Protein AF-A0A812QQB3-F1 (afdb_monomer)

Secondary structure (DSSP, 8-state):
-PPPHHHHHT-SHHHHHHHHHHHTT-HHHHHHHHHHHHHHHHHHHHHHHHHHHHHHHHHHTTSS-S---PPPEEEEE-TT--HHHHHHHHHHHHTTGGGT--EEEEEE-TTS-HHHHHHHHHHHSTTEEEE-HHHHHHHHHHHHHHHHHHHTS-GGGG-SHHHHHHHHHTEEEEEETTEEEEEEEETTEEEEHHHHTTTGGGSHHHHTTHHHHHHH-HHHHHHHHHHHHHHHHHTT-EEEEE--HHHHTTS--SEEEEEE-S-THHHHHHHHHHHHHHHHHHHHHTSSS--HHHHHHHHHHHHHHHHHTTSHHHHHHHHHHTTTT--HHHHHHHHHHHTTSTTTTTSTT-HHHHHHHHHHHHHHHTGGGT--HHHHHHHHHHHHHTT--THHHHHHHHHHHHTT-SS-----HHHHHHHHHHTTGGGS-HHHHHHHHHHHHHTT---HHHHHHHHTT-TT-HHHHHHHHHHHHHHT---HHHHHHHHHHHHHHGGGS-HHHHHHHHHHHHHTT---HHHHHHHHHHHHHHGGGS-HHHHHHHHHHHHHTT---HHHHT--

Sequence (560 aa):
MGISPETLALQNSVTSAAIIEEFKSDAAFKQVAERLMKEIMQRDQEDGDKLAKGIQLAVDKKVLPADVAVEPITKVSVSGKSAEQVADEIIAALGEAPSKGCVMTLQGLSGTGKGTTVDKLREKLPNAQTWSNGNLFRSITLLAVTSSEQKGCDLTEVLTPADLETFCGMLEFGKFNDKWDVKIEGLGCKHFVSEVEKTVLKESKVGKNIPTVAEVTQGEVVNFVQKALALMAAGGTNVLLEGREQTLNHIRTPHRFELVLDEPVIIGMRQAALQMGAKANDKVKAMDKADEAAVKAALEEVHAQIMELKSAHDLLDLAGEFVNEFAVFHASAALHRIAKADDHHQVKGDERLRVLASKATRELVKWDKLKKPQTMSKIVWAMAKLDLRLHKLVAKVSDEALQKLPEFEPQQPLGDFVGALRGRVSTLAPLGRANLCWAVAKLQVREASLMQELAQQTFHRGQNLANTSWAFATLRVADERFFDSVAKVVAAQCSDFAQQNISNTAWAFAKLQIKRPEMMAAISRCVQRRAAEMPAQGIANTAWSFATLNIRDDALMRGP

Mean predicted aligned error: 16.89 Å

Organism: Symbiodinium pilosum (NCBI:txid2952)

pLDDT: mean 80.04, std 15.2, range [26.23, 97.81]

InterPro domains:
  IPR027417 P-loop containing nucleoside triphosphate hydrolase [G3DSA:3.40.50.300] (94-314)
  IPR027417 P-loop containing nucleoside triphosphate hydrolase [SSF52540] (100-267)
  IPR050870 FAST kinase domain-containing [PTHR21228] (373-557)
  IPR058917 RNA-editing substrate-binding complex 6 protein domain [PF26188] (455-553)

Foldseek 3Di:
DFQWLVQLVVLDPSLLVRLCVVCVVPPLLLVQLVVQLVVQVVVLVVVVVLLLLLVVLCCVVVLAPPDFDFADAAEQELPPDDLLRSLVVLVVVCPCLLQQFFEAEEEEGPQLCLVVNLVNNQVPGPQEDEDDLLLVLLQLLLQLLLVCVVVVHDSLVQLDPVSLVVQLVQWDFDQDPNDTWIFGHDSPDTDTSVVPVPPSSPDPSSVVCSSVNSSNCLSVSLVVVLVNSVVCRNVSHHYYYYDYPSSCSSRDHNNHYYHDYPDSSVSSSSVSSSQLSVQLSVVQVVDPDDGSVSSVVSSVVVSVVVSVVLALVVLLVVCQVCVVVDDLLVLLVSLLSSLVRPNVQVCLPPPSSVSSLLSNCVCVLVVVPPPDLLSVLSSLLSCLSSVPQCPVSLVVSVVVVVVVDPDDDDDDSVVVSLVSCVVCLVVDDLQSLLSNLLSCLSNLPQDQVSLVSSLPPNLPALQSLLSSLLSCLSNLNDDPVSLVSSLVSLLVCVLRHDLQSLLSNLLSCLSNLNDDPSSLVSSLVNCLVCVVVHDPVSLVSNVVSCVSNVHDDPSSVVHD

Structure (mmCIF, N/CA/C/O backbone):
data_AF-A0A812QQB3-F1
#
_entry.id   AF-A0A812QQB3-F1
#
loop_
_atom_site.group_PDB
_atom_site.id
_atom_site.type_symbol
_atom_site.label_atom_id
_atom_site.label_alt_id
_atom_site.label_comp_id
_atom_site.label_asym_id
_atom_site.label_entity_id
_atom_site.label_seq_id
_atom_site.pdbx_PDB_ins_code
_atom_site.Cartn_x
_atom_site.Cartn_y
_atom_site.Cartn_z
_atom_site.occupancy
_atom_site.B_iso_or_equiv
_atom_site.auth_seq_id
_atom_site.auth_comp_id
_atom_site.auth_asym_id
_atom_site.auth_atom_id
_atom_site.pdbx_PDB_model_num
ATOM 1 N N . MET A 1 1 ? -23.063 3.107 -25.682 1.00 48.16 1 MET A N 1
ATOM 2 C CA . MET A 1 1 ? -23.758 4.263 -25.076 1.00 48.16 1 MET A CA 1
ATOM 3 C C . MET A 1 1 ? -22.670 5.119 -24.468 1.00 48.16 1 MET A C 1
ATOM 5 O O . MET A 1 1 ? -21.818 4.542 -23.806 1.00 48.16 1 MET A O 1
ATOM 9 N N . GLY A 1 2 ? -22.624 6.414 -24.782 1.00 69.56 2 GLY A N 1
ATOM 10 C CA . GLY A 1 2 ? -21.593 7.307 -24.253 1.00 69.56 2 GLY A CA 1
ATOM 11 C C . GLY A 1 2 ? -21.714 7.476 -22.738 1.00 69.56 2 GLY A C 1
ATOM 12 O O . GLY A 1 2 ? -22.759 7.199 -22.150 1.00 69.56 2 GLY A O 1
ATOM 13 N N . ILE A 1 3 ? -20.627 7.900 -22.095 1.00 88.44 3 ILE A N 1
ATOM 14 C CA . ILE A 1 3 ? -20.622 8.237 -20.668 1.00 88.44 3 ILE A CA 1
ATOM 15 C C . ILE A 1 3 ? -21.118 9.680 -20.544 1.00 88.44 3 ILE A C 1
ATOM 17 O O . ILE A 1 3 ? -20.488 10.590 -21.078 1.00 88.44 3 ILE A O 1
ATOM 21 N N . SER A 1 4 ? -22.240 9.892 -19.853 1.00 91.25 4 SER A N 1
ATOM 22 C CA . SER A 1 4 ? -22.811 11.234 -19.687 1.00 91.25 4 SER A CA 1
ATOM 23 C C . SER A 1 4 ? -22.022 12.088 -18.681 1.00 91.25 4 SER A C 1
ATOM 25 O O . SER A 1 4 ? -21.372 11.529 -17.786 1.00 91.25 4 SER A O 1
ATOM 27 N N . PRO A 1 5 ? -22.091 13.433 -18.761 1.00 89.56 5 PRO A N 1
ATOM 28 C CA . PRO A 1 5 ? -21.494 14.322 -17.762 1.00 89.56 5 PRO A CA 1
ATOM 29 C C . PRO A 1 5 ? -21.987 14.032 -16.340 1.00 89.56 5 PRO A C 1
ATOM 31 O O . PRO A 1 5 ? -21.195 14.043 -15.398 1.00 89.56 5 PRO A O 1
ATOM 34 N N . GLU A 1 6 ? -23.268 13.695 -16.174 1.00 89.38 6 GLU A N 1
ATOM 35 C CA . GLU A 1 6 ? -23.849 13.320 -14.881 1.00 89.38 6 GLU A CA 1
ATOM 36 C C . GLU A 1 6 ? -23.239 12.013 -14.369 1.00 89.38 6 GLU A C 1
ATOM 38 O O . GLU A 1 6 ? -22.854 11.921 -13.204 1.00 89.38 6 GLU A O 1
ATOM 43 N N . THR A 1 7 ? -23.088 11.020 -15.251 1.00 89.12 7 THR A N 1
ATOM 44 C CA . THR A 1 7 ? -22.475 9.725 -14.920 1.00 89.12 7 THR A CA 1
ATOM 45 C C . THR A 1 7 ? -21.006 9.890 -14.532 1.00 89.12 7 THR A C 1
ATOM 47 O O . THR A 1 7 ? -20.540 9.252 -13.584 1.00 89.12 7 THR A O 1
ATOM 50 N N . LEU A 1 8 ? -20.270 10.764 -15.225 1.00 89.81 8 LEU A N 1
ATOM 51 C CA . LEU A 1 8 ? -18.891 11.105 -14.882 1.00 89.81 8 LEU A CA 1
ATOM 52 C C . LEU A 1 8 ? -18.816 11.831 -13.531 1.00 89.81 8 LEU A C 1
ATOM 54 O O . LEU A 1 8 ? -17.959 11.506 -12.710 1.00 89.81 8 LEU A O 1
ATOM 58 N N . ALA A 1 9 ? -19.729 12.762 -13.259 1.00 88.88 9 ALA A N 1
ATOM 59 C CA . ALA A 1 9 ? -19.730 13.562 -12.036 1.00 88.88 9 ALA A CA 1
ATOM 60 C C . ALA A 1 9 ? -19.958 12.741 -10.753 1.00 88.88 9 ALA A C 1
ATOM 62 O O . ALA A 1 9 ? -19.505 13.164 -9.688 1.00 88.88 9 ALA A O 1
ATOM 63 N N . LEU A 1 10 ? -20.596 11.564 -10.844 1.00 86.38 10 LEU A N 1
ATOM 64 C CA . LEU A 1 10 ? -20.847 10.674 -9.700 1.00 86.38 10 LEU A CA 1
ATOM 65 C C . LEU A 1 10 ? -19.568 10.187 -8.998 1.00 86.38 10 LEU A C 1
ATOM 67 O O . LEU A 1 10 ? -19.607 9.936 -7.794 1.00 86.38 10 LEU A O 1
ATOM 71 N N . GLN A 1 11 ? -18.458 10.033 -9.732 1.00 85.56 11 GLN A N 1
ATOM 72 C CA . GLN A 1 11 ? -17.142 9.625 -9.208 1.00 85.56 11 GLN A CA 1
ATOM 73 C C . GLN A 1 11 ? -17.184 8.392 -8.287 1.00 85.56 11 GLN A C 1
ATOM 75 O O . GLN A 1 11 ? -16.480 8.309 -7.280 1.00 85.56 11 GLN A O 1
ATOM 80 N N . ASN A 1 12 ? -18.029 7.420 -8.628 1.00 80.56 12 ASN A N 1
ATOM 81 C CA . ASN A 1 12 ? -18.265 6.231 -7.814 1.00 80.56 12 ASN A CA 1
ATOM 82 C C . ASN A 1 12 ? -18.176 4.941 -8.653 1.00 80.56 12 ASN A C 1
ATOM 84 O O . ASN A 1 12 ? -17.632 4.927 -9.763 1.00 80.56 12 ASN A O 1
ATOM 88 N N . SER A 1 13 ? -18.687 3.830 -8.114 1.00 77.81 13 SER A N 1
ATOM 89 C CA . SER A 1 13 ? -18.682 2.528 -8.788 1.00 77.81 13 SER A CA 1
ATOM 90 C C . SER A 1 13 ? -19.415 2.532 -10.134 1.00 77.81 13 SER A C 1
ATOM 92 O O . SER A 1 13 ? -18.987 1.813 -11.034 1.00 77.81 13 SER A O 1
ATOM 94 N N . VAL A 1 14 ? -20.456 3.357 -10.301 1.00 83.44 14 VAL A N 1
ATOM 95 C CA . VAL A 1 14 ? -21.191 3.514 -11.568 1.00 83.44 14 VAL A CA 1
ATOM 96 C C . VAL A 1 14 ? -20.286 4.150 -12.621 1.00 83.44 14 VAL A C 1
ATOM 98 O O . VAL A 1 14 ? -20.134 3.605 -13.712 1.00 83.44 14 VAL A O 1
ATOM 101 N N . THR A 1 15 ? -19.605 5.245 -12.267 1.00 85.50 15 THR A N 1
ATOM 102 C CA . THR A 1 15 ? -18.636 5.914 -13.148 1.00 85.50 15 THR A CA 1
ATOM 103 C C . THR A 1 15 ? -17.513 4.967 -13.561 1.00 85.50 15 THR A C 1
ATOM 105 O O . THR A 1 15 ? -17.183 4.863 -14.740 1.00 85.50 15 THR A O 1
ATOM 108 N N . SER A 1 16 ? -16.942 4.236 -12.599 1.00 87.06 16 SER A N 1
ATOM 109 C CA . SER A 1 16 ? -15.850 3.299 -12.880 1.00 87.06 16 SER A CA 1
ATOM 110 C C . SER A 1 16 ? -16.294 2.153 -13.787 1.00 87.06 16 SER A C 1
ATOM 112 O O . SER A 1 16 ? -15.560 1.798 -14.702 1.00 87.06 16 SER A O 1
ATOM 114 N N . ALA A 1 17 ? -17.489 1.592 -13.576 1.00 85.69 17 ALA A N 1
ATOM 115 C CA . ALA A 1 17 ? -18.028 0.535 -14.430 1.00 85.69 17 ALA A CA 1
ATOM 116 C C . ALA A 1 17 ? -18.238 1.014 -15.874 1.00 85.69 17 ALA A C 1
ATOM 118 O O . ALA A 1 17 ? -17.873 0.299 -16.804 1.00 85.69 17 ALA A O 1
ATOM 119 N N . ALA A 1 18 ? -18.752 2.234 -16.058 1.00 89.12 18 ALA A N 1
ATOM 120 C CA . ALA A 1 18 ? -18.950 2.818 -17.381 1.00 89.12 18 ALA A CA 1
ATOM 121 C C . ALA A 1 18 ? -17.619 3.037 -18.127 1.00 89.12 18 ALA A C 1
ATOM 123 O O . ALA A 1 18 ? -17.502 2.668 -19.292 1.00 89.12 18 ALA A O 1
ATOM 124 N N . ILE A 1 19 ? -16.589 3.556 -17.444 1.00 89.19 19 ILE A N 1
ATOM 125 C CA . ILE A 1 19 ? -15.248 3.731 -18.032 1.00 89.19 19 ILE A CA 1
ATOM 126 C C . ILE A 1 19 ? -14.614 2.375 -18.369 1.00 89.19 19 ILE A C 1
ATOM 128 O O . ILE A 1 19 ? -14.031 2.222 -19.439 1.00 89.19 19 ILE A O 1
ATOM 132 N N . ILE A 1 20 ? -14.737 1.374 -17.491 1.00 89.25 20 ILE A N 1
ATOM 133 C CA . ILE A 1 20 ? -14.229 0.026 -17.785 1.00 89.25 20 ILE A CA 1
ATOM 134 C C . ILE A 1 20 ? -14.920 -0.535 -19.025 1.00 89.25 20 ILE A C 1
ATOM 136 O O . ILE A 1 20 ? -14.237 -1.071 -19.884 1.00 89.25 20 ILE A O 1
ATOM 140 N N . GLU A 1 21 ? -16.240 -0.414 -19.150 1.00 90.44 21 GLU A N 1
ATOM 141 C CA . GLU A 1 21 ? -16.963 -0.957 -20.304 1.00 90.44 21 GLU A CA 1
ATOM 142 C C . GLU A 1 21 ? -16.511 -0.327 -21.632 1.00 90.44 21 GLU A C 1
ATOM 144 O O . GLU A 1 21 ? -16.339 -1.053 -22.611 1.00 90.44 21 GLU A O 1
ATOM 149 N N . GLU A 1 22 ? -16.242 0.983 -21.647 1.00 89.44 22 GLU A N 1
ATOM 150 C CA . GLU A 1 22 ? -15.739 1.699 -22.830 1.00 89.44 22 GLU A CA 1
ATOM 151 C C . GLU A 1 22 ? -14.294 1.288 -23.182 1.00 89.44 22 GLU A C 1
ATOM 153 O O . GLU A 1 22 ? -13.981 1.053 -24.349 1.00 89.44 22 GLU A O 1
ATOM 158 N N . PHE A 1 23 ? -13.407 1.141 -22.187 1.00 87.50 23 PHE A N 1
ATOM 159 C CA . PHE A 1 23 ? -11.967 0.934 -22.413 1.00 87.50 23 PHE A CA 1
ATOM 160 C C . PHE A 1 23 ? -11.478 -0.514 -22.221 1.00 87.50 23 PHE A C 1
ATOM 162 O O . PHE A 1 23 ? -10.319 -0.812 -22.507 1.00 87.50 23 PHE A O 1
ATOM 169 N N . LYS A 1 24 ? -12.316 -1.470 -21.793 1.00 86.19 24 LYS A N 1
ATOM 170 C CA . LYS A 1 24 ? -11.891 -2.861 -21.502 1.00 86.19 24 LYS A CA 1
ATOM 171 C C . LYS A 1 24 ? -11.257 -3.586 -22.685 1.00 86.19 24 LYS A C 1
ATOM 173 O O . LYS A 1 24 ? -10.499 -4.530 -22.473 1.00 86.19 24 LYS A O 1
ATOM 178 N N . SER A 1 25 ? -11.583 -3.197 -23.916 1.00 87.31 25 SER A N 1
ATOM 179 C CA . SER A 1 25 ? -11.024 -3.795 -25.135 1.00 87.31 25 SER A CA 1
ATOM 180 C C . SER A 1 25 ? -9.699 -3.159 -25.554 1.00 87.31 25 SER A C 1
ATOM 182 O O . SER A 1 25 ? -8.951 -3.775 -26.313 1.00 87.31 25 SER A O 1
ATOM 184 N N . ASP A 1 26 ? -9.386 -1.974 -25.034 1.00 84.94 26 ASP A N 1
ATOM 185 C CA . ASP A 1 26 ? -8.196 -1.212 -25.377 1.00 84.94 26 ASP A CA 1
ATOM 186 C C . ASP A 1 26 ? -6.928 -1.858 -24.781 1.00 84.94 26 ASP A C 1
ATOM 188 O O . ASP A 1 26 ? -6.857 -2.213 -23.600 1.00 84.94 26 ASP A O 1
ATOM 192 N N . ALA A 1 27 ? -5.908 -2.058 -25.620 1.00 74.94 27 ALA A N 1
ATOM 193 C CA . ALA A 1 27 ? -4.673 -2.736 -25.223 1.00 74.94 27 ALA A CA 1
ATOM 194 C C . ALA A 1 27 ? -3.830 -1.915 -24.232 1.00 74.94 27 ALA A C 1
ATOM 196 O O . ALA A 1 27 ? -3.153 -2.479 -23.368 1.00 74.94 27 ALA A O 1
ATOM 197 N N . ALA A 1 28 ? -3.872 -0.593 -24.350 1.00 67.19 28 ALA A N 1
ATOM 198 C CA . ALA A 1 28 ? -3.186 0.351 -23.487 1.00 67.19 28 ALA A CA 1
ATOM 199 C C . ALA A 1 28 ? -3.827 0.376 -22.090 1.00 67.19 28 ALA A C 1
ATOM 201 O O . ALA A 1 28 ? -3.126 0.198 -21.086 1.00 67.19 28 ALA A O 1
ATOM 202 N N . PHE A 1 29 ? -5.157 0.454 -22.027 1.00 79.38 29 PHE A N 1
ATOM 203 C CA . PHE A 1 29 ? -5.921 0.349 -20.786 1.00 79.38 29 PHE A CA 1
ATOM 204 C C . PHE A 1 29 ? -5.640 -0.973 -20.058 1.00 79.38 29 PHE A C 1
ATOM 206 O O . PHE A 1 29 ? -5.366 -0.974 -18.854 1.00 79.38 29 PHE A O 1
ATOM 213 N N . LYS A 1 30 ? -5.601 -2.101 -20.787 1.00 80.62 30 LYS A N 1
ATOM 214 C CA . LYS A 1 30 ? -5.229 -3.415 -20.226 1.00 80.62 30 LYS A CA 1
ATOM 215 C C . LYS A 1 30 ? -3.831 -3.416 -19.607 1.00 80.62 30 LYS A C 1
ATOM 217 O O . LYS A 1 30 ? -3.670 -3.884 -18.483 1.00 80.62 30 LYS A O 1
ATOM 222 N N . GLN A 1 31 ? -2.827 -2.853 -20.284 1.00 67.88 31 GLN A N 1
ATOM 223 C CA . GLN A 1 31 ? -1.466 -2.766 -19.733 1.00 67.88 31 GLN A CA 1
ATOM 224 C C . GLN A 1 31 ? -1.406 -1.927 -18.450 1.00 67.88 31 GLN A C 1
ATOM 226 O O . GLN A 1 31 ? -0.705 -2.286 -17.498 1.00 67.88 31 GLN A O 1
ATOM 231 N N . VAL A 1 32 ? -2.123 -0.800 -18.412 1.00 68.69 32 VAL A N 1
ATOM 232 C CA . VAL A 1 32 ? -2.203 0.057 -17.220 1.00 68.69 32 VAL A CA 1
ATOM 233 C C . VAL A 1 32 ? -2.881 -0.692 -16.077 1.00 68.69 32 VAL A C 1
ATOM 235 O O . VAL A 1 32 ? -2.355 -0.692 -14.961 1.00 68.69 32 VAL A O 1
ATOM 238 N N . ALA A 1 33 ? -3.989 -1.378 -16.356 1.00 79.12 33 ALA A N 1
ATOM 239 C CA . ALA A 1 33 ? -4.686 -2.212 -15.389 1.00 79.12 33 ALA A CA 1
ATOM 240 C C . ALA A 1 33 ? -3.773 -3.317 -14.830 1.00 79.12 33 ALA A C 1
ATOM 242 O O . ALA A 1 33 ? -3.649 -3.444 -13.615 1.00 79.12 33 ALA A O 1
ATOM 243 N N . GLU A 1 34 ? -3.055 -4.064 -15.671 1.00 75.69 34 GLU A N 1
ATOM 244 C CA . GLU A 1 34 ? -2.114 -5.099 -15.218 1.00 75.69 34 GLU A CA 1
ATOM 245 C C . GLU A 1 34 ? -0.991 -4.544 -14.332 1.00 75.69 34 GLU A C 1
ATOM 247 O O . GLU A 1 34 ? -0.617 -5.162 -13.329 1.00 75.69 34 GLU A O 1
ATOM 252 N N . ARG A 1 35 ? -0.440 -3.375 -14.681 1.00 70.25 35 ARG A N 1
ATOM 253 C CA . ARG A 1 35 ? 0.572 -2.692 -13.861 1.00 70.25 35 ARG A CA 1
ATOM 254 C C . ARG A 1 35 ? 0.000 -2.319 -12.496 1.00 70.25 35 ARG A C 1
ATOM 256 O O . ARG A 1 35 ? 0.590 -2.678 -11.480 1.00 70.25 35 ARG A O 1
ATOM 263 N N . LEU A 1 36 ? -1.137 -1.623 -12.475 1.00 70.25 36 LEU A N 1
ATOM 264 C CA . LEU A 1 36 ? -1.785 -1.176 -11.239 1.00 70.25 36 LEU A CA 1
ATOM 265 C C . LEU A 1 36 ? -2.193 -2.363 -10.364 1.00 70.25 36 LEU A C 1
ATOM 267 O O . LEU A 1 36 ? -2.006 -2.316 -9.153 1.00 70.25 36 LEU A O 1
ATOM 271 N N . MET A 1 37 ? -2.672 -3.451 -10.969 1.00 79.81 37 MET A N 1
ATOM 272 C CA . MET A 1 37 ? -2.933 -4.711 -10.275 1.00 79.81 37 MET A CA 1
ATOM 273 C C . MET A 1 37 ? -1.669 -5.207 -9.563 1.00 79.81 37 MET A C 1
ATOM 275 O O . MET A 1 37 ? -1.710 -5.438 -8.357 1.00 79.81 37 MET A O 1
ATOM 279 N N . LYS A 1 38 ? -0.534 -5.327 -10.270 1.00 71.56 38 LYS A N 1
ATOM 280 C CA . LYS A 1 38 ? 0.737 -5.780 -9.673 1.00 71.56 38 LYS A CA 1
ATOM 281 C C . LYS A 1 38 ? 1.194 -4.868 -8.533 1.00 71.56 38 LYS A C 1
ATOM 283 O O . LYS A 1 38 ? 1.608 -5.370 -7.493 1.00 71.56 38 LYS A O 1
ATOM 288 N N . GLU A 1 39 ? 1.096 -3.551 -8.702 1.00 66.12 39 GLU A N 1
ATOM 289 C CA . GLU A 1 39 ? 1.464 -2.576 -7.666 1.00 66.12 39 GLU A CA 1
ATOM 290 C C . GLU A 1 39 ? 0.572 -2.680 -6.424 1.00 66.12 39 GLU A C 1
ATOM 292 O O . GLU A 1 39 ? 1.077 -2.682 -5.300 1.00 66.12 39 GLU A O 1
ATOM 297 N N . ILE A 1 40 ? -0.745 -2.802 -6.611 1.00 70.19 40 ILE A N 1
ATOM 298 C CA . ILE A 1 40 ? -1.706 -2.949 -5.513 1.00 70.19 40 ILE A CA 1
ATOM 299 C C . ILE A 1 40 ? -1.484 -4.269 -4.780 1.00 70.19 40 ILE A C 1
ATOM 301 O O . ILE A 1 40 ? -1.441 -4.269 -3.552 1.00 70.19 40 ILE A O 1
ATOM 305 N N . MET A 1 41 ? -1.306 -5.373 -5.508 1.00 75.56 41 MET A N 1
ATOM 306 C CA . MET A 1 41 ? -1.040 -6.686 -4.916 1.00 75.56 41 MET A CA 1
ATOM 307 C C . MET A 1 41 ? 0.282 -6.696 -4.150 1.00 75.56 41 MET A C 1
ATOM 309 O O . MET A 1 41 ? 0.332 -7.199 -3.033 1.00 75.56 41 MET A O 1
ATOM 313 N N . GLN A 1 42 ? 1.340 -6.098 -4.708 1.00 70.88 42 GLN A N 1
ATOM 314 C CA . GLN A 1 42 ? 2.621 -5.982 -4.016 1.00 70.88 42 GLN A CA 1
ATOM 315 C C . GLN A 1 42 ? 2.485 -5.158 -2.731 1.00 70.88 42 GLN A C 1
ATOM 317 O O . GLN A 1 42 ? 2.978 -5.577 -1.689 1.00 70.88 42 GLN A O 1
ATOM 322 N N . ARG A 1 43 ? 1.803 -4.008 -2.781 1.00 71.44 43 ARG A N 1
ATOM 323 C CA . ARG A 1 43 ? 1.558 -3.179 -1.592 1.00 71.44 43 ARG A CA 1
ATOM 324 C C . ARG A 1 43 ? 0.755 -3.936 -0.538 1.00 71.44 43 ARG A C 1
ATOM 326 O O . ARG A 1 43 ? 1.099 -3.889 0.636 1.00 71.44 43 ARG A O 1
ATOM 333 N N . ASP A 1 44 ? -0.301 -4.629 -0.955 1.00 76.50 44 ASP A N 1
ATOM 334 C CA . ASP A 1 44 ? -1.137 -5.421 -0.056 1.00 76.50 44 ASP A CA 1
ATOM 335 C C . ASP A 1 44 ? -0.342 -6.558 0.601 1.00 76.50 44 ASP A C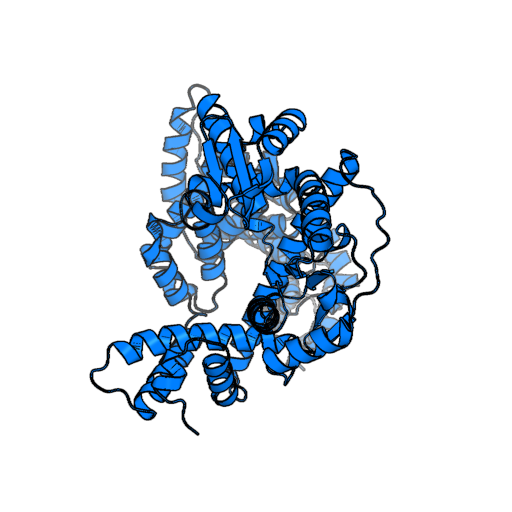 1
ATOM 337 O O . ASP A 1 44 ? -0.508 -6.780 1.799 1.00 76.50 44 ASP A O 1
ATOM 341 N N . GLN A 1 45 ? 0.565 -7.208 -0.137 1.00 78.62 45 GLN A N 1
ATOM 342 C CA . GLN A 1 45 ? 1.493 -8.195 0.417 1.00 78.62 45 GLN A CA 1
ATOM 343 C C . GLN A 1 45 ? 2.464 -7.555 1.415 1.00 78.62 45 GLN A C 1
ATOM 345 O O . GLN A 1 45 ? 2.608 -8.048 2.527 1.00 78.62 45 GLN A O 1
ATOM 350 N N . GLU A 1 46 ? 3.106 -6.440 1.053 1.00 72.88 46 GLU A N 1
ATOM 351 C CA . GLU A 1 46 ? 4.053 -5.739 1.930 1.00 72.88 46 GLU A CA 1
ATOM 352 C C . GLU A 1 46 ? 3.390 -5.265 3.232 1.00 72.88 46 GLU A C 1
ATOM 354 O O . GLU A 1 46 ? 4.013 -5.295 4.295 1.00 72.88 46 GLU A O 1
ATOM 359 N N . ASP A 1 47 ? 2.137 -4.817 3.168 1.00 74.62 47 ASP A N 1
ATOM 360 C CA . ASP A 1 47 ? 1.366 -4.433 4.348 1.00 74.62 47 ASP A CA 1
ATOM 361 C C . ASP A 1 47 ? 0.927 -5.658 5.162 1.00 74.62 47 ASP A C 1
ATOM 363 O O . ASP A 1 47 ? 1.013 -5.625 6.390 1.00 74.62 47 ASP A O 1
ATOM 367 N N . GLY A 1 48 ? 0.538 -6.754 4.502 1.00 81.12 48 GLY A N 1
ATOM 368 C CA . GLY A 1 48 ? 0.265 -8.039 5.148 1.00 81.12 48 GLY A CA 1
ATOM 369 C C . GLY A 1 48 ? 1.476 -8.574 5.916 1.00 81.12 48 GLY A C 1
ATOM 370 O O . GLY A 1 48 ? 1.350 -8.935 7.084 1.00 81.12 48 GLY A O 1
ATOM 371 N N . ASP A 1 49 ? 2.667 -8.529 5.316 1.00 81.94 49 ASP A N 1
ATOM 372 C CA . ASP A 1 49 ? 3.922 -8.965 5.941 1.00 81.94 49 ASP A CA 1
ATOM 373 C C . ASP A 1 49 ? 4.269 -8.126 7.181 1.00 81.94 49 ASP A C 1
ATOM 375 O O . ASP A 1 49 ? 4.763 -8.653 8.181 1.00 81.94 49 ASP A O 1
ATOM 379 N N . LYS A 1 50 ? 4.022 -6.809 7.146 1.00 79.25 50 LYS A N 1
ATOM 380 C CA . LYS A 1 50 ? 4.227 -5.930 8.314 1.00 79.25 50 LYS A CA 1
ATOM 381 C C . LYS A 1 50 ? 3.251 -6.258 9.436 1.00 79.25 50 LYS A C 1
ATOM 383 O O . LYS A 1 50 ? 3.664 -6.331 10.591 1.00 79.25 50 LYS A O 1
ATOM 388 N N . LEU A 1 51 ? 1.976 -6.467 9.107 1.00 80.88 51 LEU A N 1
ATOM 389 C CA . LEU A 1 51 ? 0.967 -6.838 10.097 1.00 80.88 51 LEU A CA 1
ATOM 390 C C . LEU A 1 51 ? 1.287 -8.198 10.721 1.00 80.88 51 LEU A C 1
ATOM 392 O O . LEU A 1 51 ? 1.244 -8.319 11.940 1.00 80.88 51 LEU A O 1
ATOM 396 N N . ALA A 1 52 ? 1.699 -9.182 9.918 1.00 85.19 52 ALA A N 1
ATOM 397 C CA . ALA A 1 52 ? 2.122 -10.494 10.406 1.00 85.19 52 ALA A CA 1
ATOM 398 C C . ALA A 1 52 ? 3.310 -10.394 11.377 1.00 85.19 52 ALA A C 1
ATOM 400 O O . ALA A 1 52 ? 3.303 -11.037 12.423 1.00 85.19 52 ALA A O 1
ATOM 401 N N . LYS A 1 53 ? 4.299 -9.537 11.088 1.00 86.75 53 LYS A N 1
ATOM 402 C CA . LYS A 1 53 ? 5.409 -9.263 12.019 1.00 86.75 53 LYS A CA 1
ATOM 403 C C . LYS A 1 53 ? 4.934 -8.648 13.332 1.00 86.75 53 LYS A C 1
ATOM 405 O O . LYS A 1 53 ? 5.391 -9.070 14.389 1.00 86.75 53 LYS A O 1
ATOM 410 N N . GLY A 1 54 ? 4.019 -7.679 13.273 1.00 85.31 54 GLY A N 1
ATOM 411 C CA . GLY A 1 54 ? 3.451 -7.067 14.476 1.00 85.31 54 GLY A CA 1
ATOM 412 C C . GLY A 1 54 ? 2.652 -8.063 15.324 1.00 85.31 54 GLY A C 1
ATOM 413 O O . GLY A 1 54 ? 2.748 -8.046 16.550 1.00 85.31 54 GLY A O 1
ATOM 414 N N . ILE A 1 55 ? 1.919 -8.978 14.684 1.00 87.19 55 ILE A N 1
ATOM 415 C CA . ILE A 1 55 ? 1.234 -10.089 15.359 1.00 87.19 55 ILE A CA 1
ATOM 416 C C . ILE A 1 55 ? 2.241 -11.048 15.998 1.00 87.19 55 ILE A C 1
ATOM 418 O O . ILE A 1 55 ? 2.092 -11.371 17.173 1.00 87.19 55 ILE A O 1
ATOM 422 N N . GLN A 1 56 ? 3.296 -11.449 15.281 1.00 88.75 56 GLN A N 1
ATOM 423 C CA . GLN A 1 56 ? 4.339 -12.313 15.841 1.00 88.75 56 GLN A CA 1
ATOM 424 C C . GLN A 1 56 ? 4.994 -11.672 17.069 1.00 88.75 56 GLN A C 1
ATOM 426 O O . GLN A 1 56 ? 5.157 -12.324 18.094 1.00 88.75 56 GLN A O 1
ATOM 431 N N . LEU A 1 57 ? 5.283 -10.370 17.013 1.00 87.31 57 LEU A N 1
ATOM 432 C CA . LEU A 1 57 ? 5.808 -9.634 18.159 1.00 87.31 57 LEU A CA 1
ATOM 433 C C . LEU A 1 57 ? 4.836 -9.657 19.351 1.00 87.31 57 LEU A C 1
ATOM 435 O O . LEU A 1 57 ? 5.267 -9.786 20.496 1.00 87.31 57 LEU A O 1
ATOM 439 N N . ALA A 1 58 ? 3.529 -9.539 19.107 1.00 86.94 58 ALA A N 1
ATOM 440 C CA . ALA A 1 58 ? 2.514 -9.638 20.155 1.00 86.94 58 ALA A CA 1
ATOM 441 C C . ALA A 1 58 ? 2.421 -11.051 20.760 1.00 86.94 58 ALA A C 1
ATOM 443 O O . ALA A 1 58 ? 2.214 -11.183 21.970 1.00 86.94 58 ALA A O 1
ATOM 444 N N . VAL A 1 59 ? 2.613 -12.093 19.947 1.00 88.25 59 VAL A N 1
ATOM 445 C CA . VAL A 1 59 ? 2.717 -13.488 20.400 1.00 88.25 59 VAL A CA 1
ATOM 446 C C . VAL A 1 59 ? 3.956 -13.690 21.271 1.00 88.25 59 VAL A C 1
ATOM 448 O O . VAL A 1 59 ? 3.849 -14.222 22.376 1.00 88.25 59 VAL A O 1
ATOM 451 N N . ASP A 1 60 ? 5.114 -13.196 20.835 1.00 87.69 60 ASP A N 1
ATOM 452 C CA . ASP A 1 60 ? 6.377 -13.309 21.575 1.00 87.69 60 ASP A CA 1
ATOM 453 C C . ASP A 1 60 ? 6.298 -12.589 22.935 1.00 87.69 60 ASP A C 1
ATOM 455 O O . ASP A 1 60 ? 6.803 -13.078 23.949 1.00 87.69 60 ASP A O 1
ATOM 459 N N . LYS A 1 61 ? 5.592 -11.449 22.979 1.00 85.00 61 LYS A N 1
ATOM 460 C CA . LYS A 1 61 ? 5.273 -10.702 24.208 1.00 85.00 61 LYS A CA 1
ATOM 461 C C . LYS A 1 61 ? 4.200 -11.370 25.081 1.00 85.00 61 LYS A C 1
ATOM 463 O O . LYS A 1 61 ? 3.922 -10.865 26.166 1.00 85.00 61 LYS A O 1
ATOM 468 N N . LYS A 1 62 ? 3.588 -12.474 24.636 1.00 86.19 62 LYS A N 1
ATOM 469 C CA . LYS A 1 62 ? 2.460 -13.166 25.293 1.00 86.19 62 LYS A CA 1
ATOM 470 C C . LYS A 1 62 ? 1.198 -12.306 25.450 1.00 86.19 62 LYS A C 1
ATOM 472 O O . LYS A 1 62 ? 0.364 -12.588 26.307 1.00 86.19 62 LYS A O 1
ATOM 477 N N . VAL A 1 63 ? 1.051 -11.271 24.622 1.00 85.31 63 VAL A N 1
ATOM 478 C CA . VAL A 1 63 ? -0.156 -10.428 24.565 1.00 85.31 63 VAL A CA 1
ATOM 479 C C . VAL A 1 63 ? -1.252 -11.123 23.756 1.00 85.31 63 VAL A C 1
ATOM 481 O O . VAL A 1 63 ? -2.433 -10.990 24.075 1.00 85.31 63 VAL A O 1
ATOM 484 N N . LEU A 1 64 ? -0.855 -11.884 22.730 1.00 86.38 64 LEU A N 1
ATOM 485 C CA . LEU A 1 64 ? -1.734 -12.745 21.942 1.00 86.38 64 LEU A CA 1
ATOM 486 C C . LEU A 1 64 ? -1.291 -14.214 22.032 1.00 86.38 64 LEU A C 1
ATOM 488 O O . LEU A 1 64 ? -0.099 -14.489 22.179 1.00 86.38 64 LEU A O 1
ATOM 492 N N . PRO A 1 65 ? -2.226 -15.173 21.931 1.00 85.88 65 PRO A N 1
ATOM 493 C CA . PRO A 1 65 ? -1.884 -16.587 21.795 1.00 85.88 65 PRO A CA 1
ATOM 494 C C . PRO A 1 65 ? -1.213 -16.870 20.441 1.00 85.88 65 PRO A C 1
ATOM 496 O O . PRO A 1 65 ? -1.573 -16.262 19.434 1.00 85.88 65 PRO A O 1
ATOM 499 N N . ALA A 1 66 ? -0.264 -17.814 20.424 1.00 79.75 66 ALA A N 1
ATOM 500 C CA . ALA A 1 66 ? 0.492 -18.190 19.224 1.00 79.75 66 ALA A CA 1
ATOM 501 C C . ALA A 1 66 ? -0.369 -18.875 18.152 1.00 79.75 66 ALA A C 1
ATOM 503 O O . ALA A 1 66 ? -0.250 -18.551 16.975 1.00 79.75 66 ALA A O 1
ATOM 504 N N . ASP A 1 67 ? -1.270 -19.764 18.574 1.00 77.56 67 ASP A N 1
ATOM 505 C CA . ASP A 1 67 ? -2.164 -20.501 17.687 1.00 77.56 67 ASP A CA 1
ATOM 506 C C . ASP A 1 67 ? -3.614 -20.086 17.944 1.00 77.56 67 ASP A C 1
ATOM 508 O O . ASP A 1 67 ? -4.163 -20.310 19.027 1.00 77.56 67 ASP A O 1
ATOM 512 N N . VAL A 1 68 ? -4.257 -19.492 16.936 1.00 80.12 68 VAL A N 1
ATOM 513 C CA . VAL A 1 68 ? -5.688 -19.169 16.975 1.00 80.12 68 VAL A CA 1
ATOM 514 C C . VAL A 1 68 ? -6.415 -20.007 15.937 1.00 80.12 68 VAL A C 1
ATOM 516 O O . VAL A 1 68 ? -6.187 -19.871 14.740 1.00 80.12 68 VAL A O 1
ATOM 519 N N . ALA A 1 69 ? -7.328 -20.864 16.394 1.00 85.19 69 ALA A N 1
ATOM 520 C CA . ALA A 1 69 ? -8.228 -21.587 15.503 1.00 85.19 69 ALA A CA 1
ATOM 521 C C . ALA A 1 69 ? -9.213 -20.602 14.856 1.00 85.19 69 ALA A C 1
ATOM 523 O O . ALA A 1 69 ? -10.153 -20.160 15.518 1.00 85.19 69 ALA A O 1
ATOM 524 N N . VAL A 1 70 ? -8.987 -20.241 13.595 1.00 88.31 70 VAL A N 1
ATOM 525 C CA . VAL A 1 70 ? -9.846 -19.311 12.848 1.00 88.31 70 VAL A CA 1
ATOM 526 C C . VAL A 1 70 ? -11.138 -20.021 12.444 1.00 88.31 70 VAL A C 1
ATOM 528 O O . VAL A 1 70 ? -11.097 -21.136 11.920 1.00 88.31 70 VAL A O 1
ATOM 531 N N . GLU A 1 71 ? -12.293 -19.405 12.705 1.00 93.62 71 GLU A N 1
ATOM 532 C CA . GLU A 1 71 ? -13.578 -19.955 12.264 1.00 93.62 71 GLU A CA 1
ATOM 533 C C . GLU A 1 71 ? -13.692 -19.966 10.722 1.00 93.62 71 GLU A C 1
ATOM 535 O O . GLU A 1 71 ? -12.999 -19.199 10.048 1.00 93.62 71 GLU A O 1
ATOM 540 N N . PRO A 1 72 ? -14.554 -20.815 10.128 1.00 94.00 72 PRO A N 1
ATOM 541 C CA . PRO A 1 72 ? -14.706 -20.886 8.676 1.00 94.00 72 PRO A CA 1
ATOM 542 C C . PRO A 1 72 ? -15.035 -19.531 8.037 1.00 94.00 72 PRO A C 1
ATOM 544 O O . PRO A 1 72 ? -15.852 -18.766 8.547 1.00 94.00 72 PRO A O 1
ATOM 547 N N . ILE A 1 73 ? -14.410 -19.257 6.891 1.00 95.38 73 ILE A N 1
ATOM 548 C CA . ILE A 1 73 ? -14.602 -18.022 6.126 1.00 95.38 73 ILE A CA 1
ATOM 549 C C . ILE A 1 73 ? -15.519 -18.301 4.937 1.00 95.38 73 ILE A C 1
ATOM 551 O O . ILE A 1 73 ? -15.224 -19.155 4.099 1.00 95.38 73 ILE A O 1
ATOM 555 N N . THR A 1 74 ? -16.608 -17.542 4.836 1.00 96.75 74 THR A N 1
ATOM 556 C CA . THR A 1 74 ? -17.512 -17.563 3.682 1.00 96.75 74 THR A CA 1
ATOM 557 C C . THR A 1 74 ? -16.947 -16.670 2.583 1.00 96.75 74 THR A C 1
ATOM 559 O O . THR A 1 74 ? -16.802 -15.459 2.759 1.00 96.75 74 THR A O 1
ATOM 562 N N . LYS A 1 75 ? -16.610 -17.256 1.433 1.00 95.50 75 LYS A N 1
ATOM 563 C CA . LYS A 1 75 ? -16.108 -16.505 0.276 1.00 95.50 75 LYS A CA 1
ATOM 564 C C . LYS A 1 75 ? -17.272 -15.993 -0.560 1.00 95.50 75 LYS A C 1
ATOM 566 O O . LYS A 1 75 ? -18.105 -16.784 -0.988 1.00 95.50 75 LYS A O 1
ATOM 571 N N . VAL A 1 76 ? -17.289 -14.692 -0.823 1.00 95.31 76 VAL A N 1
ATOM 572 C CA . VAL A 1 76 ? -18.322 -14.023 -1.620 1.00 95.31 76 VAL A CA 1
ATOM 573 C C . VAL A 1 76 ? -17.664 -13.442 -2.865 1.00 95.31 76 VAL A C 1
ATOM 575 O O . VAL A 1 76 ? -16.844 -12.524 -2.772 1.00 95.31 76 VAL A O 1
ATOM 578 N N . SER A 1 77 ? -17.990 -13.992 -4.039 1.00 91.88 77 SER A N 1
ATOM 579 C CA . SER A 1 77 ? -17.496 -13.435 -5.305 1.00 91.88 77 SER A CA 1
ATOM 580 C C . SER A 1 77 ? -18.161 -12.093 -5.575 1.00 91.88 77 SER A C 1
ATOM 582 O O . SER A 1 77 ? -19.389 -11.983 -5.515 1.00 91.88 77 SER A O 1
ATOM 584 N N . VAL A 1 78 ? -17.346 -11.086 -5.892 1.00 88.69 78 VAL A N 1
ATOM 585 C CA . VAL A 1 78 ? -17.800 -9.743 -6.288 1.00 88.69 78 VAL A CA 1
ATOM 586 C C . VAL A 1 78 ? -17.760 -9.535 -7.806 1.00 88.69 78 VAL A C 1
ATOM 588 O O . VAL A 1 78 ? -18.075 -8.443 -8.288 1.00 88.69 78 VAL A O 1
ATOM 591 N N . SER A 1 79 ? -17.345 -10.543 -8.577 1.00 84.56 79 SER A N 1
ATOM 592 C CA . SER A 1 79 ? -17.298 -10.456 -10.038 1.00 84.56 79 SER A CA 1
ATOM 593 C C . SER A 1 79 ? -18.713 -10.410 -10.605 1.00 84.56 79 SER A C 1
ATOM 595 O O . SER A 1 79 ? -19.549 -11.251 -10.287 1.00 84.56 79 SER A O 1
ATOM 597 N N . GLY A 1 80 ? -18.995 -9.412 -11.443 1.00 81.19 80 GLY A N 1
ATOM 598 C CA . GLY A 1 80 ? -20.305 -9.266 -12.085 1.00 81.19 80 GLY A CA 1
ATOM 599 C C . GLY A 1 80 ? -21.464 -8.925 -11.139 1.00 81.19 80 GLY A C 1
ATOM 600 O O . GLY A 1 80 ? -22.606 -8.908 -11.589 1.00 81.19 80 GLY A O 1
ATOM 601 N N . LYS A 1 81 ? -21.198 -8.635 -9.857 1.00 86.12 81 LYS A N 1
ATOM 602 C CA . LYS A 1 81 ? -22.219 -8.260 -8.869 1.00 86.12 81 LYS A CA 1
ATOM 603 C C . LYS A 1 81 ? -22.102 -6.794 -8.469 1.00 86.12 81 LYS A C 1
ATOM 605 O O . LYS A 1 81 ? -21.002 -6.249 -8.351 1.00 86.12 81 LYS A O 1
ATOM 610 N N . SER A 1 82 ? -23.242 -6.157 -8.218 1.00 84.88 82 SER A N 1
ATOM 611 C CA . SER A 1 82 ? -23.288 -4.852 -7.557 1.00 84.88 82 SER A CA 1
ATOM 612 C C . SER A 1 82 ? -22.955 -4.990 -6.065 1.00 84.88 82 SER A C 1
ATOM 614 O O . SER A 1 82 ? -23.119 -6.057 -5.475 1.00 84.88 82 SER A O 1
ATOM 616 N N . ALA A 1 83 ? -22.524 -3.898 -5.422 1.00 88.00 83 ALA A N 1
ATOM 617 C CA . ALA A 1 83 ? -22.306 -3.888 -3.969 1.00 88.00 83 ALA A CA 1
ATOM 618 C C . ALA A 1 83 ? -23.584 -4.244 -3.186 1.00 88.00 83 ALA A C 1
ATOM 620 O O . ALA A 1 83 ? -23.506 -4.803 -2.098 1.00 88.00 83 ALA A O 1
ATOM 621 N N . GLU A 1 84 ? -24.753 -3.949 -3.760 1.00 91.44 84 GLU A N 1
ATOM 622 C CA . GLU A 1 84 ? -26.045 -4.310 -3.192 1.00 91.44 84 GLU A CA 1
ATOM 623 C C . GLU A 1 84 ? -26.285 -5.823 -3.225 1.00 91.44 84 GLU A C 1
ATOM 625 O O . GLU A 1 84 ? -26.588 -6.405 -2.191 1.00 91.44 84 GLU A O 1
ATOM 630 N N . GLN A 1 85 ? -26.046 -6.473 -4.367 1.00 93.12 85 GLN A N 1
ATOM 631 C CA . GLN A 1 85 ? -26.165 -7.930 -4.490 1.00 93.12 85 GLN A CA 1
ATOM 632 C C . GLN A 1 85 ? -25.179 -8.666 -3.572 1.00 93.12 85 GLN A C 1
ATOM 634 O O . GLN A 1 85 ? -25.529 -9.677 -2.970 1.00 93.12 85 GLN A O 1
ATOM 639 N N . VAL A 1 86 ? -23.953 -8.146 -3.440 1.00 94.62 86 VAL A N 1
ATOM 640 C CA . VAL A 1 86 ? -22.949 -8.686 -2.507 1.00 94.62 86 VAL A CA 1
ATOM 641 C C . VAL A 1 86 ? -23.423 -8.543 -1.057 1.00 94.62 86 VAL A C 1
ATOM 643 O O . VAL A 1 86 ? -23.286 -9.482 -0.276 1.00 94.62 86 VAL A O 1
ATOM 646 N N . ALA A 1 87 ? -23.999 -7.394 -0.687 1.00 96.06 87 ALA A N 1
ATOM 647 C CA . ALA A 1 87 ? -24.552 -7.190 0.649 1.00 96.06 87 ALA A CA 1
ATOM 648 C C . ALA A 1 87 ? -25.736 -8.130 0.930 1.00 96.06 87 ALA A C 1
ATOM 650 O O . ALA A 1 87 ? -25.800 -8.698 2.016 1.00 96.06 87 ALA A O 1
ATOM 651 N N . ASP A 1 88 ? -26.626 -8.348 -0.040 1.00 96.50 88 ASP A N 1
ATOM 652 C CA . ASP A 1 88 ? -27.775 -9.253 0.105 1.00 96.50 88 ASP A CA 1
ATOM 653 C C . ASP A 1 88 ? -27.346 -10.710 0.325 1.00 96.50 88 ASP A C 1
ATOM 655 O O . ASP A 1 88 ? -27.908 -11.399 1.175 1.00 96.50 88 ASP A O 1
ATOM 659 N N . GLU A 1 89 ? -26.305 -11.170 -0.373 1.00 97.12 89 GLU A N 1
ATOM 660 C CA . GLU A 1 89 ? -25.726 -12.505 -0.171 1.00 97.12 89 GLU A CA 1
ATOM 661 C C . GLU A 1 89 ? -25.123 -12.666 1.230 1.00 97.12 89 GLU A C 1
ATOM 663 O O . GLU A 1 89 ? -25.334 -13.685 1.891 1.00 97.12 89 GLU A O 1
ATOM 668 N N . ILE A 1 90 ? -24.424 -11.637 1.719 1.00 97.25 90 ILE A N 1
ATOM 669 C CA . ILE A 1 90 ? -23.892 -11.615 3.085 1.00 97.25 90 ILE A CA 1
ATOM 670 C C . ILE A 1 90 ? -25.034 -11.641 4.109 1.00 97.25 90 ILE A C 1
ATOM 672 O O . ILE A 1 90 ? -24.971 -12.413 5.062 1.00 97.25 90 ILE A O 1
ATOM 676 N N . ILE A 1 91 ? -26.088 -10.841 3.922 1.00 96.81 91 ILE A N 1
ATOM 677 C CA . ILE A 1 91 ? -27.254 -10.812 4.822 1.00 96.81 91 ILE A CA 1
ATOM 678 C C . ILE A 1 91 ? -27.945 -12.177 4.855 1.00 96.81 91 ILE A C 1
ATOM 680 O O . ILE A 1 91 ? -28.261 -12.673 5.935 1.00 96.81 91 ILE A O 1
ATOM 684 N N . ALA A 1 92 ? -28.120 -12.819 3.699 1.00 96.75 92 ALA A N 1
ATOM 685 C CA . ALA A 1 92 ? -28.677 -14.166 3.624 1.00 96.75 92 ALA A CA 1
ATOM 686 C C . ALA A 1 92 ? -27.820 -15.180 4.403 1.00 96.75 92 ALA A C 1
ATOM 688 O O . ALA A 1 92 ? -28.358 -16.001 5.145 1.00 96.75 92 ALA A O 1
ATOM 689 N N . ALA A 1 93 ? -26.492 -15.087 4.295 1.00 96.19 93 ALA A N 1
ATOM 690 C CA . ALA A 1 93 ? -25.561 -15.942 5.029 1.00 96.19 93 ALA A CA 1
ATOM 691 C C . ALA A 1 93 ? -25.506 -15.646 6.543 1.00 96.19 93 ALA A C 1
ATOM 693 O O . ALA A 1 93 ? -25.183 -16.537 7.330 1.00 96.19 93 ALA A O 1
ATOM 694 N N . LEU A 1 94 ? -25.829 -14.421 6.970 1.00 95.69 94 LEU A N 1
ATOM 695 C CA . LEU A 1 94 ? -25.949 -14.056 8.388 1.00 95.69 94 LEU A CA 1
ATOM 696 C C . LEU A 1 94 ? -27.202 -14.659 9.052 1.00 95.69 94 LEU A C 1
ATOM 698 O O . LEU A 1 94 ? -27.219 -14.829 10.275 1.00 95.69 94 LEU A O 1
ATOM 702 N N . GLY A 1 95 ? -28.233 -15.001 8.274 1.00 94.94 95 GLY A N 1
ATOM 703 C CA . GLY A 1 95 ? -29.473 -15.593 8.777 1.00 94.94 95 GLY A CA 1
ATOM 704 C C . GLY A 1 95 ? -30.154 -14.711 9.830 1.00 94.94 95 GLY A C 1
ATOM 705 O O . GLY A 1 95 ? -30.307 -13.507 9.647 1.00 94.94 95 GLY A O 1
ATOM 706 N N . GLU A 1 96 ? -30.554 -15.301 10.960 1.00 94.44 96 GLU A N 1
ATOM 707 C CA . GLU A 1 96 ? -31.223 -14.574 12.050 1.00 94.44 96 GLU A CA 1
ATOM 708 C C . GLU A 1 96 ? -30.264 -13.836 12.997 1.00 94.44 96 GLU A C 1
ATOM 710 O O . GLU A 1 96 ? -30.728 -13.092 13.865 1.00 94.44 96 GLU A O 1
ATOM 715 N N . ALA A 1 97 ? -28.942 -14.013 12.867 1.00 94.06 97 ALA A N 1
ATOM 716 C CA . ALA A 1 97 ? -27.964 -13.414 13.782 1.00 94.06 97 ALA A CA 1
ATOM 717 C C . ALA A 1 97 ? -28.131 -11.889 13.950 1.00 94.06 97 ALA A C 1
ATOM 719 O O . ALA A 1 97 ? -28.084 -11.418 15.093 1.00 94.06 97 ALA A O 1
ATOM 720 N N . PRO A 1 98 ? -28.442 -11.112 12.889 1.00 95.50 98 PRO A N 1
ATOM 721 C CA . PRO A 1 98 ? -28.610 -9.674 13.026 1.00 95.50 98 PRO A CA 1
ATOM 722 C C . PRO A 1 98 ? -29.794 -9.230 13.891 1.00 95.50 98 PRO A C 1
ATOM 724 O O . PRO A 1 98 ? -29.813 -8.092 14.356 1.00 95.50 98 PRO A O 1
ATOM 727 N N . SER A 1 99 ? -30.774 -10.103 14.149 1.00 93.62 99 SER A N 1
ATOM 728 C CA . SER A 1 99 ? -31.909 -9.786 15.032 1.00 93.62 99 SER A CA 1
ATOM 729 C C . SER A 1 99 ? -31.506 -9.643 16.506 1.00 93.62 99 SER A C 1
ATOM 731 O O . SER A 1 99 ? -32.219 -9.004 17.277 1.00 93.62 99 SER A O 1
ATOM 733 N N . LYS A 1 100 ? -30.363 -10.224 16.896 1.00 93.00 100 LYS A N 1
ATOM 734 C CA . LYS A 1 100 ? -29.854 -10.245 18.277 1.00 93.00 100 LYS A CA 1
ATOM 735 C C . LYS A 1 100 ? -28.610 -9.381 18.483 1.00 93.00 100 LYS A C 1
ATOM 737 O O . LYS A 1 100 ? -28.176 -9.244 19.620 1.00 93.00 100 LYS A O 1
ATOM 742 N N . GLY A 1 101 ? -28.052 -8.814 17.413 1.00 94.31 101 GLY A N 1
ATOM 743 C CA . GLY A 1 101 ? -26.716 -8.224 17.400 1.00 94.31 101 GLY A CA 1
ATOM 744 C C . GLY A 1 101 ? -25.643 -9.277 17.122 1.00 94.31 101 GLY A C 1
ATOM 745 O O . GLY A 1 101 ? -25.571 -10.313 17.782 1.00 94.31 101 GLY A O 1
ATOM 746 N N . CYS A 1 102 ? -24.790 -9.021 16.134 1.00 95.62 102 CYS A N 1
ATOM 747 C CA . CYS A 1 102 ? -23.686 -9.907 15.781 1.00 95.62 102 CYS A CA 1
ATOM 748 C C . CYS A 1 102 ? -22.436 -9.127 15.368 1.00 95.62 102 CYS A C 1
ATOM 750 O O . CYS A 1 102 ? -22.522 -7.996 14.895 1.00 95.62 102 CYS A O 1
ATOM 752 N N . VAL A 1 103 ? -21.267 -9.752 15.492 1.00 95.81 103 VAL A N 1
ATOM 753 C CA . VAL A 1 103 ? -20.011 -9.230 14.938 1.00 95.81 103 VAL A CA 1
ATOM 754 C C . VAL A 1 103 ? -19.759 -9.928 13.614 1.00 95.81 103 VAL A C 1
ATOM 756 O O . VAL A 1 103 ? -19.594 -11.146 13.614 1.00 95.81 103 VAL A O 1
ATOM 759 N N . MET A 1 104 ? -19.667 -9.194 12.510 1.00 95.19 104 MET A N 1
ATOM 760 C CA . MET A 1 104 ? -19.194 -9.752 11.244 1.00 95.19 104 MET A CA 1
ATOM 761 C C . MET A 1 104 ? -17.836 -9.175 10.861 1.00 95.19 104 MET A C 1
ATOM 763 O O . MET A 1 104 ? -17.599 -7.973 10.988 1.00 95.19 104 MET A O 1
ATOM 767 N N . THR A 1 105 ? -16.951 -10.030 10.356 1.00 95.19 105 THR A N 1
ATOM 768 C CA . THR A 1 105 ? -15.674 -9.594 9.782 1.00 95.19 105 THR A CA 1
ATOM 769 C C . THR A 1 105 ? -15.734 -9.644 8.267 1.00 95.19 105 THR A C 1
ATOM 771 O O . THR A 1 105 ? -16.121 -10.674 7.712 1.00 95.19 105 THR A O 1
ATOM 774 N N . LEU A 1 106 ? -15.289 -8.578 7.606 1.00 94.38 106 LEU A N 1
ATOM 775 C CA . LEU A 1 106 ? -15.167 -8.508 6.155 1.00 94.38 106 LEU A CA 1
ATOM 776 C C . LEU A 1 106 ? -13.713 -8.253 5.750 1.00 94.38 106 LEU A C 1
ATOM 778 O O . LEU A 1 106 ? -13.138 -7.202 6.048 1.00 94.38 106 LEU A O 1
ATOM 782 N N . GLN A 1 107 ? -13.133 -9.205 5.026 1.00 92.19 107 GLN A N 1
ATOM 783 C CA . GLN A 1 107 ? -11.786 -9.106 4.472 1.00 92.19 107 GLN A CA 1
ATOM 784 C C . GLN A 1 107 ? -11.783 -9.193 2.944 1.00 92.19 107 GLN A C 1
ATOM 786 O O . GLN A 1 107 ? -12.806 -9.431 2.306 1.00 92.19 107 GLN A O 1
ATOM 791 N N . GLY A 1 108 ? -10.619 -8.957 2.344 1.00 88.75 108 GLY A N 1
ATOM 792 C CA . GLY A 1 108 ? -10.405 -9.059 0.901 1.00 88.75 108 GLY A CA 1
ATOM 793 C C . GLY A 1 108 ? -9.336 -8.086 0.414 1.00 88.75 108 GLY A C 1
ATOM 794 O O . GLY A 1 108 ? -8.961 -7.141 1.121 1.00 88.75 108 GLY A O 1
ATOM 795 N N . LEU A 1 109 ? -8.863 -8.287 -0.814 1.00 82.56 109 LEU A N 1
ATOM 796 C CA . LEU A 1 109 ? -7.850 -7.429 -1.433 1.00 82.56 109 LEU A CA 1
ATOM 797 C C . LEU A 1 109 ? -8.320 -5.970 -1.567 1.00 82.56 109 LEU A C 1
ATOM 799 O O . LEU A 1 109 ? -9.514 -5.647 -1.546 1.00 82.56 109 LEU A O 1
ATOM 803 N N . SER A 1 110 ? -7.378 -5.038 -1.669 1.00 80.56 110 SER A N 1
ATOM 804 C CA . SER A 1 110 ? -7.679 -3.656 -2.048 1.00 80.56 110 SER A CA 1
ATOM 805 C C . SER A 1 110 ? -8.419 -3.627 -3.390 1.00 80.56 110 SER A C 1
ATOM 807 O O . SER A 1 110 ? -8.048 -4.331 -4.320 1.00 80.56 110 SER A O 1
ATOM 809 N N . GLY A 1 111 ? -9.475 -2.815 -3.496 1.00 77.75 111 GLY A N 1
ATOM 810 C CA . GLY A 1 111 ? -10.266 -2.689 -4.730 1.00 77.75 111 GLY A CA 1
ATOM 811 C C . GLY A 1 111 ? -11.384 -3.725 -4.924 1.00 77.75 111 GLY A C 1
ATOM 812 O O . GLY A 1 111 ? -12.160 -3.598 -5.873 1.00 77.75 111 GLY A O 1
ATOM 813 N N . THR A 1 112 ? -11.557 -4.694 -4.015 1.00 84.19 112 THR A N 1
ATOM 814 C CA . THR A 1 112 ? -12.694 -5.641 -4.067 1.00 84.19 112 THR A CA 1
ATOM 815 C C . THR A 1 112 ? -14.046 -5.002 -3.736 1.00 84.19 112 THR A C 1
ATOM 817 O O . THR A 1 112 ? -15.077 -5.592 -4.031 1.00 84.19 112 THR A O 1
ATOM 820 N N . GLY A 1 113 ? -14.066 -3.778 -3.195 1.00 84.56 113 GLY A N 1
ATOM 821 C CA . GLY A 1 113 ? -15.303 -3.067 -2.847 1.00 84.56 113 GLY A CA 1
ATOM 822 C C . GLY A 1 113 ? -15.762 -3.265 -1.398 1.00 84.56 113 GLY A C 1
ATOM 823 O O . GLY A 1 113 ? -16.956 -3.181 -1.125 1.00 84.56 113 GLY A O 1
ATOM 824 N N . LYS A 1 114 ? -14.832 -3.515 -0.462 1.00 87.62 114 LYS A N 1
ATOM 825 C CA . LYS A 1 114 ? -15.133 -3.666 0.978 1.00 87.62 114 LYS A CA 1
ATOM 826 C C . LYS A 1 114 ? -15.955 -2.500 1.532 1.00 87.62 114 LYS A C 1
ATOM 828 O O . LYS A 1 114 ? -17.084 -2.725 1.942 1.00 87.62 114 LYS A O 1
ATOM 833 N N . GLY A 1 115 ? -15.443 -1.268 1.443 1.00 85.31 115 GLY A N 1
ATOM 834 C CA . GLY A 1 115 ? -16.125 -0.083 1.978 1.00 85.31 115 GLY A CA 1
ATOM 835 C C . GLY A 1 115 ? -17.527 0.117 1.398 1.00 85.31 115 GLY A C 1
ATOM 836 O O . GLY A 1 115 ? -18.485 0.255 2.146 1.00 85.31 115 GLY A O 1
ATOM 837 N N . THR A 1 116 ? -17.684 -0.005 0.074 1.00 86.12 116 THR A N 1
ATOM 838 C CA . THR A 1 116 ? -19.005 0.093 -0.573 1.00 86.12 116 THR A CA 1
ATOM 839 C C . THR A 1 116 ? -19.968 -1.006 -0.126 1.00 86.12 116 THR A C 1
ATOM 841 O O . THR A 1 116 ? -21.161 -0.758 -0.001 1.00 86.12 116 THR A O 1
ATOM 844 N N . THR A 1 117 ? -19.465 -2.217 0.129 1.00 91.56 117 THR A N 1
ATOM 845 C CA . THR A 1 117 ? -20.278 -3.328 0.651 1.00 91.56 117 THR A CA 1
ATOM 846 C C . THR A 1 117 ? -20.681 -3.064 2.100 1.00 91.56 117 THR A C 1
ATOM 848 O O . THR A 1 117 ? -21.839 -3.249 2.456 1.00 91.56 117 THR A O 1
ATOM 851 N N . VAL A 1 118 ? -19.754 -2.575 2.927 1.00 91.56 118 VAL A N 1
ATOM 852 C CA . VAL A 1 118 ? -20.003 -2.196 4.325 1.00 91.56 118 VAL A CA 1
ATOM 853 C C . VAL A 1 118 ? -21.036 -1.075 4.424 1.00 91.56 118 VAL A C 1
ATOM 855 O O . VAL A 1 118 ? -21.930 -1.158 5.262 1.00 91.56 118 VAL A O 1
ATOM 858 N N . ASP A 1 119 ? -20.969 -0.065 3.555 1.00 90.38 119 ASP A N 1
ATOM 859 C CA . ASP A 1 119 ? -21.974 1.001 3.504 1.00 90.38 119 ASP A CA 1
ATOM 860 C C . ASP A 1 119 ? -23.370 0.440 3.192 1.00 90.38 119 ASP A C 1
ATOM 862 O O . ASP A 1 119 ? -24.331 0.787 3.878 1.00 90.38 119 ASP A O 1
ATOM 866 N N . LYS A 1 120 ? -23.483 -0.494 2.234 1.00 93.56 120 LYS A N 1
ATOM 867 C CA . LYS A 1 120 ? -24.756 -1.171 1.929 1.00 93.56 120 LYS A CA 1
ATOM 868 C C . LYS A 1 120 ? -25.250 -2.068 3.055 1.00 93.56 120 LYS A C 1
ATOM 870 O O . LYS A 1 120 ? -26.440 -2.058 3.357 1.00 93.56 120 LYS A O 1
ATOM 875 N N . LEU A 1 121 ? -24.358 -2.785 3.729 1.00 95.19 121 LEU A N 1
ATOM 876 C CA . LEU A 1 121 ? -24.709 -3.561 4.917 1.00 95.19 121 LEU A CA 1
ATOM 877 C C . LEU A 1 121 ? -25.215 -2.656 6.045 1.00 95.19 121 LEU A C 1
ATOM 879 O O . LEU A 1 121 ? -26.210 -2.987 6.680 1.00 95.19 121 LEU A O 1
ATOM 883 N N . ARG A 1 122 ? -24.587 -1.493 6.260 1.00 94.38 122 ARG A N 1
ATOM 884 C CA . ARG A 1 122 ? -25.024 -0.515 7.266 1.00 94.38 122 ARG A CA 1
ATOM 885 C C . ARG A 1 122 ? -26.408 0.060 6.955 1.00 94.38 122 ARG A C 1
ATOM 887 O O . ARG A 1 122 ? -27.166 0.312 7.881 1.00 94.38 122 ARG A O 1
ATOM 894 N N . GLU A 1 123 ? -26.730 0.276 5.679 1.00 94.62 123 GLU A N 1
ATOM 895 C CA . GLU A 1 123 ? -28.061 0.732 5.244 1.00 94.62 123 GLU A CA 1
ATOM 896 C C . GLU A 1 123 ? -29.146 -0.340 5.450 1.00 94.62 123 GLU A C 1
ATOM 898 O O . GLU A 1 123 ? -30.274 -0.003 5.805 1.00 94.62 123 GLU A O 1
ATOM 903 N N . LYS A 1 124 ? -28.822 -1.620 5.215 1.00 94.81 124 LYS A N 1
ATOM 904 C CA . LYS A 1 124 ? -29.801 -2.722 5.205 1.00 94.81 124 LYS A CA 1
ATOM 905 C C . LYS A 1 124 ? -29.990 -3.418 6.556 1.00 94.81 124 LYS A C 1
ATOM 907 O O . LYS A 1 124 ? -31.072 -3.938 6.821 1.00 94.81 124 LYS A O 1
ATOM 912 N N . LEU A 1 125 ? -28.957 -3.477 7.395 1.00 94.88 125 LEU A N 1
ATOM 913 C CA . LEU A 1 125 ? -29.010 -4.181 8.677 1.00 94.88 125 LEU A CA 1
ATOM 914 C C . LEU A 1 125 ? -29.566 -3.279 9.793 1.00 94.88 125 LEU A C 1
ATOM 916 O O . LEU A 1 125 ? -29.169 -2.118 9.910 1.00 94.88 125 LEU A O 1
ATOM 920 N N . PRO A 1 126 ? -30.438 -3.804 10.674 1.00 92.50 126 PRO A N 1
ATOM 921 C CA . PRO A 1 126 ? -30.932 -3.044 11.816 1.00 92.50 126 PRO A CA 1
ATOM 922 C C . PRO A 1 126 ? -29.793 -2.768 12.804 1.00 92.50 126 PRO A C 1
ATOM 924 O O . PRO A 1 126 ? -28.934 -3.621 13.006 1.00 92.50 126 PRO A O 1
ATOM 927 N N . ASN A 1 127 ? -29.792 -1.598 13.451 1.00 92.12 127 ASN A N 1
ATOM 928 C CA . ASN A 1 127 ? -28.824 -1.247 14.504 1.00 92.12 127 ASN A CA 1
ATOM 929 C C . ASN A 1 127 ? -27.355 -1.555 14.127 1.00 92.12 127 ASN A C 1
ATOM 931 O O . ASN A 1 127 ? -26.597 -2.112 14.925 1.00 92.12 127 ASN A O 1
ATOM 935 N N . ALA A 1 128 ? -26.973 -1.270 12.879 1.00 93.62 128 ALA A N 1
ATOM 936 C CA . ALA A 1 128 ? -25.653 -1.587 12.355 1.00 93.62 128 ALA A CA 1
ATOM 937 C C . ALA A 1 128 ? -24.647 -0.458 12.599 1.00 93.62 128 ALA A C 1
ATOM 939 O O . ALA A 1 128 ? -24.929 0.715 12.347 1.00 93.62 128 ALA A O 1
ATOM 940 N N . GLN A 1 129 ? -23.442 -0.817 13.038 1.00 90.88 129 GLN A N 1
ATOM 941 C CA . GLN A 1 129 ? -22.353 0.126 13.266 1.00 90.88 129 GLN A CA 1
ATOM 942 C C . GLN A 1 129 ? -21.045 -0.405 12.688 1.00 90.88 129 GLN A C 1
ATOM 944 O O . GLN A 1 129 ? -20.667 -1.558 12.881 1.00 90.88 129 GLN A O 1
ATOM 949 N N . THR A 1 130 ? -20.328 0.462 11.982 1.00 88.69 130 THR A N 1
ATOM 950 C CA . THR A 1 130 ? -19.011 0.159 11.421 1.00 88.69 130 THR A CA 1
ATOM 951 C C . THR A 1 130 ? -17.923 0.385 12.458 1.00 88.69 130 THR A C 1
ATOM 953 O O . THR A 1 130 ? -17.904 1.435 13.102 1.00 88.69 130 THR A O 1
ATOM 956 N N . TRP A 1 131 ? -16.991 -0.557 12.578 1.00 87.12 131 TRP A N 1
ATOM 957 C CA . TRP A 1 131 ? -15.812 -0.417 13.430 1.00 87.12 131 TRP A CA 1
ATOM 9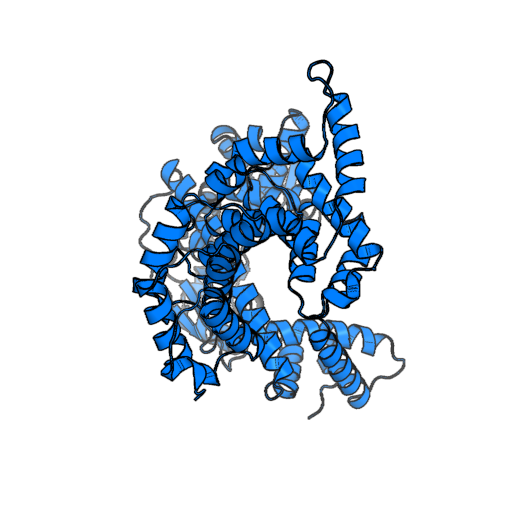58 C C . TRP A 1 131 ? -14.552 -0.167 12.596 1.00 87.12 131 TRP A C 1
ATOM 960 O O . TRP A 1 131 ? -14.317 -0.845 11.598 1.00 87.12 131 TRP A O 1
ATOM 970 N N . SER A 1 132 ? -13.709 0.773 13.037 1.00 80.69 132 SER A N 1
ATOM 971 C CA . SER A 1 132 ? -12.432 1.103 12.391 1.00 80.69 132 SER A CA 1
ATOM 972 C C . SER A 1 132 ? -11.260 0.909 13.350 1.00 80.69 132 SER A C 1
ATOM 974 O O . SER A 1 132 ? -11.003 1.742 14.221 1.00 80.69 132 SER A O 1
ATOM 976 N N . ASN A 1 133 ? -10.470 -0.146 13.128 1.00 83.38 133 ASN A N 1
ATOM 977 C CA . ASN A 1 133 ? -9.208 -0.350 13.853 1.00 83.38 133 ASN A CA 1
ATOM 978 C C . ASN A 1 133 ? -8.227 0.816 13.632 1.00 83.38 133 ASN A C 1
ATOM 980 O O . ASN A 1 133 ? -7.419 1.132 14.502 1.00 83.38 133 ASN A O 1
ATOM 984 N N . GLY A 1 134 ? -8.310 1.487 12.477 1.00 83.12 134 GLY A N 1
ATOM 985 C CA . GLY A 1 134 ? -7.442 2.610 12.130 1.00 83.12 134 GLY A CA 1
ATOM 986 C C . GLY A 1 134 ? -7.576 3.802 13.079 1.00 83.12 134 GLY A C 1
ATOM 987 O O . GLY A 1 134 ? -6.576 4.465 13.357 1.00 83.12 134 GLY A O 1
ATOM 988 N N . ASN A 1 135 ? -8.777 4.061 13.603 1.00 89.44 135 ASN A N 1
ATOM 989 C CA . ASN A 1 135 ? -8.978 5.123 14.588 1.00 89.44 135 ASN A CA 1
ATOM 990 C C . ASN A 1 135 ? -8.325 4.768 15.927 1.00 89.44 135 ASN A C 1
ATOM 992 O O . ASN A 1 135 ? -7.696 5.631 16.528 1.00 89.44 135 ASN A O 1
ATOM 996 N N . LEU A 1 136 ? -8.363 3.498 16.342 1.00 90.81 136 LEU A N 1
ATOM 997 C CA . LEU A 1 136 ? -7.703 3.063 17.573 1.00 90.81 136 LEU A CA 1
ATOM 998 C C . LEU A 1 136 ? -6.174 3.190 17.483 1.00 90.81 136 LEU A C 1
ATOM 1000 O O . LEU A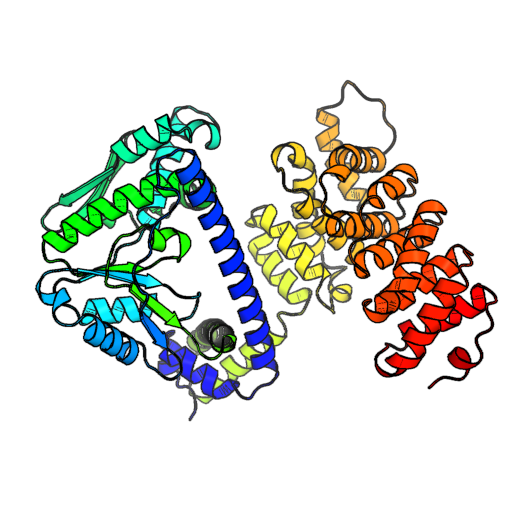 1 136 ? -5.552 3.747 18.386 1.00 90.81 136 LEU A O 1
ATOM 1004 N N . PHE A 1 137 ? -5.571 2.780 16.358 1.00 91.44 137 PHE A N 1
ATOM 1005 C CA . PHE A 1 137 ? -4.139 3.007 16.117 1.00 91.44 137 PHE A CA 1
ATOM 1006 C C . PHE A 1 137 ? -3.776 4.495 16.177 1.00 91.44 137 PHE A C 1
ATOM 1008 O O . PHE A 1 137 ? -2.739 4.855 16.734 1.00 91.44 137 PHE A O 1
ATOM 1015 N N . ARG A 1 138 ? -4.625 5.376 15.631 1.00 94.69 138 ARG A N 1
ATOM 1016 C CA . ARG A 1 138 ? -4.422 6.832 15.695 1.00 94.69 138 ARG A CA 1
ATOM 1017 C C . ARG A 1 138 ? -4.520 7.362 17.120 1.00 94.69 138 ARG A C 1
ATOM 1019 O O . ARG A 1 138 ? -3.696 8.194 17.479 1.00 94.69 138 ARG A O 1
ATOM 1026 N N . SER A 1 139 ? -5.457 6.866 17.924 1.00 96.00 139 SER A N 1
ATOM 1027 C CA . SER A 1 139 ? -5.595 7.247 19.334 1.00 96.00 139 SER A CA 1
ATOM 1028 C C . SER A 1 139 ? -4.355 6.879 20.147 1.00 96.00 139 SER A C 1
ATOM 1030 O O . SER A 1 139 ? -3.803 7.732 20.838 1.00 96.00 139 SER A O 1
ATOM 1032 N N . ILE A 1 140 ? -3.845 5.650 20.003 1.00 95.69 140 ILE A N 1
ATOM 1033 C CA . ILE A 1 140 ? -2.606 5.232 20.682 1.00 95.69 140 ILE A CA 1
ATOM 1034 C C . ILE A 1 140 ? -1.411 6.042 20.164 1.00 95.69 140 ILE A C 1
ATOM 1036 O O . ILE A 1 140 ? -0.569 6.483 20.941 1.00 95.69 140 ILE A O 1
ATOM 1040 N N . THR A 1 141 ? -1.355 6.306 18.854 1.00 96.06 141 THR A N 1
ATOM 1041 C CA . THR A 1 141 ? -0.292 7.129 18.257 1.00 96.06 141 THR A CA 1
ATOM 1042 C C . THR A 1 141 ? -0.321 8.565 18.783 1.00 96.06 141 THR A C 1
ATOM 1044 O O . THR A 1 141 ? 0.738 9.132 19.037 1.00 96.06 141 THR A O 1
ATOM 1047 N N . LEU A 1 142 ? -1.505 9.155 18.976 1.00 97.38 142 LEU A N 1
ATOM 1048 C CA . LEU A 1 142 ? -1.656 10.482 19.572 1.00 97.38 142 LEU A CA 1
ATOM 1049 C C . LEU A 1 142 ? -1.066 10.514 20.987 1.00 97.38 142 LEU A C 1
ATOM 1051 O O . LEU A 1 142 ? -0.292 11.421 21.292 1.00 97.38 142 LEU A O 1
ATOM 1055 N N . LEU A 1 143 ? -1.370 9.510 21.815 1.00 97.81 143 LEU A N 1
ATOM 1056 C CA . LEU A 1 143 ? -0.840 9.398 23.178 1.00 97.81 143 LEU A CA 1
ATOM 1057 C C . LEU A 1 143 ? 0.681 9.194 23.182 1.00 97.81 143 LEU A C 1
ATOM 1059 O O . LEU A 1 143 ? 1.388 9.900 23.897 1.00 97.81 143 LEU A O 1
ATOM 1063 N N . ALA A 1 144 ? 1.197 8.308 22.327 1.00 97.12 144 ALA A N 1
ATOM 1064 C CA . ALA A 1 144 ? 2.631 8.046 22.219 1.00 97.12 144 ALA A CA 1
ATOM 1065 C C . ALA A 1 144 ? 3.416 9.289 21.766 1.00 97.12 144 ALA A C 1
ATOM 1067 O O . ALA A 1 144 ? 4.422 9.648 22.377 1.00 97.12 144 ALA A O 1
ATOM 1068 N N . VAL A 1 145 ? 2.934 9.997 20.738 1.00 96.69 145 VAL A N 1
ATOM 1069 C CA . VAL A 1 145 ? 3.552 11.249 20.269 1.00 96.69 145 VAL A CA 1
ATOM 1070 C C . VAL A 1 145 ? 3.487 12.322 21.352 1.00 96.69 145 VAL A C 1
ATOM 1072 O O . VAL A 1 145 ? 4.497 12.962 21.620 1.00 96.69 145 VAL A O 1
ATOM 1075 N N . THR A 1 146 ? 2.347 12.470 22.028 1.00 96.62 146 THR A N 1
ATOM 1076 C CA . THR A 1 146 ? 2.195 13.429 23.134 1.00 96.62 146 THR A CA 1
ATOM 1077 C C . THR A 1 146 ? 3.161 13.118 24.279 1.00 96.62 146 THR A C 1
ATOM 1079 O O . THR A 1 146 ? 3.810 14.023 24.800 1.00 96.62 146 THR A O 1
ATOM 1082 N N . SER A 1 147 ? 3.327 11.841 24.640 1.00 97.06 147 SER A N 1
ATOM 1083 C CA . SER A 1 147 ? 4.285 11.435 25.671 1.00 97.06 147 SER A CA 1
ATOM 1084 C C . SER A 1 147 ? 5.733 11.695 25.254 1.00 97.06 147 SER A C 1
ATOM 1086 O O . SER A 1 147 ? 6.524 12.107 26.099 1.00 97.06 147 SER A O 1
ATOM 1088 N N . SER A 1 148 ? 6.093 11.432 23.997 1.00 96.94 148 SER A N 1
ATOM 1089 C CA . SER A 1 148 ? 7.433 11.704 23.456 1.00 96.94 148 SER A CA 1
ATOM 1090 C C . SER A 1 148 ? 7.731 13.206 23.455 1.00 96.94 148 SER A C 1
ATOM 1092 O O . SER A 1 148 ? 8.802 13.611 23.901 1.00 96.94 148 SER A O 1
ATOM 1094 N N . GLU A 1 149 ? 6.760 14.040 23.064 1.00 95.94 149 GLU A N 1
ATOM 1095 C CA . GLU A 1 149 ? 6.859 15.506 23.101 1.00 95.94 149 GLU A CA 1
ATOM 1096 C C . GLU A 1 149 ? 7.037 16.026 24.540 1.00 95.94 149 GLU A C 1
ATOM 1098 O O . GLU A 1 149 ? 7.922 16.841 24.789 1.00 95.94 149 GLU A O 1
ATOM 1103 N N . GLN A 1 150 ? 6.256 15.520 25.502 1.00 95.81 150 GLN A N 1
ATOM 1104 C CA . GLN A 1 150 ? 6.355 15.916 26.915 1.00 95.81 150 GLN A CA 1
ATOM 1105 C C . GLN A 1 150 ? 7.667 15.470 27.579 1.00 95.81 150 GLN A C 1
ATOM 1107 O O . GLN A 1 150 ? 8.202 16.195 28.416 1.00 95.81 150 GLN A O 1
ATOM 1112 N N . LYS A 1 151 ? 8.191 14.291 27.215 1.00 95.06 151 LYS A N 1
ATOM 1113 C CA . LYS A 1 151 ? 9.467 13.759 27.730 1.00 95.06 151 LYS A CA 1
ATOM 1114 C C . LYS A 1 151 ? 10.692 14.302 26.978 1.00 95.06 151 LYS A C 1
ATOM 1116 O O . LYS A 1 151 ? 11.809 14.146 27.463 1.00 95.06 151 LYS A O 1
ATOM 1121 N N . GLY A 1 152 ? 10.503 14.926 25.813 1.00 95.19 152 GLY A N 1
ATOM 1122 C CA . GLY A 1 152 ? 11.586 15.448 24.976 1.00 95.19 152 GLY A CA 1
ATOM 1123 C C . GLY A 1 152 ? 12.490 14.367 24.366 1.00 95.19 152 GLY A C 1
ATOM 1124 O O . GLY A 1 152 ? 13.670 14.631 24.143 1.00 95.19 152 GLY A O 1
ATOM 1125 N N . CYS A 1 153 ? 11.967 13.162 24.117 1.00 92.69 153 CYS A N 1
ATOM 1126 C CA . CYS A 1 153 ? 12.724 12.004 23.618 1.00 92.69 153 CYS A CA 1
ATOM 1127 C C . CYS A 1 153 ? 12.197 11.483 22.270 1.00 92.69 153 CYS A C 1
ATOM 1129 O O . CYS A 1 153 ? 11.147 11.924 21.792 1.00 92.69 153 CYS A O 1
ATOM 1131 N N . ASP A 1 154 ? 12.917 10.553 21.635 1.00 93.50 154 ASP A N 1
ATOM 1132 C CA . ASP A 1 154 ? 12.450 9.924 20.396 1.00 93.50 154 ASP A CA 1
ATOM 1133 C C . ASP A 1 154 ? 11.197 9.064 20.645 1.00 93.50 154 ASP A C 1
ATOM 1135 O O . ASP A 1 154 ? 11.041 8.444 21.697 1.00 93.50 154 ASP A O 1
ATOM 1139 N N . LEU A 1 155 ? 10.297 8.987 19.657 1.00 91.88 155 LEU A N 1
ATOM 1140 C CA . LEU A 1 155 ? 9.059 8.208 19.766 1.00 91.88 155 LEU A CA 1
ATOM 1141 C C . LEU A 1 155 ? 9.328 6.740 20.121 1.00 91.88 155 LEU A C 1
ATOM 1143 O O . LEU A 1 155 ? 8.559 6.137 20.862 1.00 91.88 155 LEU A O 1
ATOM 1147 N N . THR A 1 156 ? 10.408 6.153 19.608 1.00 90.69 156 THR A N 1
ATOM 1148 C CA . THR A 1 156 ? 10.742 4.747 19.876 1.00 90.69 156 THR A CA 1
ATOM 1149 C C . THR A 1 156 ? 11.105 4.479 21.337 1.00 90.69 156 THR A C 1
ATOM 1151 O O . THR A 1 156 ? 10.971 3.343 21.791 1.00 90.69 156 THR A O 1
ATOM 1154 N N . GLU A 1 157 ? 11.488 5.510 22.093 1.00 91.50 157 GLU A N 1
ATOM 1155 C CA . GLU A 1 157 ? 11.820 5.412 23.518 1.00 91.50 157 GLU A CA 1
ATOM 1156 C C . GLU A 1 157 ? 10.576 5.350 24.419 1.00 91.50 157 GLU A C 1
ATOM 1158 O O . GLU A 1 157 ? 10.687 4.946 25.572 1.00 91.50 157 GLU A O 1
ATOM 1163 N N . VAL A 1 158 ? 9.392 5.710 23.905 1.00 94.19 158 VAL A N 1
ATOM 1164 C CA . VAL A 1 158 ? 8.106 5.675 24.638 1.00 94.19 158 VAL A CA 1
ATOM 1165 C C . VAL A 1 158 ? 7.163 4.588 24.125 1.00 94.19 158 VAL A C 1
ATOM 1167 O O . VAL A 1 158 ? 5.947 4.692 24.254 1.00 94.19 158 VAL A O 1
ATOM 1170 N N . LEU A 1 159 ? 7.711 3.554 23.491 1.00 92.69 159 LEU A N 1
ATOM 1171 C CA . LEU A 1 159 ? 6.961 2.414 22.957 1.00 92.69 159 LEU A CA 1
ATOM 1172 C C . LEU A 1 159 ? 7.329 1.103 23.666 1.00 92.69 159 LEU A C 1
ATOM 1174 O O . LEU A 1 159 ? 7.253 0.017 23.080 1.00 92.69 159 LEU A O 1
ATOM 1178 N N . THR A 1 160 ? 7.744 1.189 24.932 1.00 90.25 160 THR A N 1
ATOM 1179 C CA . THR A 1 160 ? 7.988 0.003 25.759 1.00 90.25 160 THR A CA 1
ATOM 1180 C C . THR A 1 160 ? 6.665 -0.684 26.119 1.00 90.25 160 THR A C 1
ATOM 1182 O O . THR A 1 160 ? 5.622 -0.031 26.117 1.00 90.25 160 THR A O 1
ATOM 1185 N N . PRO A 1 161 ? 6.656 -1.984 26.474 1.00 87.06 161 PRO A N 1
ATOM 1186 C CA . PRO A 1 161 ? 5.431 -2.660 26.910 1.00 87.06 161 PRO A CA 1
ATOM 1187 C C . PRO A 1 161 ? 4.672 -1.925 28.031 1.00 87.06 161 PRO A C 1
ATOM 1189 O O . PRO A 1 161 ? 3.450 -1.858 27.985 1.00 87.06 161 PRO A O 1
ATOM 1192 N N . ALA A 1 162 ? 5.387 -1.311 28.981 1.00 89.75 162 ALA A N 1
ATOM 1193 C CA . ALA A 1 162 ? 4.782 -0.539 30.070 1.00 89.75 162 ALA A CA 1
ATOM 1194 C C . ALA A 1 162 ? 4.156 0.783 29.589 1.00 89.75 162 ALA A C 1
ATOM 1196 O O . ALA A 1 162 ? 3.085 1.174 30.060 1.00 89.75 162 ALA A O 1
ATOM 1197 N N . ASP A 1 163 ? 4.791 1.467 28.629 1.00 92.75 163 ASP A N 1
ATOM 1198 C CA . ASP A 1 163 ? 4.196 2.654 28.005 1.00 92.75 163 ASP A CA 1
ATOM 1199 C C . ASP A 1 163 ? 2.930 2.271 27.224 1.00 92.75 163 ASP A C 1
ATOM 1201 O O . ASP A 1 163 ? 1.907 2.941 27.337 1.00 92.75 163 ASP A O 1
ATOM 1205 N N . LEU A 1 164 ? 2.962 1.164 26.472 1.00 90.62 164 LEU A N 1
ATOM 1206 C CA . LEU A 1 164 ? 1.807 0.695 25.702 1.00 90.62 164 LEU A CA 1
ATOM 1207 C C . LEU A 1 164 ? 0.631 0.306 26.603 1.00 90.62 164 LEU A C 1
ATOM 1209 O O . LEU A 1 164 ? -0.505 0.675 26.301 1.00 90.62 164 LEU A O 1
ATOM 1213 N N . GLU A 1 165 ? 0.893 -0.382 27.715 1.00 90.62 165 GLU A N 1
ATOM 1214 C CA . GLU A 1 165 ? -0.115 -0.680 28.738 1.00 90.62 165 GLU A CA 1
ATOM 1215 C C . GLU A 1 165 ? -0.723 0.611 29.302 1.00 90.62 165 GLU A C 1
ATOM 1217 O O . GLU A 1 165 ? -1.946 0.743 29.376 1.00 90.62 165 GLU A O 1
ATOM 1222 N N . THR A 1 166 ? 0.121 1.604 29.594 1.00 94.69 166 THR A N 1
ATOM 1223 C CA . THR A 1 166 ? -0.307 2.930 30.060 1.00 94.69 166 THR A CA 1
ATOM 1224 C C . THR A 1 166 ? -1.205 3.626 29.035 1.00 94.69 166 THR A C 1
ATOM 1226 O O . THR A 1 166 ? -2.284 4.102 29.387 1.00 94.69 166 THR A O 1
ATOM 1229 N N . PHE A 1 167 ? -0.813 3.662 27.758 1.00 95.62 167 PHE A N 1
ATOM 1230 C CA . PHE A 1 167 ? -1.609 4.299 26.705 1.00 95.62 167 PHE A CA 1
ATOM 1231 C C . PHE A 1 167 ? -2.929 3.571 26.458 1.00 95.62 167 PHE A C 1
ATOM 1233 O O . PHE A 1 167 ? -3.948 4.220 26.246 1.00 95.62 167 PHE A O 1
ATOM 1240 N N . CYS A 1 168 ? -2.944 2.239 26.516 1.00 92.31 168 CYS A N 1
ATOM 1241 C CA . CYS A 1 168 ? -4.184 1.475 26.393 1.00 92.31 168 CYS A CA 1
ATOM 1242 C C . CYS A 1 168 ? -5.113 1.704 27.590 1.00 92.31 168 CYS A C 1
ATOM 1244 O O . CYS A 1 168 ? -6.324 1.764 27.404 1.00 92.31 168 CYS A O 1
ATOM 1246 N N . GLY A 1 169 ? -4.564 1.898 28.793 1.00 94.62 169 GLY A N 1
ATOM 1247 C CA . GLY A 1 169 ? -5.326 2.278 29.985 1.00 94.62 169 GLY A CA 1
ATOM 1248 C C . GLY A 1 169 ? -5.958 3.675 29.913 1.00 94.62 169 GLY A C 1
ATOM 1249 O O . GLY A 1 169 ? -6.918 3.943 30.627 1.00 94.62 169 GLY A O 1
ATOM 1250 N N . MET A 1 170 ? -5.466 4.549 29.029 1.00 97.38 170 MET A N 1
ATOM 1251 C CA . MET A 1 170 ? -6.055 5.869 28.742 1.00 97.38 170 MET A CA 1
ATOM 1252 C C . MET A 1 170 ? -7.198 5.807 27.716 1.00 97.38 170 MET A C 1
ATOM 1254 O O . MET A 1 170 ? -7.769 6.843 27.365 1.00 97.38 170 MET A O 1
ATOM 1258 N N . LEU A 1 171 ? -7.513 4.615 27.200 1.00 96.62 171 LEU A N 1
ATOM 1259 C CA . LEU A 1 171 ? -8.603 4.384 26.260 1.00 96.62 171 LEU A CA 1
ATOM 1260 C C . LEU A 1 171 ? -9.743 3.649 26.961 1.00 96.62 171 LEU A C 1
ATOM 1262 O O . LEU A 1 171 ? -9.580 2.541 27.467 1.00 96.62 171 LEU A O 1
ATOM 1266 N N . GLU A 1 172 ? -10.926 4.249 26.938 1.00 95.44 172 GLU A N 1
ATOM 1267 C CA . GLU A 1 172 ? -12.139 3.692 27.529 1.00 95.44 172 GLU A CA 1
ATOM 1268 C C . GLU A 1 172 ? -13.177 3.475 26.425 1.00 95.44 172 GLU A C 1
ATOM 1270 O O . GLU A 1 172 ? -13.589 4.423 25.758 1.00 95.44 172 GLU A O 1
ATOM 1275 N N . PHE A 1 173 ? -13.603 2.228 26.209 1.00 95.12 173 PHE A N 1
ATOM 1276 C CA . PHE A 1 173 ? -14.726 1.929 25.321 1.00 95.12 173 PHE A CA 1
ATOM 1277 C C . PHE A 1 173 ? -16.024 1.837 26.118 1.00 95.12 173 PHE A C 1
ATOM 1279 O O . PHE A 1 173 ? -16.092 1.116 27.114 1.00 95.12 173 PHE A O 1
ATOM 1286 N N . GLY A 1 174 ? -17.070 2.515 25.654 1.00 93.25 174 GLY A N 1
ATOM 1287 C CA . GLY A 1 174 ? -18.353 2.512 26.341 1.00 93.25 174 GLY A CA 1
ATOM 1288 C C . GLY A 1 174 ? -19.460 3.201 25.559 1.00 93.25 174 GLY A C 1
ATOM 1289 O O . GLY A 1 174 ? -19.276 3.642 24.422 1.00 93.25 174 GLY A O 1
ATOM 1290 N N . LYS A 1 175 ? -20.635 3.273 26.189 1.00 91.25 175 LYS A N 1
ATOM 1291 C CA . LYS A 1 175 ? -21.787 4.005 25.667 1.00 91.25 175 LYS A CA 1
ATOM 1292 C C . LYS A 1 175 ? -21.820 5.395 26.303 1.00 91.25 175 LYS A C 1
ATOM 1294 O O . LYS A 1 175 ? -22.094 5.526 27.493 1.00 91.25 175 LYS A O 1
ATOM 1299 N N . PHE A 1 176 ? -21.564 6.425 25.508 1.00 90.94 176 PHE A N 1
ATOM 1300 C CA . PHE A 1 176 ? -21.570 7.826 25.923 1.00 90.94 176 PHE A CA 1
ATOM 1301 C C . PHE A 1 176 ? -22.696 8.548 25.181 1.00 90.94 176 PHE A C 1
ATOM 1303 O O . PHE A 1 176 ? -22.757 8.500 23.955 1.00 90.94 176 PHE A O 1
ATOM 1310 N N . ASN A 1 177 ? -23.621 9.182 25.910 1.00 86.62 177 ASN A N 1
ATOM 1311 C CA . ASN A 1 177 ? -24.821 9.812 25.330 1.00 86.62 177 ASN A CA 1
ATOM 1312 C C . ASN A 1 177 ? -25.572 8.876 24.361 1.00 86.62 177 ASN A C 1
ATOM 1314 O O . ASN A 1 177 ? -25.882 9.244 23.228 1.00 86.62 177 ASN A O 1
ATOM 1318 N N . ASP A 1 178 ? -25.788 7.631 24.797 1.00 84.88 178 ASP A N 1
ATOM 1319 C CA . ASP A 1 178 ? -26.420 6.559 24.019 1.00 84.88 178 ASP A CA 1
ATOM 1320 C C . ASP A 1 178 ? -25.714 6.149 22.714 1.00 84.88 178 ASP A C 1
ATOM 1322 O O . ASP A 1 178 ? -26.280 5.396 21.919 1.00 84.88 178 ASP A O 1
ATOM 1326 N N . LYS A 1 179 ? -24.453 6.540 22.519 1.00 87.50 179 LYS A N 1
ATOM 1327 C CA . LYS A 1 179 ? -23.634 6.137 21.370 1.00 87.50 179 LYS A CA 1
ATOM 1328 C C . LYS A 1 179 ? -22.396 5.376 21.821 1.00 87.50 179 LYS A C 1
ATOM 1330 O O . LYS A 1 179 ? -21.751 5.751 22.793 1.00 87.50 179 LYS A O 1
ATOM 1335 N N . TRP A 1 180 ? -22.062 4.306 21.109 1.00 91.25 180 TRP A N 1
ATOM 1336 C CA . TRP A 1 180 ? -20.797 3.604 21.311 1.00 91.25 180 TRP A CA 1
ATOM 1337 C C . TRP A 1 180 ? -19.637 4.472 20.836 1.00 91.25 180 TRP A C 1
ATOM 1339 O O . TRP A 1 180 ? -19.637 4.903 19.680 1.00 91.25 180 TRP A O 1
ATOM 1349 N N . ASP A 1 181 ? -18.652 4.690 21.700 1.00 92.62 181 ASP A N 1
ATOM 1350 C CA . ASP A 1 181 ? -17.453 5.452 21.363 1.00 92.62 181 ASP A CA 1
ATOM 1351 C C . ASP A 1 181 ? -16.234 4.969 22.158 1.00 92.62 181 ASP A C 1
ATOM 1353 O O . ASP A 1 181 ? -16.347 4.228 23.139 1.00 92.62 181 ASP A O 1
ATOM 1357 N N . VAL A 1 182 ? -15.059 5.415 21.724 1.00 95.06 182 VAL A N 1
ATOM 1358 C CA . VAL A 1 182 ? -13.805 5.298 22.461 1.00 95.06 182 VAL A CA 1
ATOM 1359 C C . VAL A 1 182 ? -13.444 6.679 22.989 1.00 95.06 182 VAL A C 1
ATOM 1361 O O . VAL A 1 182 ? -13.239 7.625 22.229 1.00 95.06 182 VAL A O 1
ATOM 1364 N N . LYS A 1 183 ? -13.337 6.792 24.304 1.00 96.62 183 LYS A N 1
ATOM 1365 C CA . LYS A 1 183 ? -12.863 7.984 24.990 1.00 96.62 183 LYS A CA 1
ATOM 1366 C C . LYS A 1 183 ? -11.355 7.879 25.208 1.00 96.62 183 LYS A C 1
ATOM 1368 O O . LYS A 1 183 ? -10.860 6.856 25.668 1.00 96.62 183 LYS A O 1
ATOM 1373 N N . ILE A 1 184 ? -10.640 8.942 24.862 1.00 97.62 184 ILE A N 1
ATOM 1374 C CA . ILE A 1 184 ? -9.205 9.124 25.081 1.00 97.62 184 ILE A CA 1
ATOM 1375 C C . ILE A 1 184 ? -9.054 10.100 26.245 1.00 97.62 184 ILE A C 1
ATOM 1377 O O . ILE A 1 184 ? -9.413 11.270 26.098 1.00 97.62 184 ILE A O 1
ATOM 1381 N N . GLU A 1 185 ? -8.536 9.650 27.385 1.00 97.56 185 GLU A N 1
ATOM 1382 C CA . GLU A 1 185 ? -8.307 10.508 28.553 1.00 97.56 185 GLU A CA 1
ATOM 1383 C C . GLU A 1 185 ? -6.950 10.212 29.203 1.00 97.56 185 GLU A C 1
ATOM 1385 O O . GLU A 1 185 ? -6.732 9.151 29.783 1.00 97.56 185 GLU A O 1
ATOM 1390 N N . GLY A 1 186 ? -6.019 11.163 29.100 1.00 95.88 186 GLY A N 1
ATOM 1391 C CA . GLY A 1 186 ? -4.656 11.027 29.618 1.00 95.88 186 GLY A CA 1
ATOM 1392 C C . GLY A 1 186 ? -3.669 11.962 28.922 1.00 95.88 186 GLY A C 1
ATOM 1393 O O . GLY A 1 186 ? -3.926 12.426 27.817 1.00 95.88 186 GLY A O 1
ATOM 1394 N N . LEU A 1 187 ? -2.545 12.279 29.577 1.00 95.50 187 LEU A N 1
ATOM 1395 C CA . LEU A 1 187 ? -1.487 13.164 29.045 1.00 95.50 187 LEU A CA 1
ATOM 1396 C C . LEU A 1 187 ? -1.974 14.559 28.595 1.00 95.50 187 LEU A C 1
ATOM 1398 O O . LEU A 1 187 ? -1.350 15.197 27.751 1.00 95.50 187 LEU A O 1
ATOM 1402 N N . GLY A 1 188 ? -3.086 15.043 29.157 1.00 93.44 188 GLY A N 1
ATOM 1403 C CA . GLY A 1 188 ? -3.733 16.296 28.751 1.00 93.44 188 GLY A CA 1
ATOM 1404 C C . GLY A 1 188 ? -4.701 16.162 27.567 1.00 93.44 188 GLY A C 1
ATOM 1405 O O . GLY A 1 188 ? -5.357 17.138 27.214 1.00 93.44 188 GLY A O 1
ATOM 1406 N N . CYS A 1 189 ? -4.845 14.971 26.981 1.00 92.56 189 CYS A N 1
ATOM 1407 C CA . CYS A 1 189 ? -5.885 14.662 26.005 1.00 92.56 189 CYS A CA 1
ATOM 1408 C C . CYS A 1 189 ? -7.202 14.324 26.715 1.00 92.56 189 CYS A C 1
ATOM 1410 O O . CYS A 1 189 ? -7.212 13.560 27.683 1.00 92.56 189 CYS A O 1
ATOM 1412 N N . LYS A 1 190 ? -8.313 14.858 26.199 1.00 96.44 190 LYS A N 1
ATOM 1413 C CA . LYS A 1 190 ? -9.676 14.479 26.587 1.00 96.44 190 LYS A CA 1
ATOM 1414 C C . LYS A 1 190 ? -10.587 14.571 25.368 1.00 96.44 190 LYS A C 1
ATOM 1416 O O . LYS A 1 190 ? -11.070 15.650 25.035 1.00 96.44 190 LYS A O 1
ATOM 1421 N N . HIS A 1 191 ? -10.771 13.450 24.679 1.00 95.88 191 HIS A N 1
ATOM 1422 C CA . HIS A 1 191 ? -11.481 13.398 23.400 1.00 95.88 191 HIS A CA 1
ATOM 1423 C C . HIS A 1 191 ? -12.383 12.174 23.304 1.00 95.88 191 HIS A C 1
ATOM 1425 O O . HIS A 1 191 ? -12.028 11.104 23.793 1.00 95.88 191 HIS A O 1
ATOM 1431 N N . PHE A 1 192 ? -13.497 12.306 22.592 1.00 96.12 192 PHE A N 1
ATOM 1432 C CA . PHE A 1 192 ? -14.224 11.169 22.041 1.00 96.12 192 PHE A CA 1
ATOM 1433 C C . PHE A 1 192 ? -13.764 10.932 20.605 1.00 96.12 192 PHE A C 1
ATOM 1435 O O . PHE A 1 192 ? -13.678 11.877 19.819 1.00 96.12 192 PHE A O 1
ATOM 1442 N N . VAL A 1 193 ? -13.434 9.689 20.249 1.00 93.69 193 VAL A N 1
ATOM 1443 C CA . VAL A 1 193 ? -12.878 9.363 18.927 1.00 93.69 193 VAL A CA 1
ATOM 1444 C C . VAL A 1 193 ? -13.810 9.820 17.809 1.00 93.69 193 VAL A C 1
ATOM 1446 O O . VAL A 1 193 ? -13.314 10.375 16.827 1.00 93.69 193 VAL A O 1
ATOM 1449 N N . SER A 1 194 ? -15.130 9.675 17.963 1.00 91.31 194 SER A N 1
ATOM 1450 C CA . SER A 1 194 ? -16.096 10.136 16.953 1.00 91.31 194 SER A CA 1
ATOM 1451 C C . SER A 1 194 ? -16.051 11.648 16.677 1.00 91.31 194 SER A C 1
ATOM 1453 O O . SER A 1 194 ? -16.368 12.080 15.568 1.00 91.31 194 SER A O 1
ATOM 1455 N N . GLU A 1 195 ? -15.608 12.459 17.640 1.00 94.00 195 GLU A N 1
ATOM 1456 C CA . GLU A 1 195 ? -15.503 13.918 17.507 1.00 94.00 195 GLU A CA 1
ATOM 1457 C C . GLU A 1 195 ? -14.193 14.344 16.833 1.00 94.00 195 GLU A C 1
ATOM 1459 O O . GLU A 1 195 ? -14.130 15.387 16.177 1.00 94.00 195 GLU A O 1
ATOM 1464 N N . VAL A 1 196 ? -13.137 13.534 16.976 1.00 93.88 196 VAL A N 1
ATOM 1465 C CA . VAL A 1 196 ? -11.777 13.896 16.548 1.00 93.88 196 VAL A CA 1
ATOM 1466 C C . VAL A 1 196 ? -11.206 13.046 15.411 1.00 93.88 196 VAL A C 1
ATOM 1468 O O . VAL A 1 196 ? -10.116 13.340 14.908 1.00 93.88 196 VAL A O 1
ATOM 1471 N N . GLU A 1 197 ? -11.926 12.023 14.944 1.00 90.94 197 GLU A N 1
ATOM 1472 C CA . GLU A 1 197 ? -11.480 11.111 13.876 1.00 90.94 197 GLU A CA 1
ATOM 1473 C C . GLU A 1 197 ? -11.177 11.797 12.535 1.00 90.94 197 GLU A C 1
ATOM 1475 O O . GLU A 1 197 ? -10.396 11.276 11.730 1.00 90.94 197 GLU A O 1
ATOM 1480 N N . LYS A 1 198 ? -11.756 12.980 12.302 1.00 90.50 198 LYS A N 1
ATOM 1481 C CA . LYS A 1 198 ? -11.549 13.798 11.096 1.00 90.50 198 LYS A CA 1
ATOM 1482 C C . LYS A 1 198 ? -10.631 15.004 11.321 1.00 90.50 198 LYS A C 1
ATOM 1484 O O . LYS A 1 198 ? -10.264 15.649 10.346 1.00 90.50 198 LYS A O 1
ATOM 1489 N N . THR A 1 199 ? -10.247 15.294 12.565 1.00 93.44 199 THR A N 1
ATOM 1490 C CA . THR A 1 199 ? -9.465 16.481 12.946 1.00 93.44 199 THR A CA 1
ATOM 1491 C C . THR A 1 199 ? -8.159 16.069 13.629 1.00 93.44 199 THR A C 1
ATOM 1493 O O . THR A 1 199 ? -7.189 15.775 12.932 1.00 93.44 199 THR A O 1
ATOM 1496 N N . VAL A 1 200 ? -8.130 15.967 14.962 1.00 93.06 200 VAL A N 1
ATOM 1497 C CA . VAL A 1 200 ? -6.917 15.689 15.758 1.00 93.06 200 VAL A CA 1
ATOM 1498 C C . VAL A 1 200 ? -6.251 14.383 15.316 1.00 93.06 200 VAL A C 1
ATOM 1500 O O . VAL A 1 200 ? -5.041 14.327 15.101 1.00 93.06 200 VAL A O 1
ATOM 1503 N N . LEU A 1 201 ? -7.035 13.326 15.071 1.00 92.62 201 LEU A N 1
ATOM 1504 C CA . LEU A 1 201 ? -6.494 12.027 14.646 1.00 92.62 201 LEU A CA 1
ATOM 1505 C C . LEU A 1 201 ? -5.965 12.025 13.199 1.00 92.62 201 LEU A C 1
ATOM 1507 O O . LEU A 1 201 ? -5.318 11.058 12.773 1.00 92.62 201 LEU A O 1
ATOM 1511 N N . LYS A 1 202 ? -6.225 13.084 12.425 1.00 90.38 202 LYS A N 1
ATOM 1512 C CA . LYS A 1 202 ? -5.728 13.281 11.053 1.00 90.38 202 LYS A CA 1
ATOM 1513 C C . LYS A 1 202 ? -4.522 14.208 10.975 1.00 90.38 202 LYS A C 1
ATOM 1515 O O . LYS A 1 202 ? -3.948 14.324 9.893 1.00 90.38 202 LYS A O 1
ATOM 1520 N N . GLU A 1 203 ? -4.096 14.808 12.083 1.00 90.75 203 GLU A N 1
ATOM 1521 C CA . GLU A 1 203 ? -2.905 15.649 12.104 1.00 90.75 203 GLU A CA 1
ATOM 1522 C C . GLU A 1 203 ? -1.671 14.900 11.585 1.00 90.75 203 GLU A C 1
ATOM 1524 O O . GLU A 1 203 ? -1.456 13.714 11.864 1.00 90.75 203 GLU A O 1
ATOM 1529 N N . SER A 1 204 ? -0.814 15.621 10.856 1.00 87.88 204 SER A N 1
ATOM 1530 C CA . SER A 1 204 ? 0.405 15.068 10.252 1.00 87.88 204 SER A CA 1
ATOM 1531 C C . SER A 1 204 ? 1.307 14.382 11.286 1.00 87.88 204 SER A C 1
ATOM 1533 O O . SER A 1 204 ? 1.883 13.328 11.007 1.00 87.88 204 SER A O 1
ATOM 1535 N N . LYS A 1 205 ? 1.373 14.919 12.516 1.00 87.56 205 LYS A N 1
ATOM 1536 C CA . LYS A 1 205 ? 2.175 14.345 13.607 1.00 87.56 205 LYS A CA 1
ATOM 1537 C C . LYS A 1 205 ? 1.702 12.959 14.051 1.00 87.56 205 LYS A C 1
ATOM 1539 O O . LYS A 1 205 ? 2.541 12.132 14.399 1.00 87.56 205 LYS A O 1
ATOM 1544 N N . VAL A 1 206 ? 0.399 12.693 13.973 1.00 91.50 206 VAL A N 1
ATOM 1545 C CA . VAL A 1 206 ? -0.178 11.367 14.215 1.00 91.50 206 VAL A CA 1
ATOM 1546 C C . VAL A 1 206 ? 0.058 10.506 12.979 1.00 91.50 206 VAL A C 1
ATOM 1548 O O . VAL A 1 206 ? 0.723 9.477 13.055 1.00 91.50 206 VAL A O 1
ATOM 1551 N N . GLY A 1 207 ? -0.399 10.969 11.810 1.00 83.81 207 GLY A N 1
ATOM 1552 C CA . GLY A 1 207 ? -0.369 10.213 10.555 1.00 83.81 207 GLY A CA 1
ATOM 1553 C C . GLY A 1 207 ? 1.004 9.646 10.185 1.00 83.81 207 GLY A C 1
ATOM 1554 O O . GLY A 1 207 ? 1.100 8.470 9.835 1.00 83.81 207 GLY A O 1
ATOM 1555 N N . LYS A 1 208 ? 2.068 10.450 10.313 1.00 85.00 208 LYS A N 1
ATOM 1556 C CA . LYS A 1 208 ? 3.445 10.050 9.967 1.00 85.00 208 LYS A CA 1
ATOM 1557 C C . LYS A 1 208 ? 4.005 8.929 10.852 1.00 85.00 208 LYS A C 1
ATOM 1559 O O . LYS A 1 208 ? 4.904 8.214 10.421 1.00 85.00 208 LYS A O 1
ATOM 1564 N N . ASN A 1 209 ? 3.485 8.791 12.071 1.00 87.69 209 ASN A N 1
ATOM 1565 C CA . ASN A 1 209 ? 4.005 7.898 13.105 1.00 87.69 209 ASN A CA 1
ATOM 1566 C C . ASN A 1 209 ? 3.181 6.612 13.275 1.00 87.69 209 ASN A C 1
ATOM 1568 O O . ASN A 1 209 ? 3.643 5.689 13.945 1.00 87.69 209 ASN A O 1
ATOM 1572 N N . ILE A 1 210 ? 2.008 6.511 12.633 1.00 86.56 210 ILE A N 1
ATOM 1573 C CA . ILE A 1 210 ? 1.144 5.318 12.696 1.00 86.56 210 ILE A CA 1
ATOM 1574 C C . ILE A 1 210 ? 1.911 4.029 12.381 1.00 86.56 210 ILE A C 1
ATOM 1576 O O . ILE A 1 210 ? 1.752 3.086 13.146 1.00 86.56 210 ILE A O 1
ATOM 1580 N N . PRO A 1 211 ? 2.746 3.936 11.321 1.00 82.31 211 PRO A N 1
ATOM 1581 C CA . PRO A 1 211 ? 3.432 2.681 11.016 1.00 82.31 211 PRO A CA 1
ATOM 1582 C C . PRO A 1 211 ? 4.329 2.194 12.161 1.00 82.31 211 PRO A C 1
ATOM 1584 O O . PRO A 1 211 ? 4.306 1.012 12.479 1.00 82.31 211 PRO A O 1
ATOM 1587 N N . THR A 1 212 ? 5.060 3.108 12.805 1.00 85.94 212 THR A N 1
ATOM 1588 C CA . THR A 1 212 ? 5.964 2.802 13.924 1.00 85.94 212 THR A CA 1
ATOM 1589 C C . THR A 1 212 ? 5.195 2.289 15.139 1.00 85.94 212 THR A C 1
ATOM 1591 O O . THR A 1 212 ? 5.580 1.297 15.748 1.00 85.94 212 THR A O 1
ATOM 1594 N N . VAL A 1 213 ? 4.084 2.946 15.486 1.00 89.38 213 VAL A N 1
ATOM 1595 C CA . VAL A 1 213 ? 3.266 2.563 16.647 1.00 89.38 213 VAL A CA 1
ATOM 1596 C C . VAL A 1 213 ? 2.485 1.280 16.368 1.00 89.38 213 VAL A C 1
ATOM 1598 O O . VAL A 1 213 ? 2.444 0.385 17.210 1.00 89.38 213 VAL A O 1
ATOM 1601 N N . ALA A 1 214 ? 1.895 1.152 15.179 1.00 84.81 214 ALA A N 1
ATOM 1602 C CA . ALA A 1 214 ? 1.127 -0.022 14.776 1.00 84.81 214 ALA A CA 1
ATOM 1603 C C . ALA A 1 214 ? 1.976 -1.299 14.721 1.00 84.81 214 ALA A C 1
ATOM 1605 O O . ALA A 1 214 ? 1.436 -2.378 14.945 1.00 84.81 214 ALA A O 1
ATOM 1606 N N . GLU A 1 215 ? 3.281 -1.204 14.446 1.00 83.50 215 GLU A N 1
ATOM 1607 C CA . GLU A 1 215 ? 4.193 -2.357 14.450 1.00 83.50 215 GLU A CA 1
ATOM 1608 C C . GLU A 1 215 ? 4.306 -3.009 15.838 1.00 83.50 215 GLU A C 1
ATOM 1610 O O . GLU A 1 215 ? 4.450 -4.225 15.932 1.00 83.50 215 GLU A O 1
ATOM 1615 N N . VAL A 1 216 ? 4.177 -2.226 16.916 1.00 86.81 216 VAL A N 1
ATOM 1616 C CA . VAL A 1 216 ? 4.386 -2.702 18.293 1.00 86.81 216 VAL A CA 1
ATOM 1617 C C . VAL A 1 216 ? 3.111 -2.848 19.127 1.00 86.81 216 VAL A C 1
ATOM 1619 O O . VAL A 1 216 ? 3.216 -3.393 20.224 1.00 86.81 216 VAL A O 1
ATOM 1622 N N . THR A 1 217 ? 1.950 -2.409 18.613 1.00 89.00 217 THR A N 1
ATOM 1623 C CA . THR A 1 217 ? 0.657 -2.335 19.339 1.00 89.00 217 THR A CA 1
ATOM 1624 C C . THR A 1 217 ? -0.442 -3.265 18.809 1.00 89.00 217 THR A C 1
ATOM 1626 O O . THR A 1 217 ? -1.595 -3.165 19.230 1.00 89.00 217 THR A O 1
ATOM 1629 N N . GLN A 1 218 ? -0.135 -4.154 17.852 1.00 86.81 218 GLN A N 1
ATOM 1630 C CA . GLN A 1 218 ? -1.151 -5.034 17.247 1.00 86.81 218 GLN A CA 1
ATOM 1631 C C . GLN A 1 218 ? -1.908 -5.855 18.299 1.00 86.81 218 GLN A C 1
ATOM 1633 O O . GLN A 1 218 ? -3.130 -5.966 18.222 1.00 86.81 218 GLN A O 1
ATOM 1638 N N . GLY A 1 219 ? -1.196 -6.413 19.282 1.00 87.56 219 GLY A N 1
ATOM 1639 C CA . GLY A 1 219 ? -1.788 -7.287 20.294 1.00 87.56 219 GLY A CA 1
ATOM 1640 C C . GLY A 1 219 ? -2.758 -6.563 21.214 1.00 87.56 219 GLY A C 1
ATOM 1641 O O . GLY A 1 219 ? -3.872 -7.028 21.455 1.00 87.56 219 GLY A O 1
ATOM 1642 N N . GLU A 1 220 ? -2.353 -5.394 21.689 1.00 88.81 220 GLU A N 1
ATOM 1643 C CA . GLU A 1 220 ? -3.143 -4.543 22.566 1.00 88.81 220 GLU A CA 1
ATOM 1644 C C . GLU A 1 220 ? -4.408 -4.055 21.848 1.00 88.81 220 GLU A C 1
ATOM 1646 O O . GLU A 1 220 ? -5.507 -4.125 22.406 1.00 88.81 220 GLU A O 1
ATOM 1651 N N . VAL A 1 221 ? -4.275 -3.658 20.578 1.00 88.75 221 VAL A N 1
ATOM 1652 C CA . VAL A 1 221 ? -5.403 -3.277 19.718 1.00 88.75 221 VAL A CA 1
ATOM 1653 C C . VAL A 1 221 ? -6.371 -4.439 19.526 1.00 88.75 221 VAL A C 1
ATOM 1655 O O . VAL A 1 221 ? -7.569 -4.258 19.727 1.00 88.75 221 VAL A O 1
ATOM 1658 N N . VAL A 1 222 ? -5.886 -5.635 19.188 1.00 89.31 222 VAL A N 1
ATOM 1659 C CA . VAL A 1 222 ? -6.735 -6.827 19.020 1.00 89.31 222 VAL A CA 1
ATOM 1660 C C . VAL A 1 222 ? -7.527 -7.126 20.295 1.00 89.31 222 VAL A C 1
ATOM 1662 O O . VAL A 1 222 ? -8.746 -7.292 20.232 1.00 89.31 222 VAL A O 1
ATOM 1665 N N . ASN A 1 223 ? -6.866 -7.124 21.456 1.00 89.12 223 ASN A N 1
ATOM 1666 C CA . ASN A 1 223 ? -7.511 -7.394 22.742 1.00 89.12 223 ASN A CA 1
ATOM 1667 C C . ASN A 1 223 ? -8.565 -6.336 23.103 1.00 89.12 223 ASN A C 1
ATOM 1669 O O . ASN A 1 223 ? -9.646 -6.679 23.590 1.00 89.12 223 ASN A O 1
ATOM 1673 N N . PHE A 1 224 ? -8.271 -5.055 22.864 1.00 91.19 224 PHE A N 1
ATOM 1674 C CA . PHE A 1 224 ? -9.220 -3.964 23.085 1.00 91.19 224 PHE A CA 1
ATOM 1675 C C . PHE A 1 224 ? -10.449 -4.111 22.183 1.00 91.19 224 PHE A C 1
ATOM 1677 O O . PHE A 1 224 ? -11.587 -4.083 22.656 1.00 91.19 224 PHE A O 1
ATOM 1684 N N . VAL A 1 225 ? -10.214 -4.321 20.886 1.00 90.50 225 VAL A N 1
ATOM 1685 C CA . VAL A 1 225 ? -11.262 -4.457 19.873 1.00 90.50 225 VAL A CA 1
ATOM 1686 C C . VAL A 1 225 ? -12.155 -5.648 20.198 1.00 90.50 225 VAL A C 1
ATOM 1688 O O . VAL A 1 225 ? -13.368 -5.491 20.251 1.00 90.50 225 VAL A O 1
ATO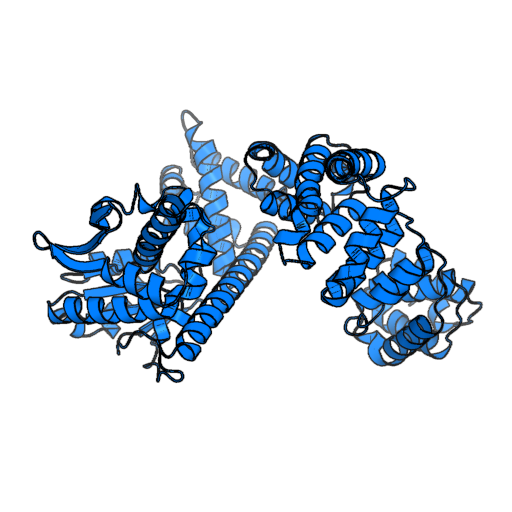M 1691 N N . GLN A 1 226 ? -11.598 -6.817 20.511 1.00 90.12 226 GLN A N 1
ATOM 1692 C CA . GLN A 1 226 ? -12.400 -8.001 20.823 1.00 90.12 226 GLN A CA 1
ATOM 1693 C C . GLN A 1 226 ? -13.357 -7.777 22.008 1.00 90.12 226 GLN A C 1
ATOM 1695 O O . GLN A 1 226 ? -14.515 -8.195 21.945 1.00 90.12 226 GLN A O 1
ATOM 1700 N N . LYS A 1 227 ? -12.912 -7.075 23.060 1.00 90.69 227 LYS A N 1
ATOM 1701 C CA . LYS A 1 227 ? -13.772 -6.708 24.198 1.00 90.69 227 LYS A CA 1
ATOM 1702 C C . LYS A 1 227 ? -14.880 -5.738 23.781 1.00 90.69 227 LYS A C 1
ATOM 1704 O O . LYS A 1 227 ? -16.036 -5.948 24.142 1.00 90.69 227 LYS A O 1
ATOM 1709 N N . ALA A 1 228 ? -14.542 -4.711 23.001 1.00 92.69 228 ALA A N 1
ATOM 1710 C CA . ALA A 1 228 ? -15.505 -3.723 22.522 1.00 92.69 228 ALA A CA 1
ATOM 1711 C C . ALA A 1 228 ? -16.593 -4.356 21.640 1.00 92.69 228 ALA A C 1
ATOM 1713 O O . ALA A 1 228 ? -17.785 -4.151 21.870 1.00 92.69 228 ALA A O 1
ATOM 1714 N N . LEU A 1 229 ? -16.194 -5.198 20.685 1.00 93.06 229 LEU A N 1
ATOM 1715 C CA . LEU A 1 229 ? -17.111 -5.891 19.780 1.00 93.06 229 LEU A CA 1
ATOM 1716 C C . LEU A 1 229 ? -18.082 -6.810 20.529 1.00 93.06 229 LEU A C 1
ATOM 1718 O O . LEU A 1 229 ? -19.270 -6.831 20.209 1.00 93.06 229 LEU A O 1
ATOM 1722 N N . ALA A 1 230 ? -17.596 -7.539 21.539 1.00 91.50 230 ALA A N 1
ATOM 1723 C CA . ALA A 1 230 ? -18.436 -8.406 22.361 1.00 91.50 230 ALA A CA 1
ATOM 1724 C C . ALA A 1 230 ? -19.504 -7.610 23.131 1.00 91.50 230 ALA A C 1
ATOM 1726 O O . ALA A 1 230 ? -20.662 -8.025 23.173 1.00 91.50 230 ALA A O 1
ATOM 1727 N N . LEU A 1 231 ? -19.139 -6.449 23.688 1.00 93.25 231 LEU A N 1
ATOM 1728 C CA . LEU A 1 231 ? -20.075 -5.556 24.381 1.00 93.25 231 LEU A CA 1
ATOM 1729 C C . LEU A 1 231 ? -21.136 -4.985 23.433 1.00 93.25 231 LEU A C 1
ATOM 1731 O O . LEU A 1 231 ? -22.319 -4.982 23.767 1.00 93.25 231 LEU A O 1
ATOM 1735 N N . MET A 1 232 ? -20.728 -4.542 22.242 1.00 93.94 232 MET A N 1
ATOM 1736 C CA . MET A 1 232 ? -21.651 -4.017 21.231 1.00 93.94 232 MET A CA 1
ATOM 1737 C C . MET A 1 232 ? -22.648 -5.080 20.769 1.00 93.94 232 MET A C 1
ATOM 1739 O O . MET A 1 232 ? -23.852 -4.827 20.754 1.00 93.94 232 MET A O 1
ATOM 1743 N N . ALA A 1 233 ? -22.162 -6.277 20.434 1.00 93.38 233 ALA A N 1
ATOM 1744 C CA . ALA A 1 233 ? -23.019 -7.371 19.990 1.00 93.38 233 ALA A CA 1
ATOM 1745 C C . ALA A 1 233 ? -23.986 -7.822 21.093 1.00 93.38 233 ALA A C 1
ATOM 1747 O O . ALA A 1 233 ? -25.172 -7.983 20.824 1.00 93.38 233 ALA A O 1
ATOM 1748 N N . ALA A 1 234 ? -23.525 -7.932 22.346 1.00 92.31 234 ALA A N 1
ATOM 1749 C CA . ALA A 1 234 ? -24.395 -8.224 23.489 1.00 92.31 234 ALA A CA 1
ATOM 1750 C C . ALA A 1 234 ? -25.458 -7.132 23.727 1.00 92.31 234 ALA A C 1
ATOM 1752 O O . ALA A 1 234 ? -26.549 -7.425 24.208 1.00 92.31 234 ALA A O 1
ATOM 1753 N N . GLY A 1 235 ? -25.156 -5.883 23.360 1.00 90.56 235 GLY A N 1
ATOM 1754 C CA . GLY A 1 235 ? -26.095 -4.760 23.352 1.00 90.56 235 GLY A CA 1
ATOM 1755 C C . GLY A 1 235 ? -27.046 -4.725 22.150 1.00 90.56 235 GLY A C 1
ATOM 1756 O O . GLY A 1 235 ? -27.755 -3.733 21.979 1.00 90.56 235 GLY A O 1
ATOM 1757 N N . GLY A 1 236 ? -27.062 -5.759 21.303 1.00 93.12 236 GLY A N 1
ATOM 1758 C CA . GLY A 1 236 ? -27.933 -5.843 20.130 1.00 93.12 236 GLY A CA 1
ATOM 1759 C C . GLY A 1 236 ? -27.416 -5.110 18.890 1.00 93.12 236 GLY A C 1
ATOM 1760 O O . GLY A 1 236 ? -28.174 -4.933 17.936 1.00 93.12 236 GLY A O 1
ATOM 1761 N N . THR A 1 237 ? -26.167 -4.636 18.885 1.00 95.19 237 THR A N 1
ATOM 1762 C CA . THR A 1 237 ? -25.573 -3.924 17.742 1.00 95.19 237 THR A CA 1
ATOM 1763 C C . THR A 1 237 ? -24.977 -4.902 16.733 1.00 95.19 237 THR A C 1
ATOM 1765 O O . THR A 1 237 ? -24.245 -5.824 17.092 1.00 95.19 237 THR A O 1
ATOM 1768 N N . ASN A 1 238 ? -25.245 -4.668 15.448 1.00 96.25 238 ASN A N 1
ATOM 1769 C CA . ASN A 1 238 ? -24.622 -5.400 14.350 1.00 96.25 238 ASN A CA 1
ATOM 1770 C C . ASN A 1 238 ? -23.317 -4.722 13.950 1.00 96.25 238 ASN A C 1
ATOM 1772 O O . ASN A 1 238 ? -23.318 -3.688 13.282 1.00 96.25 238 ASN A O 1
ATOM 1776 N N . VAL A 1 239 ? -22.194 -5.277 14.398 1.00 95.31 239 VAL A N 1
ATOM 1777 C CA . VAL A 1 239 ? -20.884 -4.668 14.193 1.00 95.31 239 VAL A CA 1
ATOM 1778 C C . VAL A 1 239 ? -20.263 -5.147 12.891 1.00 95.31 239 VAL A C 1
ATOM 1780 O O . VAL A 1 239 ? -20.027 -6.340 12.699 1.00 95.31 239 VAL A O 1
ATOM 1783 N N . LEU A 1 240 ? -19.963 -4.195 12.012 1.00 94.56 240 LEU A N 1
ATOM 1784 C CA . LEU A 1 240 ? -19.316 -4.418 10.725 1.00 94.56 240 LEU A CA 1
ATOM 1785 C C . LEU A 1 240 ? -17.825 -4.104 10.875 1.00 94.56 240 LEU A C 1
ATOM 1787 O O . LEU A 1 240 ? -17.434 -2.933 10.896 1.00 94.56 240 LEU A O 1
ATOM 1791 N N . LEU A 1 241 ? -16.996 -5.139 11.016 1.00 91.94 241 LEU A N 1
ATOM 1792 C CA . LEU A 1 241 ? -15.549 -4.994 11.148 1.00 91.94 241 LEU A CA 1
ATOM 1793 C C . LEU A 1 241 ? -14.853 -5.278 9.814 1.00 91.94 241 LEU A C 1
ATOM 1795 O O . LEU A 1 241 ? -14.718 -6.432 9.407 1.00 91.94 241 LEU A O 1
ATOM 1799 N N . GLU A 1 242 ? -14.348 -4.235 9.159 1.00 88.81 242 GLU A N 1
ATOM 1800 C CA . GLU A 1 242 ? -13.452 -4.396 8.013 1.00 88.81 242 GLU A CA 1
ATOM 1801 C C . GLU A 1 242 ? -11.981 -4.441 8.442 1.00 88.81 242 GLU A C 1
ATOM 1803 O O . GLU A 1 242 ? -11.555 -3.763 9.380 1.00 88.81 242 GLU A O 1
ATOM 1808 N N . GLY A 1 243 ? -11.173 -5.239 7.747 1.00 83.50 243 GLY A N 1
ATOM 1809 C CA . GLY A 1 243 ? -9.760 -5.348 8.087 1.00 83.50 243 GLY A CA 1
ATOM 1810 C C . GLY A 1 243 ? -8.943 -6.240 7.165 1.00 83.50 243 GLY A C 1
ATOM 1811 O O . GLY A 1 243 ? -9.381 -6.663 6.093 1.00 83.50 243 GLY A O 1
ATOM 1812 N N . ARG A 1 244 ? -7.707 -6.487 7.599 1.00 83.19 244 ARG A N 1
ATOM 1813 C CA . ARG A 1 244 ? -6.766 -7.419 6.974 1.00 83.19 244 ARG A CA 1
ATOM 1814 C C . ARG A 1 244 ? -6.800 -8.750 7.716 1.00 83.19 244 ARG A C 1
ATOM 1816 O O . ARG A 1 244 ? -6.960 -8.763 8.936 1.00 83.19 244 ARG A O 1
ATOM 1823 N N . GLU A 1 245 ? -6.594 -9.833 6.978 1.00 87.56 245 GLU A N 1
ATOM 1824 C CA . GLU A 1 245 ? -6.622 -11.209 7.485 1.00 87.56 245 GLU A CA 1
ATOM 1825 C C . GLU A 1 245 ? -5.773 -11.388 8.750 1.00 87.56 245 GLU A C 1
ATOM 1827 O O . GLU A 1 245 ? -6.256 -11.914 9.748 1.00 87.56 245 GLU A O 1
ATOM 1832 N N . GLN A 1 246 ? -4.549 -10.852 8.752 1.00 86.81 246 GLN A N 1
ATOM 1833 C CA . GLN A 1 246 ? -3.592 -10.998 9.852 1.00 86.81 246 GLN A CA 1
ATOM 1834 C C . GLN A 1 246 ? -4.160 -10.512 11.189 1.00 86.81 246 GLN A C 1
ATOM 1836 O O . GLN A 1 246 ? -3.971 -11.163 12.207 1.00 86.81 246 GLN A O 1
ATOM 1841 N N . THR A 1 247 ? -4.877 -9.386 11.197 1.00 84.00 247 THR A N 1
ATOM 1842 C CA . THR A 1 247 ? -5.501 -8.851 12.415 1.00 84.00 247 THR A CA 1
ATOM 1843 C C . THR A 1 247 ? -6.839 -9.533 12.690 1.00 84.00 247 THR A C 1
ATOM 1845 O O . THR A 1 247 ? -7.156 -9.848 13.836 1.00 84.00 247 THR A O 1
ATOM 1848 N N . LEU A 1 248 ? -7.639 -9.771 11.645 1.00 89.00 248 LEU A N 1
ATOM 1849 C CA . LEU A 1 248 ? -8.980 -10.330 11.794 1.00 89.00 248 LEU A CA 1
ATOM 1850 C C . LEU A 1 248 ? -8.952 -11.760 12.323 1.00 89.00 248 LEU A C 1
ATOM 1852 O O . LEU A 1 248 ? -9.846 -12.110 13.089 1.00 89.00 248 LEU A O 1
ATOM 1856 N N . ASN A 1 249 ? -7.948 -12.569 11.982 1.00 90.56 249 ASN A N 1
ATOM 1857 C CA . ASN A 1 249 ? -7.809 -13.955 12.448 1.00 90.56 249 ASN A CA 1
ATOM 1858 C C . ASN A 1 249 ? -7.794 -14.094 13.980 1.00 90.56 249 ASN A C 1
ATOM 1860 O O . ASN A 1 249 ? -8.135 -15.155 14.495 1.00 90.56 249 ASN A O 1
ATOM 1864 N N . HIS A 1 250 ? -7.483 -13.020 14.710 1.00 88.88 250 HIS A N 1
ATOM 1865 C CA . HIS A 1 250 ? -7.529 -13.002 16.173 1.00 88.88 250 HIS A CA 1
ATOM 1866 C C . HIS A 1 250 ? -8.875 -12.539 16.756 1.00 88.88 250 HIS A C 1
ATOM 1868 O O . HIS A 1 250 ? -9.107 -12.689 17.952 1.00 88.88 250 HIS A O 1
ATOM 1874 N N . ILE A 1 251 ? -9.788 -12.012 15.939 1.00 89.56 251 ILE A N 1
ATOM 1875 C CA . ILE A 1 251 ? -11.137 -11.631 16.367 1.00 89.56 251 ILE A CA 1
ATOM 1876 C C . ILE A 1 251 ? -12.047 -12.852 16.277 1.00 89.56 251 ILE A C 1
ATOM 1878 O O . ILE A 1 251 ? -12.246 -13.387 15.192 1.00 89.56 251 ILE A O 1
ATOM 1882 N N . ARG A 1 252 ? -12.624 -13.287 17.400 1.00 90.31 252 ARG A N 1
ATOM 1883 C CA . ARG A 1 252 ? -13.519 -14.454 17.451 1.00 90.31 252 ARG A CA 1
ATOM 1884 C C . ARG A 1 252 ? -14.919 -14.098 16.958 1.00 90.31 252 ARG A C 1
ATOM 1886 O O . ARG A 1 252 ? -15.605 -13.293 17.585 1.00 90.31 252 ARG A O 1
ATOM 1893 N N . THR A 1 253 ? -15.349 -14.712 15.861 1.00 92.44 253 THR A N 1
ATOM 1894 C CA . THR A 1 253 ? -16.740 -14.654 15.394 1.00 92.44 253 THR A CA 1
ATOM 1895 C C . THR A 1 253 ? -17.027 -15.785 14.402 1.00 92.44 253 THR A C 1
ATOM 1897 O O . THR A 1 253 ? -16.165 -16.088 13.574 1.00 92.44 253 THR A O 1
ATOM 1900 N N . PRO A 1 254 ? -18.228 -16.394 14.427 1.00 93.00 254 PRO A N 1
ATOM 1901 C CA . PRO A 1 254 ? -18.644 -17.340 13.392 1.00 93.00 254 PRO A CA 1
ATOM 1902 C C . PRO A 1 254 ? -19.002 -16.658 12.058 1.00 93.00 254 PRO A C 1
ATOM 1904 O O . PRO A 1 254 ? -19.132 -17.339 11.045 1.00 93.00 254 PRO A O 1
ATOM 1907 N N . HIS A 1 255 ? -19.172 -15.331 12.029 1.00 96.12 255 HIS A N 1
ATOM 1908 C CA . HIS A 1 255 ? -19.632 -14.592 10.849 1.00 96.12 255 HIS A CA 1
ATOM 1909 C C . HIS A 1 255 ? -18.461 -13.942 10.108 1.00 96.12 255 HIS A C 1
ATOM 1911 O O . HIS A 1 255 ? -18.203 -12.739 10.230 1.00 96.12 255 HIS A O 1
ATOM 1917 N N . ARG A 1 256 ? -17.729 -14.753 9.342 1.00 96.62 256 ARG A N 1
ATOM 1918 C CA . ARG A 1 256 ? -16.537 -14.311 8.611 1.00 96.62 256 ARG A CA 1
ATOM 1919 C C . ARG A 1 256 ? -16.762 -14.338 7.110 1.00 96.62 256 ARG A C 1
ATOM 1921 O O . ARG A 1 256 ? -17.176 -15.360 6.565 1.00 96.62 256 ARG A O 1
ATOM 1928 N N . PHE A 1 257 ? -16.420 -13.239 6.446 1.00 96.81 257 PHE A N 1
ATOM 1929 C CA . PHE A 1 257 ? -16.599 -13.072 5.012 1.00 96.81 257 PHE A CA 1
ATOM 1930 C C . PHE A 1 257 ? -15.320 -12.580 4.340 1.00 96.81 257 PHE A C 1
ATOM 1932 O O . PHE A 1 257 ? -14.644 -11.675 4.835 1.00 96.81 257 PHE A O 1
ATOM 1939 N N . GLU A 1 258 ? -15.016 -13.145 3.178 1.00 95.50 258 GLU A N 1
ATOM 1940 C CA . GLU A 1 258 ? -13.938 -12.697 2.300 1.00 95.50 258 GLU A CA 1
ATOM 1941 C C . GLU A 1 258 ? -14.507 -12.342 0.928 1.00 95.50 258 GLU A C 1
ATOM 1943 O O . GLU A 1 258 ? -15.094 -13.185 0.249 1.00 95.50 258 GLU A O 1
ATOM 1948 N N . LEU A 1 259 ? -14.309 -11.091 0.511 1.00 93.62 259 LEU A N 1
ATOM 1949 C CA . LEU A 1 259 ? -14.617 -10.662 -0.847 1.00 93.62 259 LEU A CA 1
ATOM 1950 C C . LEU A 1 259 ? -13.523 -11.148 -1.792 1.00 93.62 259 LEU A C 1
ATOM 1952 O O . LEU A 1 259 ? -12.376 -10.694 -1.704 1.00 93.62 259 LEU A O 1
ATOM 1956 N N . VAL A 1 260 ? -13.900 -12.020 -2.722 1.00 91.25 260 VAL A N 1
ATOM 1957 C CA . VAL A 1 260 ? -13.001 -12.588 -3.730 1.00 91.25 260 VAL A CA 1
ATOM 1958 C C . VAL A 1 260 ? -13.353 -12.079 -5.124 1.00 91.25 260 VAL A C 1
ATOM 1960 O O . VAL A 1 260 ? -14.509 -11.790 -5.432 1.00 91.25 260 VAL A O 1
ATOM 1963 N N . LEU A 1 261 ? -12.332 -11.941 -5.963 1.00 85.19 261 LEU A N 1
ATOM 1964 C CA . LEU A 1 261 ? -12.461 -11.631 -7.384 1.00 85.19 261 LEU A CA 1
ATOM 1965 C C . LEU A 1 261 ? -11.987 -12.843 -8.174 1.00 85.19 261 LEU A C 1
ATOM 1967 O O . LEU A 1 261 ? -10.924 -13.383 -7.866 1.00 85.19 261 LEU A O 1
ATOM 1971 N N . ASP A 1 262 ? -12.744 -13.226 -9.198 1.00 82.25 262 ASP A N 1
ATOM 1972 C CA . ASP A 1 262 ? -12.380 -14.358 -10.059 1.00 82.25 262 ASP A CA 1
ATOM 1973 C C . ASP A 1 262 ? -11.169 -14.004 -10.931 1.00 82.25 262 ASP A C 1
ATOM 1975 O O . ASP A 1 262 ? -10.276 -14.822 -11.141 1.00 82.25 262 ASP A O 1
ATOM 1979 N N . GLU A 1 263 ? -11.090 -12.741 -11.363 1.00 83.19 263 GLU A N 1
ATOM 1980 C CA . GLU A 1 263 ? -9.969 -12.209 -12.129 1.00 83.19 263 GLU A CA 1
ATOM 1981 C C . GLU A 1 263 ? -9.296 -11.039 -11.389 1.00 83.19 263 GLU A C 1
ATOM 1983 O O . GLU A 1 263 ? -9.872 -9.949 -11.282 1.00 83.19 263 GLU A O 1
ATOM 1988 N N . PRO A 1 264 ? -8.045 -11.200 -10.913 1.00 80.25 264 PRO A N 1
ATOM 1989 C CA . PRO A 1 264 ? -7.321 -10.143 -10.204 1.00 80.25 264 PRO A CA 1
ATOM 1990 C C . PRO A 1 264 ? -7.144 -8.851 -11.016 1.00 80.25 264 PRO A C 1
ATOM 1992 O O . PRO A 1 264 ? -7.068 -7.764 -10.439 1.00 80.25 264 PRO A O 1
ATOM 1995 N N . VAL A 1 265 ? -7.128 -8.943 -12.353 1.00 83.00 265 VAL A N 1
ATOM 1996 C CA . VAL A 1 265 ? -6.958 -7.788 -13.253 1.00 83.00 265 VAL A CA 1
ATOM 1997 C C . VAL A 1 265 ? -8.062 -6.741 -13.082 1.00 83.00 265 VAL A C 1
ATOM 1999 O O . VAL A 1 265 ? -7.810 -5.549 -13.269 1.00 83.00 265 VAL A O 1
ATOM 2002 N N . ILE A 1 266 ? -9.252 -7.148 -12.622 1.00 85.00 266 ILE A N 1
ATOM 2003 C CA . ILE A 1 266 ? -10.381 -6.251 -12.341 1.00 85.00 266 ILE A CA 1
ATOM 2004 C C . ILE A 1 266 ? -10.001 -5.188 -11.299 1.00 85.00 266 ILE A C 1
ATOM 2006 O O . ILE A 1 266 ? -10.441 -4.043 -11.405 1.00 85.00 266 ILE A O 1
ATOM 2010 N N . ILE A 1 267 ? -9.141 -5.518 -10.325 1.00 83.88 267 ILE A N 1
ATOM 2011 C CA . ILE A 1 267 ? -8.619 -4.553 -9.339 1.00 83.88 267 ILE A CA 1
ATOM 2012 C C . ILE A 1 267 ? -7.882 -3.419 -10.055 1.00 83.88 267 ILE A C 1
ATOM 2014 O O . ILE A 1 267 ? -8.106 -2.239 -9.780 1.00 83.88 267 ILE A O 1
ATOM 2018 N N . GLY A 1 268 ? -7.019 -3.792 -10.998 1.00 82.06 268 GLY A N 1
ATOM 2019 C CA . GLY A 1 268 ? -6.266 -2.863 -11.823 1.00 82.06 268 GLY A CA 1
ATOM 2020 C C . GLY A 1 268 ? -7.162 -2.006 -12.711 1.00 82.06 268 GLY A C 1
ATOM 2021 O O . GLY A 1 268 ? -6.973 -0.794 -12.772 1.00 82.06 268 GLY A O 1
ATOM 2022 N N . MET A 1 269 ? -8.169 -2.616 -13.344 1.00 87.19 269 MET A N 1
ATOM 2023 C CA . MET A 1 269 ? -9.133 -1.915 -14.202 1.00 87.19 269 MET A CA 1
ATOM 2024 C C . MET A 1 269 ? -9.954 -0.888 -13.418 1.00 87.19 269 MET A C 1
ATOM 2026 O O . MET A 1 269 ? -10.094 0.249 -13.859 1.00 87.19 269 MET A O 1
ATOM 2030 N N . ARG A 1 270 ? -10.441 -1.252 -12.223 1.00 87.06 270 ARG A N 1
ATOM 2031 C CA . ARG A 1 270 ? -11.151 -0.330 -11.319 1.00 87.06 270 ARG A CA 1
ATOM 2032 C C . ARG A 1 270 ? -10.274 0.851 -10.929 1.00 87.06 270 ARG A C 1
ATOM 2034 O O . ARG A 1 270 ? -10.735 1.987 -10.970 1.00 87.06 270 ARG A O 1
ATOM 2041 N N . GLN A 1 271 ? -9.008 0.603 -10.598 1.00 82.00 271 GLN A N 1
ATOM 2042 C CA . GLN A 1 271 ? -8.098 1.684 -10.235 1.00 82.00 271 GLN A CA 1
ATOM 2043 C C . GLN A 1 271 ? -7.767 2.597 -11.421 1.00 82.00 271 GLN A C 1
ATOM 2045 O O . GLN A 1 271 ? -7.724 3.815 -11.248 1.00 82.00 271 GLN A O 1
ATOM 2050 N N . ALA A 1 272 ? -7.564 2.033 -12.613 1.00 82.62 272 ALA A N 1
ATOM 2051 C CA . ALA A 1 272 ? -7.352 2.807 -13.833 1.00 82.62 272 ALA A CA 1
ATOM 2052 C C . ALA A 1 272 ? -8.566 3.700 -14.130 1.00 82.62 272 ALA A C 1
ATOM 2054 O O . ALA A 1 272 ? -8.416 4.902 -14.334 1.00 82.62 272 ALA A O 1
ATOM 2055 N N . ALA A 1 273 ? -9.772 3.133 -14.052 1.00 87.38 273 ALA A N 1
ATOM 2056 C CA . ALA A 1 273 ? -11.020 3.851 -14.269 1.00 87.38 273 ALA A CA 1
ATOM 2057 C C . ALA A 1 273 ? -11.258 4.969 -13.243 1.00 87.38 273 ALA A C 1
ATOM 2059 O O . ALA A 1 273 ? -11.685 6.053 -13.626 1.00 87.38 273 ALA A O 1
ATOM 2060 N N . LEU A 1 274 ? -10.931 4.755 -11.963 1.00 82.62 274 LEU A N 1
ATOM 2061 C CA . LEU A 1 274 ? -11.002 5.804 -10.937 1.00 82.62 274 LEU A CA 1
ATOM 2062 C C . LEU A 1 274 ? -10.050 6.968 -11.244 1.00 82.62 274 LEU A C 1
ATOM 2064 O O . LEU A 1 274 ? -10.444 8.129 -11.153 1.00 82.62 274 LEU A O 1
ATOM 2068 N N . GLN A 1 275 ? -8.806 6.669 -11.633 1.00 80.19 275 GLN A N 1
ATOM 2069 C CA . GLN A 1 275 ? -7.823 7.696 -11.996 1.00 80.19 275 GLN A CA 1
ATOM 2070 C C . GLN A 1 275 ? -8.242 8.474 -13.249 1.00 80.19 275 GLN A C 1
ATOM 2072 O O . GLN A 1 275 ? -8.117 9.699 -13.278 1.00 80.19 275 GLN A O 1
ATOM 2077 N N . MET A 1 276 ? -8.758 7.771 -14.260 1.00 84.69 276 MET A N 1
ATOM 2078 C CA . MET A 1 276 ? -9.293 8.374 -15.482 1.00 84.69 276 MET A CA 1
ATOM 2079 C C . MET A 1 276 ? -10.501 9.257 -15.187 1.00 84.69 276 MET A C 1
ATOM 2081 O O . MET A 1 276 ? -10.538 10.412 -15.605 1.00 84.69 276 MET A O 1
ATOM 2085 N N . GLY A 1 277 ? -11.459 8.728 -14.426 1.00 86.31 277 GLY A N 1
ATOM 2086 C CA . GLY A 1 277 ? -12.696 9.410 -14.078 1.00 86.31 277 GLY A CA 1
ATOM 2087 C C . GLY A 1 277 ? -12.450 10.702 -13.311 1.00 86.31 277 GLY A C 1
ATOM 2088 O O . GLY A 1 277 ? -13.073 11.706 -13.639 1.00 86.31 277 GLY A O 1
ATOM 2089 N N . ALA A 1 278 ? -11.528 10.706 -12.344 1.00 82.44 278 ALA A N 1
ATOM 2090 C CA . ALA A 1 278 ? -11.193 11.904 -11.574 1.00 82.44 278 ALA A CA 1
ATOM 2091 C C . ALA A 1 278 ? -10.616 13.014 -12.461 1.00 82.44 278 ALA A C 1
ATOM 2093 O O . ALA A 1 278 ? -11.162 14.114 -12.512 1.00 82.44 278 ALA A O 1
ATOM 2094 N N . LYS A 1 279 ? -9.574 12.697 -13.237 1.00 83.06 279 LYS A N 1
ATOM 2095 C CA . LYS A 1 279 ? -8.914 13.670 -14.121 1.00 83.06 279 LYS A CA 1
ATOM 2096 C C . LYS A 1 279 ? -9.836 14.184 -15.229 1.00 83.06 279 LYS A C 1
ATOM 2098 O O . LYS A 1 279 ? -9.818 15.371 -15.545 1.00 83.06 279 LYS A O 1
ATOM 2103 N N . ALA A 1 280 ? -10.644 13.304 -15.821 1.00 86.50 280 ALA A N 1
ATOM 2104 C CA . ALA A 1 280 ? -11.600 13.702 -16.848 1.00 86.50 280 ALA A CA 1
ATOM 2105 C C . ALA A 1 280 ? -12.702 14.595 -16.261 1.00 86.50 280 ALA A C 1
ATOM 2107 O O . ALA A 1 280 ? -13.085 15.577 -16.887 1.00 86.50 280 ALA A O 1
ATOM 2108 N N . ASN A 1 281 ? -13.169 14.309 -15.043 1.00 88.94 281 ASN A N 1
ATOM 2109 C CA . ASN A 1 281 ? -14.169 15.129 -14.363 1.00 88.94 281 ASN A CA 1
ATOM 2110 C C . ASN A 1 281 ? -13.650 16.537 -14.049 1.00 88.94 281 ASN A C 1
ATOM 2112 O O . ASN A 1 281 ? -14.387 17.501 -14.232 1.00 88.94 281 ASN A O 1
ATOM 2116 N N . ASP A 1 282 ? -12.388 16.676 -13.636 1.00 87.19 282 ASP A N 1
ATOM 2117 C CA . ASP A 1 282 ? -11.772 17.990 -13.400 1.00 87.19 282 ASP A CA 1
ATOM 2118 C C . ASP A 1 282 ? -11.714 18.831 -14.686 1.00 87.19 282 ASP A C 1
ATOM 2120 O O . ASP A 1 282 ? -12.030 20.020 -14.667 1.00 87.19 282 ASP A O 1
ATOM 2124 N N . LYS A 1 283 ? -11.395 18.202 -15.826 1.00 84.75 283 LYS A N 1
ATOM 2125 C CA . LYS A 1 283 ? -11.414 18.847 -17.151 1.00 84.75 283 LYS A CA 1
ATOM 2126 C C . LYS A 1 283 ? -12.824 19.238 -17.589 1.00 84.75 283 LYS A C 1
ATOM 2128 O O . LYS A 1 283 ? -13.042 20.359 -18.034 1.00 84.75 283 LYS A O 1
ATOM 2133 N N . VAL A 1 284 ? -13.779 18.321 -17.451 1.00 87.81 284 VAL A N 1
ATOM 2134 C CA . VAL A 1 284 ? -15.178 18.516 -17.859 1.00 87.81 284 VAL A CA 1
ATOM 2135 C C . VAL A 1 284 ? -15.851 19.615 -17.033 1.00 87.81 284 VAL A C 1
ATOM 2137 O O . VAL A 1 284 ? -16.579 20.432 -17.588 1.00 87.81 284 VAL A O 1
ATOM 2140 N N . LYS A 1 285 ? -15.556 19.709 -15.731 1.00 86.81 285 LYS A N 1
ATOM 2141 C CA . LYS A 1 285 ? -16.061 20.781 -14.854 1.00 86.81 285 LYS A CA 1
ATOM 2142 C C . LYS A 1 285 ? -15.568 22.177 -15.228 1.00 86.81 285 LYS A C 1
ATOM 2144 O O . LYS A 1 285 ? -16.214 23.151 -14.859 1.00 86.81 285 LYS A O 1
ATOM 2149 N N . ALA A 1 286 ? -14.437 22.283 -15.922 1.00 82.75 286 ALA A N 1
ATOM 2150 C CA . ALA A 1 286 ? -13.910 23.559 -16.399 1.00 82.75 286 ALA A CA 1
ATOM 2151 C C . ALA A 1 286 ? -14.604 24.055 -17.685 1.00 82.75 286 ALA A C 1
ATOM 2153 O O . ALA A 1 286 ? -14.302 25.151 -18.153 1.00 82.75 286 ALA A O 1
ATOM 2154 N N . MET A 1 287 ? -15.513 23.264 -18.267 1.00 84.94 287 MET A N 1
ATOM 2155 C CA . MET A 1 287 ? -16.255 23.611 -19.480 1.00 84.94 287 MET A CA 1
ATOM 2156 C C . MET A 1 287 ? -17.625 24.212 -19.131 1.00 84.94 287 MET A C 1
ATOM 2158 O O . MET A 1 287 ? -18.338 23.682 -18.285 1.00 84.94 287 MET A O 1
ATOM 2162 N N . ASP A 1 288 ? -18.030 25.276 -19.834 1.00 72.62 288 ASP A N 1
ATOM 2163 C CA . ASP A 1 288 ? -19.320 25.960 -19.613 1.00 72.62 288 ASP A CA 1
ATOM 2164 C C . ASP A 1 288 ? -20.539 25.053 -19.885 1.00 72.62 288 ASP A C 1
ATOM 2166 O O . ASP A 1 288 ? -21.566 25.147 -19.211 1.00 72.62 288 ASP A O 1
ATOM 2170 N N . LYS A 1 289 ? -20.432 24.163 -20.883 1.00 79.25 289 LYS A N 1
ATOM 2171 C CA . LYS A 1 289 ? -21.402 23.103 -21.197 1.00 79.25 289 LYS A CA 1
ATOM 2172 C C . LYS A 1 289 ? -20.669 21.907 -21.790 1.00 79.25 289 LYS A C 1
ATOM 2174 O O . LYS A 1 289 ? -20.236 21.962 -22.937 1.00 79.25 289 LYS A O 1
ATOM 2179 N N . ALA A 1 290 ? -20.551 20.837 -21.017 1.00 81.25 290 ALA A N 1
ATOM 2180 C CA . ALA A 1 290 ? -20.024 19.574 -21.509 1.00 81.25 290 ALA A CA 1
ATOM 2181 C C . ALA A 1 290 ? -21.165 18.647 -21.931 1.00 81.25 290 ALA A C 1
ATOM 2183 O O . ALA A 1 290 ? -22.153 18.506 -21.214 1.00 81.25 290 ALA A O 1
ATOM 2184 N N . ASP A 1 291 ? -21.011 18.012 -23.086 1.00 87.88 291 ASP A N 1
ATOM 2185 C CA . ASP A 1 291 ? -21.871 16.942 -23.579 1.00 87.88 291 ASP A CA 1
ATOM 2186 C C . ASP A 1 291 ? -21.134 15.588 -23.525 1.00 87.88 291 ASP A C 1
ATOM 2188 O O . ASP A 1 291 ? -19.988 15.491 -23.075 1.00 87.88 291 ASP A O 1
ATOM 2192 N N . GLU A 1 292 ? -21.789 14.511 -23.968 1.00 88.19 292 GLU A N 1
ATOM 2193 C CA . GLU A 1 292 ? -21.172 13.176 -24.031 1.00 88.19 292 GLU A CA 1
ATOM 2194 C C . GLU A 1 292 ? -19.901 13.151 -24.898 1.00 88.19 292 GLU A C 1
ATOM 2196 O O . GLU A 1 292 ? -18.971 12.394 -24.611 1.00 88.19 292 GLU A O 1
ATOM 2201 N N . ALA A 1 293 ? -19.828 13.989 -25.938 1.00 86.62 293 ALA A N 1
ATOM 2202 C CA . ALA A 1 293 ? -18.659 14.080 -26.805 1.00 86.62 293 ALA A CA 1
ATOM 2203 C C . ALA A 1 293 ? -17.474 14.736 -26.081 1.00 86.62 293 ALA A C 1
ATOM 2205 O O . ALA A 1 293 ? -16.353 14.235 -26.169 1.00 86.62 293 ALA A O 1
ATOM 2206 N N . ALA A 1 294 ? -17.719 15.796 -25.310 1.00 87.00 294 ALA A N 1
ATOM 2207 C CA . ALA A 1 294 ? -16.718 16.438 -24.467 1.00 87.00 294 ALA A CA 1
ATOM 2208 C C . ALA A 1 294 ? -16.206 15.497 -23.365 1.00 87.00 294 ALA A C 1
ATOM 2210 O O . ALA A 1 294 ? -15.001 15.433 -23.120 1.00 87.00 294 ALA A O 1
ATOM 2211 N N . VAL A 1 295 ? -17.098 14.716 -22.741 1.00 86.00 295 VAL A N 1
ATOM 2212 C CA . VAL A 1 295 ? -16.717 13.680 -21.763 1.00 86.00 295 VAL A CA 1
ATOM 2213 C C . VAL A 1 295 ? -15.836 12.618 -22.410 1.00 86.00 295 VAL A C 1
ATOM 2215 O O . VAL A 1 295 ? -14.792 12.266 -21.857 1.00 86.00 295 VAL A O 1
ATOM 2218 N N . LYS A 1 296 ? -16.225 12.128 -23.592 1.00 86.00 296 LYS A N 1
ATOM 2219 C CA . LYS A 1 296 ? -15.440 11.142 -24.334 1.00 86.00 296 LYS A CA 1
ATOM 2220 C C . LYS A 1 296 ? -14.061 11.685 -24.707 1.00 86.00 296 LYS A C 1
ATOM 2222 O O . LYS A 1 296 ? -13.070 11.026 -24.414 1.00 86.00 296 LYS A O 1
ATOM 2227 N N . ALA A 1 297 ? -13.987 12.897 -25.253 1.00 86.25 297 ALA A N 1
ATOM 2228 C CA . ALA A 1 297 ? -12.723 13.543 -25.595 1.00 86.25 297 ALA A CA 1
ATOM 2229 C C . ALA A 1 297 ? -11.822 13.731 -24.364 1.00 86.25 297 ALA A C 1
ATOM 2231 O O . ALA A 1 297 ? -10.631 13.438 -24.425 1.00 86.25 297 ALA A O 1
ATOM 2232 N N . ALA A 1 298 ? -12.382 14.147 -23.222 1.00 85.06 298 ALA A N 1
ATOM 2233 C CA . ALA A 1 298 ? -11.627 14.282 -21.978 1.00 85.06 298 ALA A CA 1
ATOM 2234 C C . ALA A 1 298 ? -11.103 12.930 -21.466 1.00 85.06 298 ALA A C 1
ATOM 2236 O O . ALA A 1 298 ? -9.966 12.848 -21.004 1.00 85.06 298 ALA A O 1
ATOM 2237 N N . LEU A 1 299 ? -11.904 11.863 -21.554 1.00 83.88 299 LEU A N 1
ATOM 2238 C CA . LEU A 1 299 ? -11.477 10.512 -21.181 1.00 83.88 299 LEU A CA 1
ATOM 2239 C C . LEU A 1 299 ? -10.410 9.960 -22.131 1.00 83.88 299 LEU A C 1
ATOM 2241 O O . LEU A 1 299 ? -9.455 9.359 -21.650 1.00 83.88 299 LEU A O 1
ATOM 2245 N N . GLU A 1 300 ? -10.535 10.177 -23.441 1.00 81.44 300 GLU A N 1
ATOM 2246 C CA . GLU A 1 300 ? -9.539 9.780 -24.446 1.00 81.44 300 GLU A CA 1
ATOM 2247 C C . GLU A 1 300 ? -8.221 10.546 -24.272 1.00 81.44 300 GLU A C 1
ATOM 2249 O O . GLU A 1 300 ? -7.149 9.943 -24.308 1.00 81.44 300 GLU A O 1
ATOM 2254 N N . GLU A 1 301 ? -8.282 11.850 -23.997 1.00 79.94 301 GLU A N 1
ATOM 2255 C CA . GLU A 1 301 ? -7.106 12.672 -23.704 1.00 79.94 301 GLU A CA 1
ATOM 2256 C C . GLU A 1 301 ? -6.414 12.210 -22.413 1.00 79.94 301 GLU A C 1
ATOM 2258 O O . GLU A 1 301 ? -5.203 12.002 -22.387 1.00 79.94 301 GLU A O 1
ATOM 2263 N N . VAL A 1 302 ? -7.174 11.985 -21.337 1.00 78.00 302 VAL A N 1
ATOM 2264 C CA . VAL A 1 302 ? -6.633 11.466 -20.073 1.00 78.00 302 VAL A CA 1
ATOM 2265 C C . VAL A 1 302 ? -6.085 10.051 -20.248 1.00 78.00 302 VAL A C 1
ATOM 2267 O O . VAL A 1 302 ? -5.060 9.719 -19.656 1.00 78.00 302 VAL A O 1
ATOM 2270 N N . HIS A 1 303 ? -6.731 9.212 -21.056 1.00 74.00 303 HIS A N 1
ATOM 2271 C CA . HIS A 1 303 ? -6.235 7.883 -21.395 1.00 74.00 303 HIS A CA 1
ATOM 2272 C C . HIS A 1 303 ? -4.887 7.968 -22.128 1.00 74.00 303 HIS A C 1
ATOM 2274 O O . HIS A 1 303 ? -3.949 7.262 -21.750 1.00 74.00 303 HIS A O 1
ATOM 2280 N N . ALA A 1 304 ? -4.752 8.885 -23.092 1.00 66.38 304 ALA A N 1
ATOM 2281 C CA . ALA A 1 304 ? -3.488 9.169 -23.769 1.00 66.38 304 ALA A CA 1
ATOM 2282 C C . ALA A 1 304 ? -2.409 9.668 -22.788 1.00 66.38 304 ALA A C 1
ATOM 2284 O O . ALA A 1 304 ? -1.304 9.135 -22.777 1.00 66.38 304 ALA A O 1
ATOM 2285 N N . GLN A 1 305 ? -2.744 10.574 -21.868 1.00 65.50 305 GLN A N 1
ATOM 2286 C CA . GLN A 1 305 ? -1.819 11.051 -20.825 1.00 65.50 305 GLN A CA 1
ATOM 2287 C C . GLN A 1 305 ? -1.430 9.956 -19.816 1.00 65.50 305 GLN A C 1
ATOM 2289 O O . GLN A 1 305 ? -0.306 9.895 -19.329 1.00 65.50 305 GLN A O 1
ATOM 2294 N N . ILE A 1 306 ? -2.341 9.043 -19.467 1.00 59.88 306 ILE A N 1
ATOM 2295 C CA . ILE A 1 306 ? -2.024 7.894 -18.600 1.00 59.88 306 ILE A CA 1
ATOM 2296 C C . ILE A 1 306 ? -1.103 6.899 -19.318 1.00 59.88 306 ILE A C 1
ATOM 2298 O O . ILE A 1 306 ? -0.307 6.211 -18.667 1.00 59.88 306 ILE A O 1
ATOM 2302 N N . MET A 1 307 ? -1.169 6.853 -20.647 1.00 52.84 307 MET A N 1
ATOM 2303 C CA . MET A 1 307 ? -0.188 6.162 -21.476 1.00 52.84 307 MET A CA 1
ATOM 2304 C C . MET A 1 307 ? 1.156 6.895 -21.534 1.00 52.84 307 MET A C 1
ATOM 2306 O O . MET A 1 307 ? 2.190 6.22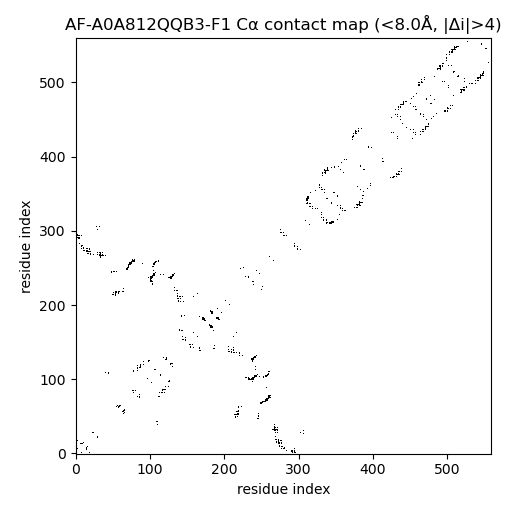1 -21.575 1.00 52.84 307 MET A O 1
ATOM 2310 N N . GLU A 1 308 ? 1.152 8.227 -21.431 1.00 52.19 308 GLU A N 1
ATOM 2311 C CA . GLU A 1 308 ? 2.347 9.068 -21.266 1.00 52.19 308 GLU A CA 1
ATOM 2312 C C . GLU A 1 308 ? 2.965 8.982 -19.853 1.00 52.19 308 GLU A C 1
ATOM 2314 O O . GLU A 1 308 ? 4.181 9.122 -19.740 1.00 52.19 308 GLU A O 1
ATOM 2319 N N . LEU A 1 309 ? 2.230 8.538 -18.809 1.00 50.25 309 LEU A N 1
ATOM 2320 C CA . LEU A 1 309 ? 2.742 8.175 -17.458 1.00 50.25 309 LEU A CA 1
ATOM 2321 C C . LEU A 1 309 ? 3.618 6.894 -17.435 1.00 50.25 309 LEU A C 1
ATOM 2323 O O . LEU A 1 309 ? 3.551 6.032 -16.541 1.00 50.25 309 LEU A O 1
ATOM 2327 N N . LYS A 1 310 ? 4.442 6.755 -18.463 1.00 57.00 310 LYS A N 1
ATOM 2328 C CA . LYS A 1 310 ? 5.599 5.873 -18.612 1.00 57.00 310 LYS A CA 1
ATOM 2329 C C . LYS A 1 310 ? 6.851 6.675 -18.984 1.00 57.00 310 LYS A C 1
ATOM 2331 O O . LYS A 1 310 ? 7.938 6.103 -18.952 1.00 57.00 310 LYS A O 1
ATOM 2336 N N . SER A 1 311 ? 6.686 7.954 -19.320 1.00 59.50 311 SER A N 1
ATOM 2337 C CA . SER A 1 311 ? 7.748 8.847 -19.727 1.00 59.50 311 SER A CA 1
ATOM 2338 C C . SER A 1 311 ? 8.501 9.356 -18.499 1.00 59.50 311 SER A C 1
ATOM 2340 O O . SER A 1 311 ? 7.955 9.592 -17.413 1.00 59.50 311 SER A O 1
ATOM 2342 N N . ALA A 1 312 ? 9.801 9.511 -18.657 1.00 64.38 312 ALA A N 1
ATOM 2343 C CA . ALA A 1 312 ? 10.658 10.116 -17.670 1.00 64.38 312 ALA A CA 1
ATOM 2344 C C . ALA A 1 312 ? 10.278 11.587 -17.432 1.00 64.38 312 ALA A C 1
ATOM 2346 O O . ALA A 1 312 ? 10.543 12.082 -16.338 1.00 64.38 312 ALA A O 1
ATOM 2347 N N . HIS A 1 313 ? 9.652 12.254 -18.413 1.00 65.44 313 HIS A N 1
ATOM 2348 C CA . HIS A 1 313 ? 9.172 13.635 -18.313 1.00 65.44 313 HIS A CA 1
ATOM 2349 C C . HIS A 1 313 ? 7.978 13.752 -17.370 1.00 65.44 313 HIS A C 1
ATOM 2351 O O . HIS A 1 313 ? 8.039 14.530 -16.429 1.00 65.44 313 HIS A O 1
ATOM 2357 N N . ASP A 1 314 ? 6.960 12.912 -17.513 1.00 65.06 314 ASP A N 1
ATOM 2358 C CA . ASP A 1 314 ? 5.747 12.976 -16.690 1.00 65.06 314 ASP A CA 1
ATOM 2359 C C . ASP A 1 314 ? 6.041 12.626 -15.227 1.00 65.06 314 ASP A C 1
ATOM 2361 O O . ASP A 1 314 ? 5.527 13.233 -14.284 1.00 65.06 314 ASP A O 1
ATOM 2365 N N . LEU A 1 315 ? 6.925 11.642 -15.022 1.00 71.25 315 LEU A N 1
ATOM 2366 C CA . LEU A 1 315 ? 7.434 11.302 -13.695 1.00 71.25 315 LEU A CA 1
ATOM 2367 C C . LEU A 1 315 ? 8.216 12.464 -13.074 1.00 71.25 315 LEU A C 1
ATOM 2369 O O . LEU A 1 315 ? 8.234 12.602 -11.848 1.00 71.25 315 LEU A O 1
ATOM 2373 N N . LEU A 1 316 ? 8.875 13.272 -13.903 1.00 71.81 316 LEU A N 1
ATOM 2374 C CA . LEU A 1 316 ? 9.651 14.421 -13.473 1.00 71.81 316 LEU A CA 1
ATOM 2375 C C . LEU A 1 316 ? 8.789 15.668 -13.246 1.00 71.81 316 LEU A C 1
ATOM 2377 O O . LEU A 1 316 ? 9.077 16.409 -12.310 1.00 71.81 316 LEU A O 1
ATOM 2381 N N . ASP A 1 317 ? 7.726 15.866 -14.023 1.00 64.75 317 ASP A N 1
ATOM 2382 C CA . ASP A 1 317 ? 6.718 16.912 -13.832 1.00 64.75 317 ASP A CA 1
ATOM 2383 C C . ASP A 1 317 ? 6.020 16.718 -12.483 1.00 64.75 317 ASP A C 1
ATOM 2385 O O . ASP A 1 317 ? 6.073 17.599 -11.623 1.00 64.75 317 ASP A O 1
ATOM 2389 N N . LEU A 1 318 ? 5.517 15.505 -12.229 1.00 61.94 318 LEU A N 1
ATOM 2390 C CA . LEU A 1 318 ? 4.900 15.142 -10.953 1.00 61.94 318 LEU A CA 1
ATOM 2391 C C . LEU A 1 318 ? 5.887 15.259 -9.782 1.00 61.94 318 LEU A C 1
ATOM 2393 O O . LEU A 1 318 ? 5.538 15.719 -8.698 1.00 61.94 318 LEU A O 1
ATOM 2397 N N . ALA A 1 319 ? 7.140 14.832 -9.967 1.00 61.91 319 ALA A N 1
ATOM 2398 C CA . ALA A 1 319 ? 8.156 14.983 -8.928 1.00 61.91 319 ALA A CA 1
ATOM 2399 C C . ALA A 1 319 ? 8.531 16.456 -8.693 1.00 61.91 319 ALA A C 1
ATOM 2401 O O . ALA A 1 319 ? 8.840 16.821 -7.560 1.00 61.91 319 ALA A O 1
ATOM 2402 N N . GLY A 1 320 ? 8.515 17.273 -9.748 1.00 57.66 320 GLY A N 1
ATOM 2403 C CA . GLY A 1 320 ? 8.843 18.694 -9.762 1.00 57.66 320 GLY A CA 1
ATOM 2404 C C . GLY A 1 320 ? 7.818 19.546 -9.021 1.00 57.66 320 GLY A C 1
ATOM 2405 O O . GLY A 1 320 ? 8.216 20.370 -8.199 1.00 57.66 320 GLY A O 1
ATOM 2406 N N . GLU A 1 321 ? 6.525 19.296 -9.244 1.00 55.38 321 GLU A N 1
ATOM 2407 C CA . GLU A 1 321 ? 5.417 20.009 -8.588 1.00 55.38 321 GLU A CA 1
ATOM 2408 C C . GLU A 1 321 ? 5.489 19.927 -7.061 1.00 55.38 321 GLU A C 1
ATOM 2410 O O . GLU A 1 321 ? 5.310 20.928 -6.373 1.00 55.38 321 GLU A O 1
ATOM 2415 N N . PHE A 1 322 ? 5.854 18.763 -6.519 1.00 51.97 322 PHE A N 1
ATOM 2416 C CA . PHE A 1 322 ? 5.941 18.568 -5.071 1.00 51.97 322 PHE A CA 1
ATOM 2417 C C . PHE A 1 322 ? 7.382 18.568 -4.552 1.00 51.97 322 PHE A C 1
ATOM 2419 O O . PHE A 1 322 ? 7.597 18.272 -3.374 1.00 51.97 322 PHE A O 1
ATOM 2426 N N . VAL A 1 323 ? 8.403 18.854 -5.381 1.00 51.88 323 VAL A N 1
ATOM 2427 C CA . VAL A 1 323 ? 9.826 18.565 -5.072 1.00 51.88 323 VAL A CA 1
ATOM 2428 C C . VAL A 1 323 ? 10.289 19.180 -3.752 1.00 51.88 323 VAL A C 1
ATOM 2430 O O . VAL A 1 323 ? 11.143 18.613 -3.066 1.00 51.88 323 VAL A O 1
ATOM 2433 N N . ASN A 1 324 ? 9.692 20.303 -3.354 1.00 49.75 324 ASN A N 1
ATOM 2434 C CA . ASN A 1 324 ? 9.962 20.992 -2.096 1.00 49.75 324 ASN A CA 1
ATOM 2435 C C . ASN A 1 324 ? 9.273 20.317 -0.895 1.00 49.75 324 ASN A C 1
ATOM 2437 O O . ASN A 1 324 ? 9.894 20.186 0.161 1.00 49.75 324 ASN A O 1
ATOM 2441 N N . GLU A 1 325 ? 8.079 19.761 -1.089 1.00 49.06 325 GLU A N 1
ATOM 2442 C CA . GLU A 1 325 ? 7.235 19.092 -0.085 1.00 49.06 325 GLU A CA 1
ATOM 2443 C C . GLU A 1 325 ? 7.555 17.600 0.103 1.00 49.06 325 GLU A C 1
ATOM 2445 O O . GLU A 1 325 ? 7.243 17.019 1.143 1.00 49.06 325 GLU A O 1
ATOM 2450 N N . PHE A 1 326 ? 8.230 16.968 -0.866 1.00 48.34 326 PHE A N 1
ATOM 2451 C CA . PHE A 1 326 ? 8.629 15.559 -0.791 1.00 48.34 326 PHE A CA 1
ATOM 2452 C C . PHE A 1 326 ? 9.400 15.271 0.510 1.00 48.34 326 PHE A C 1
ATOM 2454 O O . PHE A 1 326 ? 10.512 15.777 0.697 1.00 48.34 326 PHE A O 1
ATOM 2461 N N . ALA A 1 327 ? 8.885 14.389 1.374 1.00 50.72 327 ALA A N 1
ATOM 2462 C CA . ALA A 1 327 ? 9.739 13.753 2.373 1.00 50.72 327 ALA A CA 1
ATOM 2463 C C . ALA A 1 327 ? 10.877 13.022 1.642 1.00 50.72 327 ALA A C 1
ATOM 2465 O O . ALA A 1 327 ? 10.683 12.435 0.575 1.00 50.72 327 ALA A O 1
ATOM 2466 N N . VAL A 1 328 ? 12.085 13.078 2.194 1.00 53.09 328 VAL A N 1
ATOM 2467 C CA . VAL A 1 328 ? 13.316 12.763 1.457 1.00 53.09 328 VAL A CA 1
ATOM 2468 C C . VAL A 1 328 ? 13.363 11.304 0.936 1.00 53.09 328 VAL A C 1
ATOM 2470 O O . VAL A 1 328 ? 13.921 11.039 -0.129 1.00 53.09 328 VAL A O 1
ATOM 2473 N N . PHE A 1 329 ? 12.654 10.368 1.585 1.00 54.38 329 PHE A N 1
ATOM 2474 C CA . PHE A 1 329 ? 12.463 8.985 1.114 1.00 54.38 329 PHE A CA 1
ATOM 2475 C C . PHE A 1 329 ? 11.700 8.880 -0.221 1.00 54.38 329 PHE A C 1
ATOM 2477 O O . PHE A 1 329 ? 12.033 8.054 -1.075 1.00 54.38 329 PHE A O 1
ATOM 2484 N N . HIS A 1 330 ? 10.693 9.725 -0.440 1.00 63.31 330 HIS A N 1
ATOM 2485 C CA . HIS A 1 330 ? 9.893 9.706 -1.663 1.00 63.31 330 HIS A CA 1
ATOM 2486 C C . HIS A 1 330 ? 10.694 10.220 -2.879 1.00 63.31 330 HIS A C 1
ATOM 2488 O O . HIS A 1 330 ? 10.464 9.758 -3.997 1.00 63.31 330 HIS A O 1
ATOM 2494 N N . ALA A 1 331 ? 11.706 11.074 -2.661 1.00 67.75 331 ALA A N 1
ATOM 2495 C CA . ALA A 1 331 ? 12.609 11.548 -3.714 1.00 67.75 331 ALA A CA 1
ATOM 2496 C C . ALA A 1 331 ? 13.482 10.416 -4.292 1.00 67.75 331 ALA A C 1
ATOM 2498 O O . ALA A 1 331 ? 13.668 10.324 -5.504 1.00 67.75 331 ALA A O 1
ATOM 2499 N N . SER A 1 332 ? 13.962 9.503 -3.439 1.00 66.62 332 SER A N 1
ATOM 2500 C CA . SER A 1 332 ? 14.707 8.306 -3.861 1.00 66.62 332 SER A CA 1
ATOM 2501 C C . SER A 1 332 ? 13.858 7.378 -4.739 1.00 66.62 332 SER A C 1
ATOM 2503 O O . SER A 1 332 ? 14.309 6.906 -5.786 1.00 66.62 332 SER A O 1
ATOM 2505 N N . ALA A 1 333 ? 12.604 7.144 -4.341 1.00 68.19 333 ALA A N 1
ATOM 2506 C CA . ALA A 1 333 ? 11.679 6.306 -5.097 1.00 68.19 333 ALA A CA 1
ATOM 2507 C C . ALA A 1 333 ? 11.331 6.918 -6.464 1.00 68.19 333 ALA A C 1
ATOM 2509 O O . ALA A 1 333 ? 11.320 6.194 -7.462 1.00 68.19 333 ALA A O 1
ATOM 2510 N N . ALA A 1 334 ? 11.097 8.234 -6.519 1.00 71.56 334 ALA A N 1
ATOM 2511 C CA . ALA A 1 334 ? 10.847 8.963 -7.760 1.00 71.56 334 ALA A CA 1
ATOM 2512 C C . ALA A 1 334 ? 12.057 8.896 -8.707 1.00 71.56 334 ALA A C 1
ATOM 2514 O O . ALA A 1 334 ? 11.916 8.460 -9.848 1.00 71.56 334 ALA A O 1
ATOM 2515 N N . LEU A 1 335 ? 13.263 9.195 -8.210 1.00 76.25 335 LEU A N 1
ATOM 2516 C CA . LEU A 1 335 ? 14.500 9.134 -8.995 1.00 76.25 335 LEU A CA 1
ATOM 2517 C C . LEU A 1 335 ? 14.746 7.736 -9.585 1.00 76.25 335 LEU A C 1
ATOM 2519 O O . LEU A 1 335 ? 15.117 7.593 -10.749 1.00 76.25 335 LEU A O 1
ATOM 2523 N N . HIS A 1 336 ? 14.501 6.687 -8.799 1.00 72.44 336 HIS A N 1
ATOM 2524 C CA . HIS A 1 336 ? 14.644 5.306 -9.254 1.00 72.44 336 HIS A CA 1
ATOM 2525 C C . HIS A 1 336 ? 13.594 4.905 -10.304 1.00 72.44 336 HIS A C 1
ATOM 2527 O O . HIS A 1 336 ? 13.900 4.107 -11.190 1.00 72.44 336 HIS A O 1
ATOM 2533 N N . ARG A 1 337 ? 12.369 5.442 -10.230 1.00 74.38 337 ARG A N 1
ATOM 2534 C CA . ARG A 1 337 ? 11.332 5.222 -11.253 1.00 74.38 337 ARG A CA 1
ATOM 2535 C C . ARG A 1 337 ? 11.676 5.940 -12.557 1.00 74.38 337 ARG A C 1
ATOM 2537 O O . ARG A 1 337 ? 11.624 5.301 -13.600 1.00 74.38 337 ARG A O 1
ATOM 2544 N N . ILE A 1 338 ? 12.133 7.191 -12.484 1.00 80.06 338 ILE A N 1
ATOM 2545 C CA . ILE A 1 338 ? 12.602 7.961 -13.648 1.00 80.06 338 ILE A CA 1
ATOM 2546 C C . ILE A 1 338 ? 13.757 7.233 -14.346 1.00 80.06 338 ILE A C 1
ATOM 2548 O O . ILE A 1 338 ? 13.744 7.064 -15.557 1.00 80.06 338 ILE A O 1
ATOM 2552 N N . ALA A 1 339 ? 14.725 6.705 -13.590 1.00 73.06 339 ALA A N 1
ATOM 2553 C CA . ALA A 1 339 ? 15.843 5.937 -14.149 1.00 73.06 339 ALA A CA 1
ATOM 2554 C C . ALA A 1 339 ? 15.441 4.604 -14.815 1.00 73.06 339 ALA A C 1
ATOM 2556 O O . ALA A 1 339 ? 16.230 4.036 -15.574 1.00 73.06 339 ALA A O 1
ATOM 2557 N N . LYS A 1 340 ? 14.251 4.078 -14.501 1.00 72.88 340 LYS A N 1
ATOM 2558 C CA . LYS A 1 340 ? 13.700 2.850 -15.090 1.00 72.88 340 LYS A CA 1
ATOM 2559 C C . LYS A 1 340 ? 12.825 3.097 -16.317 1.00 72.88 340 LYS A C 1
ATOM 2561 O O . LYS A 1 340 ? 12.550 2.125 -17.011 1.00 72.88 340 LYS A O 1
ATOM 2566 N N . ALA A 1 341 ? 12.391 4.331 -16.557 1.00 71.69 341 ALA A N 1
ATOM 2567 C CA . ALA A 1 341 ? 11.595 4.679 -17.727 1.00 71.69 341 ALA A CA 1
ATOM 2568 C C . ALA A 1 341 ? 12.406 4.469 -19.019 1.00 71.69 341 ALA A C 1
ATOM 2570 O O . ALA A 1 341 ? 13.616 4.711 -19.050 1.00 71.69 341 ALA A O 1
ATOM 2571 N N . ASP A 1 342 ? 11.770 4.003 -20.092 1.00 63.72 342 ASP A N 1
ATOM 2572 C CA . ASP A 1 342 ? 12.468 3.655 -21.341 1.00 63.72 342 ASP A CA 1
ATOM 2573 C C . ASP A 1 342 ? 13.077 4.895 -22.027 1.00 63.72 342 ASP A C 1
ATOM 2575 O O . ASP A 1 342 ? 14.172 4.854 -22.600 1.00 63.72 342 ASP A O 1
ATOM 2579 N N . ASP A 1 343 ? 12.433 6.044 -21.857 1.00 69.88 343 ASP A N 1
ATOM 2580 C CA . ASP A 1 343 ? 12.807 7.362 -22.367 1.00 69.88 343 ASP A CA 1
ATOM 2581 C C . ASP A 1 343 ? 13.661 8.195 -21.385 1.00 69.88 343 ASP A C 1
ATOM 2583 O O . ASP A 1 343 ? 13.945 9.360 -21.653 1.00 69.88 343 ASP A O 1
ATOM 2587 N N . HIS A 1 344 ? 14.165 7.609 -20.288 1.00 72.56 344 HIS A N 1
ATOM 2588 C CA . HIS A 1 344 ? 15.024 8.282 -19.286 1.00 72.56 344 HIS A CA 1
ATOM 2589 C C . HIS A 1 344 ? 16.213 9.067 -19.864 1.00 72.56 344 HIS A C 1
ATOM 2591 O O . HIS A 1 344 ? 16.775 9.946 -19.213 1.00 72.56 344 HIS A O 1
ATOM 2597 N N . HIS A 1 345 ? 16.646 8.728 -21.078 1.00 74.00 345 HIS A N 1
ATOM 2598 C CA . HIS A 1 345 ? 17.709 9.419 -21.791 1.00 74.00 345 HIS A CA 1
ATOM 2599 C C . HIS A 1 345 ? 17.337 10.853 -22.195 1.00 74.00 345 HIS A C 1
ATOM 2601 O O . HIS A 1 345 ? 18.240 11.678 -22.320 1.00 74.00 345 HIS A O 1
ATOM 2607 N N . GLN A 1 346 ? 16.048 11.153 -22.351 1.00 75.06 346 GLN A N 1
ATOM 2608 C CA . GLN A 1 346 ? 15.554 12.452 -22.802 1.00 75.06 346 GLN A CA 1
ATOM 2609 C C . GLN A 1 346 ? 15.558 13.503 -21.680 1.00 75.06 346 GLN A C 1
ATOM 2611 O O . GLN A 1 346 ? 15.818 14.672 -21.940 1.00 75.06 346 GLN A O 1
ATOM 2616 N N . VAL A 1 347 ?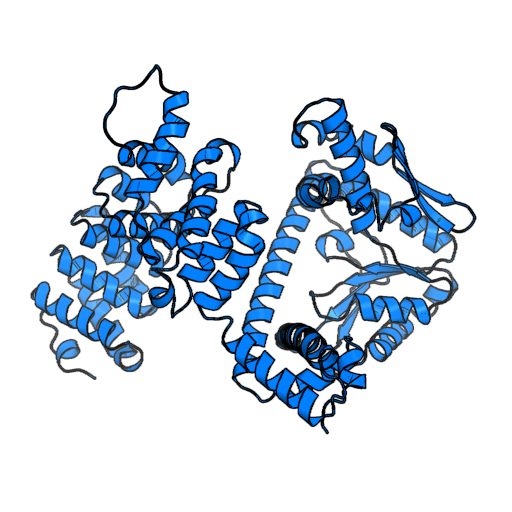 15.398 13.08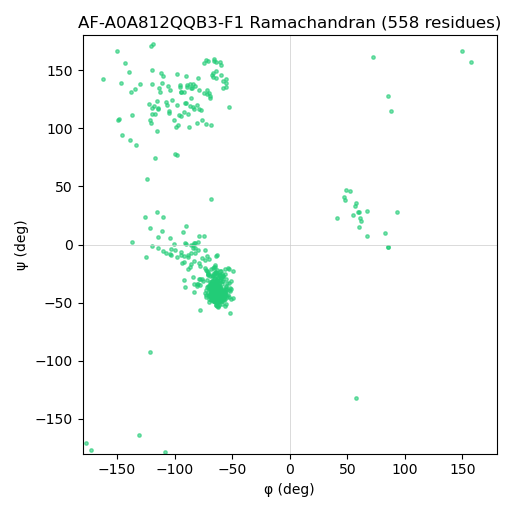7 -20.418 1.00 76.00 347 VAL A N 1
ATOM 2617 C CA . VAL A 1 347 ? 15.349 14.001 -19.255 1.00 76.00 347 VAL A CA 1
ATOM 2618 C C . VAL A 1 347 ? 16.701 14.274 -18.592 1.00 76.00 347 VAL A C 1
ATOM 2620 O O . VAL A 1 347 ? 16.776 15.004 -17.607 1.00 76.00 347 VAL A O 1
ATOM 2623 N N . LYS A 1 348 ? 17.804 13.709 -19.098 1.00 75.00 348 LYS A N 1
ATOM 2624 C CA . LYS A 1 348 ? 19.139 13.826 -18.467 1.00 75.00 348 LYS A CA 1
ATOM 2625 C C . LYS A 1 348 ? 19.621 15.272 -18.287 1.00 75.00 348 LYS A C 1
ATOM 2627 O O . LYS A 1 348 ? 20.443 15.546 -17.412 1.00 75.00 348 LYS A O 1
ATOM 2632 N N . GLY A 1 349 ? 19.146 16.183 -19.138 1.00 69.00 349 GLY A N 1
ATOM 2633 C CA . GLY A 1 349 ? 19.478 17.607 -19.100 1.00 69.00 349 GLY A CA 1
ATOM 2634 C C . GLY A 1 349 ? 18.573 18.458 -18.205 1.00 69.00 349 GLY A C 1
ATOM 2635 O O . GLY A 1 349 ? 18.922 19.613 -17.968 1.00 69.00 349 GLY A O 1
ATOM 2636 N N . ASP A 1 350 ? 17.456 17.915 -17.716 1.00 77.12 350 ASP A N 1
ATOM 2637 C CA . ASP A 1 350 ? 16.415 18.672 -17.016 1.00 77.12 350 ASP A CA 1
ATOM 2638 C C . ASP A 1 350 ? 16.879 19.110 -15.613 1.00 77.12 350 ASP A C 1
ATOM 2640 O O . ASP A 1 350 ? 17.445 18.334 -14.834 1.00 77.12 350 ASP A O 1
ATOM 2644 N N . GLU A 1 351 ? 16.649 20.380 -15.280 1.00 75.19 351 GLU A N 1
ATOM 2645 C CA . GLU A 1 351 ? 17.063 20.972 -14.006 1.00 75.19 351 GLU A CA 1
ATOM 2646 C C . GLU A 1 351 ? 16.311 20.365 -12.813 1.00 75.19 351 GLU A C 1
ATOM 2648 O O . GLU A 1 351 ? 16.897 20.136 -11.751 1.00 75.19 351 GLU A O 1
ATOM 2653 N N . ARG A 1 352 ? 15.039 19.996 -12.989 1.00 76.62 352 ARG A N 1
ATOM 2654 C CA . ARG A 1 352 ? 14.225 19.356 -11.944 1.00 76.62 352 ARG A CA 1
ATOM 2655 C C . ARG A 1 352 ? 14.803 18.003 -11.559 1.00 76.62 352 ARG A C 1
ATOM 2657 O O . ARG A 1 352 ? 14.789 17.638 -10.382 1.00 76.62 352 ARG A O 1
ATOM 2664 N N . LEU A 1 353 ? 15.393 17.289 -12.522 1.00 79.75 353 LEU A N 1
ATOM 2665 C CA . LEU A 1 353 ? 16.044 16.005 -12.269 1.00 79.75 353 LEU A CA 1
ATOM 2666 C C . LEU A 1 353 ? 17.263 16.186 -11.359 1.00 79.75 353 LEU A C 1
ATOM 2668 O O . LEU A 1 353 ? 17.506 15.363 -10.474 1.00 79.75 353 LEU A O 1
ATOM 2672 N N . ARG A 1 354 ? 18.004 17.289 -11.525 1.00 76.31 354 ARG A N 1
ATOM 2673 C CA . ARG A 1 354 ? 19.154 17.634 -10.674 1.00 76.31 354 ARG A CA 1
ATOM 2674 C C . ARG A 1 354 ? 18.723 17.995 -9.259 1.00 76.31 354 ARG A C 1
ATOM 2676 O O . ARG A 1 354 ? 19.360 17.545 -8.305 1.00 76.31 354 ARG A O 1
ATOM 2683 N N . VAL A 1 355 ? 17.636 18.752 -9.112 1.00 73.81 355 VAL A N 1
ATOM 2684 C CA . VAL A 1 355 ? 17.055 19.095 -7.802 1.00 73.81 355 VAL A CA 1
ATOM 2685 C C . VAL A 1 355 ? 16.586 17.832 -7.076 1.00 73.81 355 VAL A C 1
ATOM 2687 O O . VAL A 1 355 ? 16.958 17.608 -5.920 1.00 73.81 355 VAL A O 1
ATOM 2690 N N . LEU A 1 356 ? 15.845 16.963 -7.768 1.00 76.56 356 LEU A N 1
ATOM 2691 C CA . LEU A 1 356 ? 15.373 15.686 -7.232 1.00 76.56 356 LEU A CA 1
ATOM 2692 C C . LEU A 1 356 ? 16.540 14.786 -6.807 1.00 76.56 356 LEU A C 1
ATOM 2694 O O . LEU A 1 356 ? 16.532 14.235 -5.704 1.00 76.56 356 LEU A O 1
ATOM 2698 N N . ALA A 1 357 ? 17.571 14.678 -7.649 1.00 74.25 357 ALA A N 1
ATOM 2699 C CA . ALA A 1 357 ? 18.778 13.924 -7.338 1.00 74.25 357 ALA A CA 1
ATOM 2700 C C . ALA A 1 357 ? 19.516 14.499 -6.123 1.00 74.25 357 ALA A C 1
ATOM 2702 O O . ALA A 1 357 ? 19.879 13.740 -5.228 1.00 74.25 357 ALA A O 1
ATOM 2703 N N . SER A 1 358 ? 19.667 15.826 -6.031 1.00 73.88 358 SER A N 1
ATOM 2704 C CA . SER A 1 358 ? 20.277 16.486 -4.869 1.00 73.88 358 SER A CA 1
ATOM 2705 C C . SER A 1 358 ? 19.510 16.206 -3.576 1.00 73.88 358 SER A C 1
ATOM 2707 O O . SER A 1 358 ? 20.128 15.978 -2.534 1.00 73.88 358 SER A O 1
ATOM 2709 N N . LYS A 1 359 ? 18.174 16.180 -3.624 1.00 73.00 359 LYS A N 1
ATOM 2710 C CA . LYS A 1 359 ? 17.345 15.839 -2.462 1.00 73.00 359 LYS A CA 1
ATOM 2711 C C . LYS A 1 359 ? 17.516 14.369 -2.077 1.00 73.00 359 LYS A C 1
ATOM 2713 O O . LYS A 1 359 ? 17.758 14.082 -0.909 1.00 73.00 359 LYS A O 1
ATOM 2718 N N . ALA A 1 360 ? 17.485 13.456 -3.049 1.00 71.94 360 ALA A N 1
ATOM 2719 C CA . ALA A 1 360 ? 17.698 12.027 -2.817 1.00 71.94 360 ALA A CA 1
ATOM 2720 C C . ALA A 1 360 ? 19.089 11.722 -2.230 1.00 71.94 360 ALA A C 1
ATOM 2722 O O . ALA A 1 360 ? 19.208 10.856 -1.366 1.00 71.94 360 ALA A O 1
ATOM 2723 N N . THR A 1 361 ? 20.140 12.445 -2.628 1.00 68.12 361 THR A N 1
ATOM 2724 C CA . THR A 1 361 ? 21.489 12.242 -2.072 1.00 68.12 361 THR A CA 1
ATOM 2725 C C . THR A 1 361 ? 21.664 12.758 -0.651 1.00 68.12 361 THR A C 1
ATOM 2727 O O . THR A 1 361 ? 22.546 12.267 0.045 1.00 68.12 361 THR A O 1
ATOM 2730 N N . ARG A 1 362 ? 20.836 13.698 -0.173 1.00 68.00 362 ARG A N 1
ATOM 2731 C CA . ARG A 1 362 ? 20.890 14.138 1.237 1.00 68.00 362 ARG A CA 1
ATOM 2732 C C . ARG A 1 362 ? 20.559 12.997 2.213 1.00 68.00 362 ARG A C 1
ATOM 2734 O O . ARG A 1 362 ? 21.056 13.008 3.335 1.00 68.00 362 ARG A O 1
ATOM 2741 N N . GLU A 1 363 ? 19.816 11.974 1.777 1.00 60.88 363 GLU A N 1
ATOM 2742 C CA . GLU A 1 363 ? 19.602 10.737 2.556 1.00 60.88 363 GLU A CA 1
ATOM 2743 C C . GLU A 1 363 ? 20.885 9.935 2.772 1.00 60.88 363 GLU A C 1
ATOM 2745 O O . GLU A 1 363 ? 21.008 9.235 3.776 1.00 60.88 363 GLU A O 1
ATOM 2750 N N . LEU A 1 364 ? 21.847 10.030 1.845 1.00 59.12 364 LEU A N 1
ATOM 2751 C CA . LEU A 1 364 ? 23.132 9.339 1.966 1.00 59.12 364 LEU A CA 1
ATOM 2752 C C . LEU A 1 364 ? 23.963 9.916 3.123 1.00 59.12 364 LEU A C 1
ATOM 2754 O O . LEU A 1 364 ? 24.750 9.192 3.719 1.00 59.12 364 LEU A O 1
ATOM 2758 N N . VAL A 1 365 ? 23.749 11.190 3.475 1.00 56.41 365 VAL A N 1
ATOM 2759 C CA . VAL A 1 365 ? 24.477 11.897 4.544 1.00 56.41 365 VAL A CA 1
ATOM 2760 C C . VAL A 1 365 ? 23.923 11.564 5.933 1.00 56.41 365 VAL A C 1
ATOM 2762 O O . VAL A 1 365 ? 24.670 11.454 6.899 1.00 56.41 365 VAL A O 1
ATOM 2765 N N . LYS A 1 366 ? 22.607 11.344 6.056 1.00 54.56 366 LYS A N 1
ATOM 2766 C CA . LYS A 1 366 ? 21.932 11.024 7.335 1.00 54.56 366 LYS A CA 1
ATOM 2767 C C . LYS A 1 366 ? 21.870 9.516 7.625 1.00 54.56 366 LYS A C 1
ATOM 2769 O O . LYS A 1 366 ? 21.100 9.058 8.473 1.00 54.56 366 LYS A O 1
ATOM 2774 N N . TRP A 1 367 ? 22.679 8.739 6.908 1.00 55.81 367 TRP A N 1
ATOM 2775 C CA . TRP A 1 367 ? 22.551 7.293 6.769 1.00 55.81 367 TRP A CA 1
ATOM 2776 C C . TRP A 1 367 ? 22.767 6.490 8.053 1.00 55.81 367 TRP A C 1
ATOM 2778 O O . TRP A 1 367 ? 22.153 5.432 8.234 1.00 55.81 367 TRP A O 1
ATOM 2788 N N . ASP A 1 368 ? 23.593 6.991 8.972 1.00 48.72 368 ASP A N 1
ATOM 2789 C CA . ASP A 1 368 ? 23.856 6.309 10.241 1.00 48.72 368 ASP A CA 1
ATOM 2790 C C . ASP A 1 368 ? 22.578 6.024 11.040 1.00 48.72 368 ASP A C 1
ATOM 2792 O O . ASP A 1 368 ? 22.521 5.023 11.752 1.00 48.72 368 ASP A O 1
ATOM 2796 N N . LYS A 1 369 ? 21.514 6.811 10.830 1.00 50.97 369 LYS A N 1
ATOM 2797 C CA . LYS A 1 369 ? 20.215 6.645 11.495 1.00 50.97 369 LYS A CA 1
ATOM 2798 C C . LYS A 1 369 ? 19.197 5.796 10.712 1.00 50.97 369 LYS A C 1
ATOM 2800 O O . LYS A 1 369 ? 18.216 5.350 11.295 1.00 50.97 369 LYS A O 1
ATOM 2805 N N . LEU A 1 370 ? 19.396 5.547 9.411 1.00 48.09 370 LEU A N 1
ATOM 2806 C CA . LEU A 1 370 ? 18.324 5.092 8.503 1.00 48.09 370 LEU A CA 1
ATOM 2807 C C . LEU A 1 370 ? 18.194 3.570 8.289 1.00 48.09 370 LEU A C 1
ATOM 2809 O O . LEU A 1 370 ? 17.206 3.160 7.687 1.00 48.09 370 LEU A O 1
ATOM 2813 N N . LYS A 1 371 ? 19.124 2.722 8.761 1.00 53.84 371 LYS A N 1
ATOM 2814 C CA . LYS A 1 371 ? 19.057 1.227 8.766 1.00 53.84 371 LYS A CA 1
ATOM 2815 C C . LYS A 1 371 ? 18.474 0.513 7.501 1.00 53.84 371 LYS A C 1
ATOM 2817 O O . LYS A 1 371 ? 18.028 -0.624 7.602 1.00 53.84 371 LYS A O 1
ATOM 2822 N N . LYS A 1 372 ? 18.465 1.106 6.293 1.00 58.16 372 LYS A N 1
ATOM 2823 C CA . LYS A 1 372 ? 17.755 0.590 5.075 1.00 58.16 372 LYS A CA 1
ATOM 2824 C C . LYS A 1 372 ? 18.654 0.381 3.822 1.00 58.16 372 LYS A C 1
ATOM 2826 O O . LYS A 1 372 ? 18.415 1.022 2.793 1.00 58.16 372 LYS A O 1
ATOM 2831 N N . PRO A 1 373 ? 19.738 -0.408 3.877 1.00 55.47 373 PRO A N 1
ATOM 2832 C CA . PRO A 1 373 ? 20.857 -0.384 2.910 1.00 55.47 373 PRO A CA 1
ATOM 2833 C C . PRO A 1 373 ? 20.469 -0.537 1.421 1.00 55.47 373 PRO A C 1
ATOM 2835 O O . PRO A 1 373 ? 21.177 -0.078 0.527 1.00 55.47 373 PRO A O 1
ATOM 2838 N N . GLN A 1 374 ? 19.286 -1.080 1.127 1.00 57.56 374 GLN A N 1
ATOM 2839 C CA . GLN A 1 374 ? 18.722 -1.157 -0.224 1.00 57.56 374 GLN A CA 1
ATOM 2840 C C . GLN A 1 374 ? 18.417 0.212 -0.866 1.00 57.56 374 GLN A C 1
ATOM 2842 O O . GLN A 1 374 ? 18.509 0.344 -2.088 1.00 57.56 374 GLN A O 1
ATOM 2847 N N . THR A 1 375 ? 18.061 1.233 -0.082 1.00 59.16 375 THR A N 1
ATOM 2848 C CA . THR A 1 375 ? 17.736 2.577 -0.592 1.00 59.16 375 THR A CA 1
ATOM 2849 C C . THR A 1 375 ? 18.965 3.256 -1.198 1.00 59.16 375 THR A C 1
ATOM 2851 O O . THR A 1 375 ? 18.864 3.852 -2.267 1.00 59.16 375 THR A O 1
ATOM 2854 N N . MET A 1 376 ? 20.143 3.087 -0.586 1.00 63.38 376 MET A N 1
ATOM 2855 C CA . MET A 1 376 ? 21.412 3.579 -1.136 1.00 63.38 376 MET A CA 1
ATOM 2856 C C . MET A 1 376 ? 21.700 2.984 -2.510 1.00 63.38 376 MET A C 1
ATOM 2858 O O . MET A 1 376 ? 21.941 3.716 -3.465 1.00 63.38 376 MET A O 1
ATOM 2862 N N . SER A 1 377 ? 21.625 1.656 -2.622 1.00 59.28 377 SER A N 1
ATOM 2863 C CA . SER A 1 377 ? 21.867 0.957 -3.885 1.00 59.28 377 SER A CA 1
ATOM 2864 C C . SER A 1 377 ? 20.944 1.472 -4.998 1.00 59.28 377 SER A C 1
ATOM 2866 O O . SER A 1 377 ? 21.406 1.728 -6.107 1.00 59.28 377 SER A O 1
ATOM 2868 N N . LYS A 1 378 ? 19.663 1.730 -4.690 1.00 64.00 378 LYS A N 1
ATOM 2869 C CA . LYS A 1 378 ? 18.696 2.306 -5.642 1.00 64.00 378 LYS A CA 1
ATOM 2870 C C . LYS A 1 378 ? 19.063 3.723 -6.085 1.00 64.00 378 LYS A C 1
ATOM 2872 O O . LYS A 1 378 ? 18.977 4.004 -7.277 1.00 64.00 378 LYS A O 1
ATOM 2877 N N . ILE A 1 379 ? 19.477 4.593 -5.160 1.00 68.31 379 ILE A N 1
ATOM 2878 C CA . ILE A 1 379 ? 19.881 5.977 -5.470 1.00 68.31 379 ILE A CA 1
ATOM 2879 C C . ILE A 1 379 ? 21.119 5.967 -6.365 1.00 68.31 379 ILE A C 1
ATOM 2881 O O . ILE A 1 379 ? 21.113 6.563 -7.437 1.00 68.31 379 ILE A O 1
ATOM 2885 N N . VAL A 1 380 ? 22.158 5.239 -5.956 1.00 61.50 380 VAL A N 1
ATOM 2886 C CA . VAL A 1 380 ? 23.445 5.187 -6.661 1.00 61.50 380 VAL A CA 1
ATOM 2887 C C . VAL A 1 380 ? 23.278 4.567 -8.050 1.00 61.50 380 VAL A C 1
ATOM 2889 O O . VAL A 1 380 ? 23.811 5.090 -9.029 1.00 61.50 380 VAL A O 1
ATOM 2892 N N . TRP A 1 381 ? 22.464 3.513 -8.165 1.00 69.56 381 TRP A N 1
ATOM 2893 C CA . TRP A 1 381 ? 22.095 2.926 -9.452 1.00 69.56 381 TRP A CA 1
ATOM 2894 C C . TRP A 1 381 ? 21.349 3.919 -10.346 1.00 69.56 381 TRP A C 1
ATOM 2896 O O . TRP A 1 381 ? 21.726 4.094 -11.505 1.00 69.56 381 TRP A O 1
ATOM 2906 N N . ALA A 1 382 ? 20.329 4.600 -9.816 1.00 70.19 382 ALA A N 1
ATOM 2907 C CA . ALA A 1 382 ? 19.533 5.554 -10.581 1.00 70.19 382 ALA A CA 1
ATOM 2908 C C . ALA A 1 382 ? 20.393 6.716 -11.093 1.00 70.19 382 ALA A C 1
ATOM 2910 O O . ALA A 1 382 ? 20.313 7.073 -12.265 1.00 70.19 382 ALA A O 1
ATOM 2911 N N . MET A 1 383 ? 21.287 7.243 -10.254 1.00 72.62 383 MET A N 1
ATOM 2912 C CA . MET A 1 383 ? 22.224 8.302 -10.635 1.00 72.62 383 MET A CA 1
ATOM 2913 C C . MET A 1 383 ? 23.186 7.861 -11.739 1.00 72.62 383 MET A C 1
ATOM 2915 O O . MET A 1 383 ? 23.363 8.579 -12.723 1.00 72.62 383 MET A O 1
ATOM 2919 N N . ALA A 1 384 ? 23.772 6.669 -11.611 1.00 64.38 384 ALA A N 1
ATOM 2920 C CA . ALA A 1 384 ? 24.669 6.117 -12.623 1.00 64.38 384 ALA A CA 1
ATOM 2921 C C . ALA A 1 384 ? 23.941 5.827 -13.948 1.00 64.38 384 ALA A C 1
ATOM 2923 O O . ALA A 1 384 ? 24.494 6.038 -15.029 1.00 64.38 384 ALA A O 1
ATOM 2924 N N . LYS A 1 385 ? 22.685 5.373 -13.884 1.00 68.12 385 LYS A N 1
ATOM 2925 C CA . LYS A 1 385 ? 21.838 5.115 -15.057 1.00 68.12 385 LYS A CA 1
ATOM 2926 C C . LYS A 1 385 ? 21.441 6.405 -15.782 1.00 68.12 385 LYS A C 1
ATOM 2928 O O . LYS A 1 385 ? 21.456 6.439 -17.013 1.00 68.12 385 LYS A O 1
ATOM 2933 N N . LEU A 1 386 ? 21.155 7.462 -15.028 1.00 74.94 386 LEU A N 1
ATOM 2934 C CA . LEU A 1 386 ? 20.787 8.786 -15.533 1.00 74.94 386 LEU A CA 1
ATOM 2935 C C . LEU A 1 386 ? 21.995 9.657 -15.925 1.00 74.94 386 LEU A C 1
ATOM 2937 O O . LEU A 1 386 ? 21.804 10.779 -16.373 1.00 74.94 386 LEU A O 1
ATOM 2941 N N . ASP A 1 387 ? 23.225 9.141 -15.811 1.00 70.06 387 ASP A N 1
ATOM 2942 C CA . ASP A 1 387 ? 24.473 9.872 -16.098 1.00 70.06 387 ASP A CA 1
ATOM 2943 C C . ASP A 1 387 ? 24.630 11.169 -15.274 1.00 70.06 387 ASP A C 1
ATOM 2945 O O . ASP A 1 387 ? 25.203 12.171 -15.706 1.00 70.06 387 ASP A O 1
ATOM 2949 N N . LEU A 1 388 ? 24.110 11.154 -14.044 1.00 68.75 388 LEU A N 1
ATOM 2950 C CA . LEU A 1 388 ? 24.183 12.286 -13.127 1.00 68.75 388 LEU A CA 1
ATOM 2951 C C . LEU A 1 388 ? 25.566 12.308 -12.461 1.00 68.75 388 LEU A C 1
ATOM 2953 O O . LEU A 1 388 ? 25.874 11.507 -11.576 1.00 68.75 388 LEU A O 1
ATOM 2957 N N . ARG A 1 389 ? 26.433 13.227 -12.904 1.00 59.31 389 ARG A N 1
ATOM 2958 C CA . ARG A 1 389 ? 27.833 13.321 -12.454 1.00 59.31 389 ARG A CA 1
ATOM 2959 C C . ARG A 1 389 ? 27.954 13.866 -11.022 1.00 59.31 389 ARG A C 1
ATOM 2961 O O . ARG A 1 389 ? 27.941 15.076 -10.808 1.00 59.31 389 ARG A O 1
ATOM 2968 N N . LEU A 1 390 ? 28.217 12.971 -10.070 1.00 53.53 390 LEU A N 1
ATOM 2969 C CA . LEU A 1 390 ? 28.423 13.203 -8.626 1.00 53.53 390 LEU A CA 1
ATOM 2970 C C . LEU A 1 390 ? 29.474 14.267 -8.229 1.00 53.53 390 LEU A C 1
ATOM 2972 O O . LEU A 1 390 ? 29.393 14.803 -7.129 1.00 53.53 390 LEU A O 1
ATOM 2976 N N . HIS A 1 391 ? 30.428 14.623 -9.092 1.00 50.50 391 HIS A N 1
ATOM 2977 C CA . HIS A 1 391 ? 31.605 15.437 -8.730 1.00 50.50 391 HIS A CA 1
ATOM 2978 C C . HIS A 1 391 ? 31.337 16.785 -8.018 1.00 50.50 391 HIS A C 1
ATOM 2980 O O . HIS A 1 391 ? 32.123 17.167 -7.160 1.00 50.50 391 HIS A O 1
ATOM 2986 N N . LYS A 1 392 ? 30.235 17.496 -8.308 1.00 46.12 392 LYS A N 1
ATOM 2987 C CA . LYS A 1 392 ? 29.886 18.760 -7.613 1.00 46.12 392 LYS A CA 1
ATOM 2988 C C . LYS A 1 392 ? 29.048 18.565 -6.345 1.00 46.12 392 LYS A C 1
ATOM 2990 O O . LYS A 1 392 ? 28.987 19.448 -5.497 1.00 46.12 392 LYS A O 1
ATOM 2995 N N . LEU A 1 393 ? 28.376 17.425 -6.230 1.00 46.12 393 LEU A N 1
ATOM 2996 C CA . LEU A 1 393 ? 27.445 17.115 -5.147 1.00 46.12 393 LEU A CA 1
ATOM 2997 C C . LEU A 1 393 ? 28.164 16.429 -3.984 1.00 46.12 393 LEU A C 1
ATOM 2999 O O . LEU A 1 393 ? 27.883 16.741 -2.834 1.00 46.12 393 LEU A O 1
ATOM 3003 N N . VAL A 1 394 ? 29.145 15.573 -4.293 1.00 43.12 394 VAL A N 1
ATOM 3004 C CA . VAL A 1 394 ? 30.056 14.994 -3.298 1.00 43.12 394 VAL A CA 1
ATOM 3005 C C . VAL A 1 394 ? 30.859 16.104 -2.616 1.00 43.12 394 VAL A C 1
ATOM 3007 O O . VAL A 1 394 ? 30.961 16.072 -1.407 1.00 43.12 394 VAL A O 1
ATOM 3010 N N . ALA A 1 395 ? 31.295 17.149 -3.332 1.00 41.19 395 ALA A N 1
ATOM 3011 C CA . ALA A 1 395 ? 31.954 18.309 -2.718 1.00 41.19 395 ALA A CA 1
ATOM 3012 C C . ALA A 1 395 ? 31.074 19.027 -1.667 1.00 41.19 395 ALA A C 1
ATOM 3014 O O . ALA A 1 395 ? 31.544 19.321 -0.578 1.00 41.19 395 ALA A O 1
ATOM 3015 N N . LYS A 1 396 ? 29.773 19.225 -1.940 1.00 40.44 396 LYS A N 1
ATOM 3016 C CA . LYS A 1 396 ? 28.828 19.821 -0.970 1.00 40.44 396 LYS A CA 1
ATOM 3017 C C . LYS A 1 396 ? 28.495 18.904 0.209 1.00 40.44 396 LYS A C 1
ATOM 3019 O O . LYS A 1 396 ? 28.287 19.383 1.315 1.00 40.44 396 LYS A O 1
ATOM 3024 N N . VAL A 1 397 ? 28.406 17.598 -0.038 1.00 39.44 397 VAL A N 1
ATOM 3025 C CA . VAL A 1 397 ? 28.227 16.582 1.010 1.00 39.44 397 VAL A CA 1
ATOM 3026 C C . VAL A 1 397 ? 29.487 16.476 1.879 1.00 39.44 397 VAL A C 1
ATOM 3028 O O . VAL A 1 397 ? 29.376 16.302 3.090 1.00 39.44 397 VAL A O 1
ATOM 3031 N N . SER A 1 398 ? 30.668 16.650 1.281 1.00 39.56 398 SER A N 1
ATOM 3032 C CA . SER A 1 398 ? 31.944 16.756 1.980 1.00 39.56 398 SER A CA 1
ATOM 3033 C C . SER A 1 398 ? 32.007 18.011 2.840 1.00 39.56 398 SER A C 1
ATOM 3035 O O . SER A 1 398 ? 32.417 17.880 3.976 1.00 39.56 398 SER A O 1
ATOM 3037 N N . ASP A 1 399 ? 31.537 19.181 2.399 1.00 36.97 399 ASP A N 1
ATOM 3038 C CA . ASP A 1 399 ? 31.531 20.404 3.230 1.00 36.97 399 ASP A CA 1
ATOM 3039 C C . ASP A 1 399 ? 30.699 20.258 4.523 1.00 36.97 399 ASP A C 1
ATOM 3041 O O . ASP A 1 399 ? 31.086 20.748 5.585 1.00 36.97 399 ASP A O 1
ATOM 3045 N N . GLU A 1 400 ? 29.579 19.532 4.463 1.00 36.66 400 GLU A N 1
ATOM 3046 C CA . GLU A 1 400 ? 28.730 19.232 5.628 1.00 36.66 400 GLU A CA 1
ATOM 3047 C C . GLU A 1 400 ? 29.351 18.149 6.539 1.00 36.66 400 GLU A C 1
ATOM 3049 O O . GLU A 1 400 ? 29.188 18.186 7.760 1.00 36.66 400 GLU A O 1
ATOM 3054 N N . ALA A 1 401 ? 30.110 17.209 5.963 1.00 33.31 401 ALA A N 1
ATOM 3055 C CA . ALA A 1 401 ? 30.904 16.219 6.696 1.00 33.31 401 ALA A CA 1
ATOM 3056 C C . ALA A 1 401 ? 32.206 16.814 7.286 1.00 33.31 401 ALA A C 1
ATOM 3058 O O . ALA A 1 401 ? 32.640 16.401 8.361 1.00 33.31 401 ALA A O 1
ATOM 3059 N N . LEU A 1 402 ? 32.781 17.833 6.636 1.00 33.16 402 LEU A N 1
ATOM 3060 C CA . LEU A 1 402 ? 33.992 18.569 7.019 1.00 33.16 402 LEU A CA 1
ATOM 3061 C C . LEU A 1 402 ? 33.794 19.379 8.305 1.00 33.16 402 LEU A C 1
ATOM 3063 O O . LEU A 1 402 ? 34.739 19.546 9.070 1.00 33.16 402 LEU A O 1
ATOM 3067 N N . GLN A 1 403 ? 32.562 19.793 8.623 1.00 40.06 403 GLN A N 1
ATOM 3068 C CA . GLN A 1 403 ? 32.243 20.408 9.922 1.00 40.06 403 GLN A CA 1
ATOM 3069 C C . GLN A 1 403 ? 32.440 19.461 11.122 1.00 40.06 403 GLN A C 1
ATOM 3071 O O . GLN A 1 403 ? 32.400 19.913 12.265 1.00 40.06 403 GLN A O 1
ATOM 3076 N N . LYS A 1 404 ? 32.663 18.159 10.892 1.00 36.22 404 LYS A N 1
ATOM 3077 C CA . LYS A 1 404 ? 32.908 17.154 11.940 1.00 36.22 404 LYS A CA 1
ATOM 3078 C C . LYS A 1 404 ? 34.339 16.606 11.966 1.00 36.22 404 LYS A C 1
ATOM 3080 O O . LYS A 1 404 ? 34.593 15.633 12.667 1.00 36.22 404 LYS A O 1
ATOM 3085 N N . LEU A 1 405 ? 35.266 17.225 11.233 1.00 28.34 405 LEU A N 1
ATOM 3086 C CA . LEU A 1 405 ? 36.615 16.712 10.977 1.00 28.34 405 LEU A CA 1
ATOM 3087 C C . LEU A 1 405 ? 37.739 17.605 11.545 1.00 28.34 405 LEU A C 1
ATOM 3089 O O . LEU A 1 405 ? 38.457 18.245 10.784 1.00 28.34 405 LEU A O 1
ATOM 3093 N N . PRO A 1 406 ? 37.984 17.614 12.864 1.00 30.45 406 PRO A N 1
ATOM 3094 C CA . PRO A 1 406 ? 39.326 17.924 13.360 1.00 30.45 406 PRO A CA 1
ATOM 3095 C C . PRO A 1 406 ? 40.290 16.722 13.366 1.00 30.45 406 PRO A C 1
ATOM 3097 O O . PRO A 1 406 ? 41.421 16.889 13.804 1.00 30.45 406 PRO A O 1
ATOM 3100 N N . GLU A 1 407 ? 39.892 15.524 12.910 1.00 34.88 407 GLU A N 1
ATOM 3101 C CA . GLU A 1 407 ? 40.685 14.294 13.134 1.00 34.88 407 GLU A CA 1
ATOM 3102 C C . GLU A 1 407 ? 41.196 13.539 11.893 1.00 34.88 407 GLU A C 1
ATOM 3104 O O . GLU A 1 407 ? 41.906 12.554 12.068 1.00 34.88 407 GLU A O 1
ATOM 3109 N N . PHE A 1 408 ? 40.926 13.951 10.650 1.00 26.23 408 PHE A N 1
ATOM 3110 C CA . PHE A 1 408 ? 41.452 13.219 9.482 1.00 26.23 408 PHE A CA 1
ATOM 3111 C C . PHE A 1 408 ? 41.971 14.143 8.374 1.00 26.23 408 PHE A C 1
ATOM 3113 O O . PHE A 1 408 ? 41.308 15.095 7.966 1.00 26.23 408 PHE A O 1
ATOM 3120 N N . GLU A 1 409 ? 43.186 13.839 7.907 1.00 27.66 409 GLU A N 1
ATOM 3121 C CA . GLU A 1 409 ? 43.906 14.545 6.843 1.00 27.66 409 GLU A CA 1
ATOM 3122 C C . GLU A 1 409 ? 43.216 14.466 5.460 1.00 27.66 409 GLU A C 1
ATOM 3124 O O . GLU A 1 409 ? 42.467 13.527 5.181 1.00 27.66 409 GLU A O 1
ATOM 3129 N N . PRO A 1 410 ? 43.493 15.421 4.547 1.00 32.88 410 PRO A N 1
ATOM 3130 C CA . PRO A 1 410 ? 42.678 15.649 3.361 1.00 32.88 410 PRO A CA 1
ATOM 3131 C C . PRO A 1 410 ? 43.231 14.970 2.098 1.00 32.88 410 PRO A C 1
ATOM 3133 O O . PRO A 1 410 ? 44.108 15.538 1.454 1.00 32.88 410 PRO A O 1
ATOM 3136 N N . GLN A 1 411 ? 42.653 13.839 1.658 1.00 31.36 411 GLN A N 1
ATOM 3137 C CA . GLN A 1 411 ? 42.674 13.409 0.243 1.00 31.36 411 GLN A CA 1
ATOM 3138 C C . GLN A 1 411 ? 41.402 12.619 -0.168 1.00 31.36 411 GLN A C 1
ATOM 3140 O O . GLN A 1 411 ? 41.264 11.438 0.116 1.00 31.36 411 GLN A O 1
ATOM 3145 N N . GLN A 1 412 ? 40.560 13.277 -0.980 1.00 36.94 412 GLN A N 1
ATOM 3146 C CA . GLN A 1 412 ? 39.508 12.764 -1.888 1.00 36.94 412 GLN A CA 1
ATOM 3147 C C . GLN A 1 412 ? 38.058 12.509 -1.380 1.00 36.94 412 GLN A C 1
ATOM 3149 O O . GLN A 1 412 ? 37.790 11.496 -0.742 1.00 36.94 412 GLN A O 1
ATOM 3154 N N . PRO A 1 413 ? 37.063 13.278 -1.892 1.00 42.31 413 PRO A N 1
ATOM 3155 C CA . PRO A 1 413 ? 35.623 13.090 -1.626 1.00 42.31 413 PRO A CA 1
ATOM 3156 C C . PRO A 1 413 ? 35.034 11.730 -2.064 1.00 42.31 413 PRO A C 1
ATOM 3158 O O . PRO A 1 413 ? 33.990 11.294 -1.582 1.00 42.31 413 PRO A O 1
ATOM 3161 N N . LEU A 1 414 ? 35.677 11.048 -3.020 1.00 39.81 414 LEU A N 1
ATOM 3162 C CA . LEU A 1 414 ? 35.253 9.729 -3.502 1.00 39.81 414 LEU A CA 1
ATOM 3163 C C . LEU A 1 414 ? 35.652 8.606 -2.526 1.00 39.81 414 LEU A C 1
ATOM 3165 O O . LEU A 1 414 ? 34.941 7.606 -2.436 1.00 39.81 414 LEU A O 1
ATOM 3169 N N . GLY A 1 415 ? 36.750 8.792 -1.783 1.00 42.59 415 GLY A N 1
ATOM 3170 C CA . GLY A 1 415 ? 37.235 7.848 -0.775 1.00 42.59 415 GLY A CA 1
ATOM 3171 C C . GLY A 1 415 ? 36.285 7.738 0.414 1.00 42.59 415 GLY A C 1
ATOM 3172 O O . GLY A 1 415 ? 35.995 6.630 0.851 1.00 42.59 415 GLY A O 1
ATOM 3173 N N . ASP A 1 416 ? 35.699 8.855 0.850 1.00 47.81 416 ASP A N 1
ATOM 3174 C CA . ASP A 1 416 ? 34.747 8.893 1.970 1.00 47.81 416 ASP A CA 1
ATOM 3175 C C . ASP A 1 416 ? 33.428 8.183 1.641 1.00 47.81 416 ASP A C 1
ATOM 3177 O O . ASP A 1 416 ? 32.901 7.407 2.440 1.00 47.81 416 ASP A O 1
ATOM 3181 N N . PHE A 1 417 ? 32.910 8.384 0.422 1.00 48.22 417 PHE A N 1
ATOM 3182 C CA . PHE A 1 417 ? 31.721 7.682 -0.067 1.00 48.22 417 PHE A CA 1
ATOM 3183 C C . PHE A 1 417 ? 31.95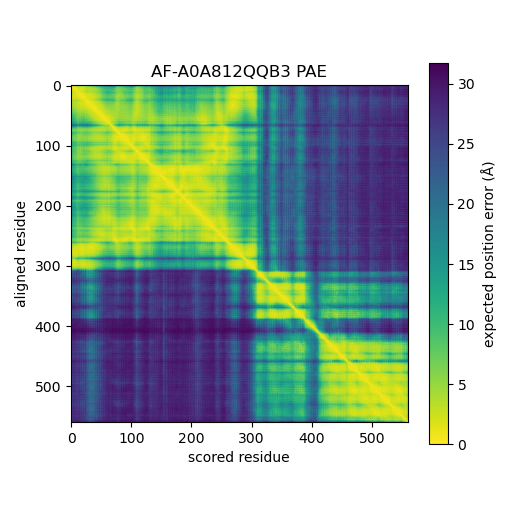9 6.168 -0.154 1.00 48.22 417 PHE A C 1
ATOM 3185 O O . PHE A 1 417 ? 31.103 5.373 0.237 1.00 48.22 417 PHE A O 1
ATOM 3192 N N . VAL A 1 418 ? 33.137 5.759 -0.628 1.00 49.16 418 VAL A N 1
ATOM 3193 C CA . VAL A 1 418 ? 33.519 4.346 -0.700 1.00 49.16 418 VAL A CA 1
ATOM 3194 C C . VAL A 1 418 ? 33.797 3.754 0.689 1.00 49.16 418 VAL A C 1
ATOM 3196 O O . VAL A 1 418 ? 33.384 2.625 0.956 1.00 49.16 418 VAL A O 1
ATOM 3199 N N . GLY A 1 419 ? 34.393 4.510 1.609 1.00 54.84 419 GLY A N 1
ATOM 3200 C CA . GLY A 1 419 ? 34.589 4.115 3.006 1.00 54.84 419 GLY A CA 1
ATOM 3201 C C . GLY A 1 419 ? 33.265 3.891 3.742 1.00 54.84 419 GLY A C 1
ATOM 3202 O O . GLY A 1 419 ? 33.082 2.857 4.389 1.00 54.84 419 GLY A O 1
ATOM 3203 N N . ALA A 1 420 ? 32.295 4.794 3.555 1.00 55.19 420 ALA A N 1
ATOM 3204 C CA . ALA A 1 420 ? 30.936 4.654 4.084 1.00 55.19 420 ALA A CA 1
ATOM 3205 C C . ALA A 1 420 ? 30.196 3.433 3.505 1.00 55.19 420 ALA A C 1
ATOM 3207 O O . ALA A 1 420 ? 29.418 2.780 4.207 1.00 55.19 420 ALA A O 1
ATOM 3208 N N . LEU A 1 421 ? 30.449 3.094 2.234 1.00 51.97 421 LEU A N 1
ATOM 3209 C CA . LEU A 1 421 ? 29.926 1.879 1.607 1.00 51.97 421 LEU A CA 1
ATOM 3210 C C . LEU A 1 421 ? 30.561 0.621 2.212 1.00 51.97 421 LEU A C 1
ATOM 3212 O O . LEU A 1 421 ? 29.828 -0.305 2.565 1.00 51.97 421 LEU A O 1
ATOM 3216 N N . ARG A 1 422 ? 31.892 0.602 2.369 1.00 58.09 422 ARG A N 1
ATOM 3217 C CA . ARG A 1 422 ? 32.685 -0.557 2.813 1.00 58.09 422 ARG A CA 1
ATOM 3218 C C . ARG A 1 422 ? 32.217 -1.107 4.161 1.00 58.09 422 ARG A C 1
ATOM 3220 O O . ARG A 1 422 ? 31.985 -2.302 4.286 1.00 58.09 422 ARG A O 1
ATOM 3227 N N . GLY A 1 423 ? 31.945 -0.243 5.141 1.00 60.19 423 GLY A N 1
ATOM 3228 C CA . GLY A 1 423 ? 31.471 -0.672 6.467 1.00 60.19 423 GLY A CA 1
ATOM 3229 C C . GLY A 1 423 ? 30.109 -1.385 6.477 1.00 60.19 423 GLY A C 1
ATOM 3230 O O . GLY A 1 423 ? 29.691 -1.890 7.518 1.00 60.19 423 GLY A O 1
ATOM 3231 N N . ARG A 1 424 ? 29.376 -1.401 5.353 1.00 60.03 424 ARG A N 1
ATOM 3232 C CA . ARG A 1 424 ? 27.993 -1.898 5.286 1.00 60.03 424 ARG A CA 1
ATOM 3233 C C . ARG A 1 424 ? 27.701 -2.771 4.063 1.00 60.03 424 ARG A C 1
ATOM 3235 O O . ARG A 1 424 ? 26.564 -3.236 3.941 1.00 60.03 424 ARG A O 1
ATOM 3242 N N . VAL A 1 425 ? 28.681 -3.055 3.194 1.00 63.34 425 VAL A N 1
ATOM 3243 C CA . VAL A 1 425 ? 28.509 -3.960 2.037 1.00 63.34 425 VAL A CA 1
ATOM 3244 C C . VAL A 1 425 ? 27.999 -5.329 2.489 1.00 63.34 425 VAL A C 1
ATOM 3246 O O . VAL A 1 425 ? 27.089 -5.877 1.864 1.00 63.34 425 VAL A O 1
ATOM 3249 N N . SER A 1 426 ? 28.501 -5.826 3.623 1.00 65.12 426 SER A N 1
ATOM 3250 C CA . SER A 1 426 ? 28.074 -7.075 4.268 1.00 65.12 426 SER A CA 1
ATOM 3251 C C . SER A 1 426 ? 26.551 -7.183 4.477 1.00 65.12 426 SER A C 1
ATOM 3253 O O . SER A 1 426 ? 25.990 -8.272 4.366 1.00 65.12 426 SER A O 1
ATOM 3255 N N . THR A 1 427 ? 25.865 -6.056 4.694 1.00 65.38 427 THR A N 1
ATOM 3256 C CA . THR A 1 427 ? 24.421 -5.981 4.996 1.00 65.38 427 THR A CA 1
ATOM 3257 C C . THR A 1 427 ? 23.524 -5.905 3.756 1.00 65.38 427 THR A C 1
ATOM 3259 O O . THR A 1 427 ? 22.297 -5.982 3.859 1.00 65.38 427 THR A O 1
ATOM 3262 N N . LEU A 1 428 ? 24.106 -5.736 2.564 1.00 63.16 428 LEU A N 1
ATOM 3263 C CA . LEU A 1 428 ? 23.350 -5.650 1.318 1.00 63.16 428 LEU A CA 1
ATOM 3264 C C . LEU A 1 428 ? 22.916 -7.036 0.838 1.00 63.16 428 LEU A C 1
ATOM 3266 O O . LEU A 1 428 ? 23.731 -7.951 0.705 1.00 63.16 428 LEU A O 1
ATOM 3270 N N . ALA A 1 429 ? 21.639 -7.143 0.460 1.00 66.38 429 ALA A N 1
ATOM 3271 C CA . ALA A 1 429 ? 21.132 -8.290 -0.284 1.00 66.38 429 ALA A CA 1
ATOM 3272 C C . ALA A 1 429 ? 21.874 -8.444 -1.635 1.00 66.38 429 ALA A C 1
ATOM 3274 O O . ALA A 1 429 ? 22.306 -7.433 -2.204 1.00 66.38 429 ALA A O 1
ATOM 3275 N N . PRO A 1 430 ? 21.953 -9.658 -2.216 1.00 68.69 430 PRO A N 1
ATOM 3276 C CA . PRO A 1 430 ? 22.728 -9.926 -3.435 1.00 68.69 430 PRO A CA 1
ATOM 3277 C C . PRO A 1 430 ? 22.434 -8.988 -4.618 1.00 68.69 430 PRO A C 1
ATOM 3279 O O . PRO A 1 430 ? 23.351 -8.531 -5.296 1.00 68.69 430 PRO A O 1
ATOM 3282 N N . LEU A 1 431 ? 21.159 -8.641 -4.841 1.00 65.06 431 LEU A N 1
ATOM 3283 C CA . LEU A 1 431 ? 20.758 -7.685 -5.884 1.00 65.06 431 LEU A CA 1
ATOM 3284 C C . LEU A 1 431 ? 21.278 -6.265 -5.601 1.00 65.06 431 LEU A C 1
ATOM 3286 O O . LEU A 1 431 ? 21.709 -5.563 -6.511 1.00 65.06 431 LEU A O 1
ATOM 3290 N N . GLY A 1 432 ? 21.268 -5.846 -4.332 1.00 62.09 432 GLY A N 1
ATOM 3291 C CA . GLY A 1 432 ? 21.779 -4.542 -3.914 1.00 62.09 432 GLY A CA 1
ATOM 3292 C C . GLY A 1 432 ? 23.284 -4.403 -4.146 1.00 62.09 432 GLY A C 1
ATOM 3293 O O . GLY A 1 432 ? 23.735 -3.340 -4.576 1.00 62.09 432 GLY A O 1
ATOM 3294 N N . ARG A 1 433 ? 24.040 -5.488 -3.937 1.00 70.12 433 ARG A N 1
ATOM 3295 C CA . ARG A 1 433 ? 25.482 -5.554 -4.222 1.00 70.12 433 ARG A CA 1
ATOM 3296 C C . ARG A 1 433 ? 25.779 -5.487 -5.715 1.00 70.12 433 ARG A C 1
ATOM 3298 O O . ARG A 1 433 ? 26.604 -4.680 -6.126 1.00 70.12 433 ARG A O 1
ATOM 3305 N N . ALA A 1 434 ? 25.065 -6.265 -6.530 1.00 67.94 434 ALA A N 1
ATOM 3306 C CA . ALA A 1 434 ? 25.243 -6.259 -7.983 1.00 67.94 434 ALA A CA 1
ATOM 3307 C C . ALA A 1 434 ? 24.919 -4.887 -8.604 1.00 67.94 434 ALA A C 1
ATOM 3309 O O . ALA A 1 434 ? 25.668 -4.389 -9.443 1.00 67.94 434 ALA A O 1
ATOM 3310 N N . ASN A 1 435 ? 23.843 -4.236 -8.149 1.00 64.38 435 ASN A N 1
ATOM 3311 C CA . ASN A 1 435 ? 23.485 -2.886 -8.594 1.00 64.38 435 ASN A CA 1
ATOM 3312 C C . ASN A 1 435 ? 24.538 -1.845 -8.200 1.00 64.38 435 ASN A C 1
ATOM 3314 O O . ASN A 1 435 ? 24.850 -0.958 -8.994 1.00 64.38 435 ASN A O 1
ATOM 3318 N N . LEU A 1 436 ? 25.102 -1.966 -6.996 1.00 67.81 436 LEU A N 1
ATOM 3319 C CA . LEU A 1 436 ? 26.169 -1.090 -6.532 1.00 67.81 436 LEU A CA 1
ATOM 3320 C C . LEU A 1 436 ? 27.460 -1.318 -7.329 1.00 67.81 436 LEU A C 1
ATOM 3322 O O . LEU A 1 436 ? 28.053 -0.348 -7.784 1.00 67.81 436 LEU A O 1
ATOM 3326 N N . CYS A 1 437 ? 27.835 -2.576 -7.578 1.00 72.00 437 CYS A N 1
ATOM 3327 C CA . CYS A 1 437 ? 28.979 -2.959 -8.408 1.00 72.00 437 CYS A CA 1
ATOM 3328 C C . CYS A 1 437 ? 28.873 -2.368 -9.825 1.00 72.00 437 CYS A C 1
ATOM 3330 O O . CYS A 1 437 ? 29.802 -1.728 -10.320 1.00 72.00 437 CYS A O 1
ATOM 3332 N N . TRP A 1 438 ? 27.697 -2.483 -10.448 1.00 72.25 438 TRP A N 1
ATOM 3333 C CA . TRP A 1 438 ? 27.420 -1.854 -11.739 1.00 72.25 438 TRP A CA 1
ATOM 3334 C C . TRP A 1 438 ? 27.579 -0.330 -11.693 1.00 72.25 438 TRP A C 1
ATOM 3336 O O . TRP A 1 438 ? 28.209 0.261 -12.572 1.00 72.25 438 TRP A O 1
ATOM 3346 N N . ALA A 1 439 ? 27.035 0.311 -10.659 1.00 63.22 439 ALA A N 1
ATOM 3347 C CA . ALA A 1 439 ? 27.047 1.760 -10.548 1.00 63.22 439 ALA A CA 1
ATOM 3348 C C . ALA A 1 439 ? 28.459 2.320 -10.314 1.00 63.22 439 ALA A C 1
ATOM 3350 O O . ALA A 1 439 ? 28.850 3.263 -11.000 1.00 63.22 439 ALA A O 1
ATOM 3351 N N . VAL A 1 440 ? 29.257 1.715 -9.426 1.00 66.62 440 VAL A N 1
ATOM 3352 C CA . VAL A 1 440 ? 30.652 2.139 -9.201 1.00 66.62 440 VAL A CA 1
ATOM 3353 C C . VAL A 1 440 ? 31.502 1.959 -10.462 1.00 66.62 440 VAL A C 1
ATOM 3355 O O . VAL A 1 440 ? 32.299 2.837 -10.794 1.00 66.62 440 VAL A O 1
ATOM 3358 N N . ALA A 1 441 ? 31.259 0.899 -11.242 1.00 68.31 441 ALA A N 1
ATOM 3359 C CA . ALA A 1 441 ? 31.918 0.701 -12.531 1.00 68.31 441 ALA A CA 1
ATOM 3360 C C . ALA A 1 441 ? 31.510 1.737 -13.580 1.00 68.31 441 ALA A C 1
ATOM 3362 O O . ALA A 1 441 ? 32.357 2.269 -14.306 1.00 68.31 441 ALA A O 1
ATOM 3363 N N . LYS A 1 442 ? 30.221 2.076 -13.642 1.00 63.66 442 LYS A N 1
ATOM 3364 C CA . LYS A 1 442 ? 29.717 3.118 -14.540 1.00 63.66 442 LYS A CA 1
ATOM 3365 C C . LYS A 1 442 ? 30.302 4.492 -14.201 1.00 63.66 442 LYS A C 1
ATOM 3367 O O . LYS A 1 442 ? 30.624 5.247 -15.113 1.00 63.66 442 LYS A O 1
ATOM 3372 N N . LEU A 1 443 ? 30.509 4.760 -12.913 1.00 62.56 443 LEU A N 1
ATOM 3373 C CA . LEU A 1 443 ? 31.159 5.962 -12.386 1.00 62.56 443 LEU A CA 1
ATOM 3374 C C . LEU A 1 443 ? 32.698 5.921 -12.465 1.00 62.56 443 LEU A C 1
ATOM 3376 O O . LEU A 1 443 ? 33.346 6.867 -12.030 1.00 62.56 443 LEU A O 1
ATOM 3380 N N . GLN A 1 444 ? 33.285 4.860 -13.034 1.00 67.50 444 GLN A N 1
ATOM 3381 C CA . GLN A 1 444 ? 34.736 4.675 -13.187 1.00 67.50 444 GLN A CA 1
ATOM 3382 C C . GLN A 1 444 ? 35.518 4.663 -11.861 1.00 67.50 444 GLN A C 1
ATOM 3384 O O . GLN A 1 444 ? 36.710 4.971 -11.837 1.00 67.50 444 GLN A O 1
ATOM 3389 N N . VAL A 1 445 ? 34.879 4.254 -10.763 1.00 67.19 445 VAL A N 1
ATOM 3390 C CA . VAL A 1 445 ? 35.538 4.085 -9.463 1.00 67.19 445 VAL A CA 1
ATOM 3391 C C . VAL A 1 445 ? 36.356 2.793 -9.490 1.00 67.19 445 VAL A C 1
ATOM 3393 O O . VAL A 1 445 ? 35.802 1.695 -9.492 1.00 67.19 445 VAL A O 1
ATOM 3396 N N . ARG A 1 446 ? 37.686 2.915 -9.548 1.00 67.38 446 ARG A N 1
ATOM 3397 C CA . ARG A 1 446 ? 38.615 1.778 -9.657 1.00 67.38 446 ARG A CA 1
ATOM 3398 C C . ARG A 1 446 ? 39.184 1.396 -8.297 1.00 67.38 446 ARG A C 1
ATOM 3400 O O . ARG A 1 446 ? 40.336 1.693 -8.003 1.00 67.38 446 ARG A O 1
ATOM 3407 N N . GLU A 1 447 ? 38.385 0.705 -7.491 1.00 71.00 447 GLU A N 1
ATOM 3408 C CA . GLU A 1 447 ? 38.847 0.131 -6.228 1.00 71.00 447 GLU A CA 1
ATOM 3409 C C . GLU A 1 447 ? 38.656 -1.391 -6.214 1.00 71.00 447 GLU A C 1
ATOM 3411 O O . GLU A 1 447 ? 37.546 -1.898 -6.054 1.00 71.00 447 GLU A O 1
ATOM 3416 N N . ALA A 1 448 ? 39.755 -2.130 -6.382 1.00 71.62 448 ALA A N 1
ATOM 3417 C CA . ALA A 1 448 ? 39.723 -3.587 -6.486 1.00 71.62 448 ALA A CA 1
ATOM 3418 C C . ALA A 1 448 ? 39.162 -4.263 -5.221 1.00 71.62 448 ALA A C 1
ATOM 3420 O O . ALA A 1 448 ? 38.354 -5.181 -5.339 1.00 71.62 448 ALA A O 1
ATOM 3421 N N . SER A 1 449 ? 39.513 -3.776 -4.024 1.00 75.12 449 SER A N 1
ATOM 3422 C CA . SER A 1 449 ? 39.034 -4.331 -2.749 1.00 75.12 449 SER A CA 1
ATOM 3423 C C . SER A 1 449 ? 37.516 -4.238 -2.592 1.00 75.12 449 SER A C 1
ATOM 3425 O O . SER A 1 449 ? 36.873 -5.234 -2.264 1.00 75.12 449 SER A O 1
ATOM 3427 N N . LEU A 1 450 ? 36.922 -3.078 -2.895 1.00 74.75 450 LEU A N 1
ATOM 3428 C CA . LEU A 1 450 ? 35.468 -2.898 -2.875 1.00 74.75 450 LEU A CA 1
ATOM 3429 C C . LEU A 1 450 ? 34.776 -3.816 -3.889 1.00 74.75 450 LEU A C 1
ATOM 3431 O O . LEU A 1 450 ? 33.758 -4.432 -3.584 1.00 74.75 450 LEU A O 1
ATOM 3435 N N . MET A 1 451 ? 35.321 -3.913 -5.104 1.00 77.31 451 MET A N 1
ATOM 3436 C CA . MET A 1 451 ? 34.762 -4.766 -6.156 1.00 77.31 451 MET A CA 1
ATOM 3437 C C . MET A 1 451 ? 34.729 -6.236 -5.729 1.00 77.31 451 MET A C 1
ATOM 3439 O O . MET A 1 451 ? 33.716 -6.909 -5.923 1.00 77.31 451 MET A O 1
ATOM 3443 N N . GLN A 1 452 ? 35.800 -6.714 -5.093 1.00 80.12 452 GLN A N 1
ATOM 3444 C CA . GLN A 1 452 ? 35.885 -8.068 -4.544 1.00 80.12 452 GLN A CA 1
ATOM 3445 C C . GLN A 1 452 ? 34.867 -8.308 -3.430 1.00 80.12 452 GLN A C 1
ATOM 3447 O O . GLN A 1 452 ? 34.184 -9.331 -3.436 1.00 80.12 452 GLN A O 1
ATOM 3452 N N . GLU A 1 453 ? 34.708 -7.360 -2.507 1.00 76.12 453 GLU A N 1
ATOM 3453 C CA . GLU A 1 453 ? 33.729 -7.455 -1.420 1.00 76.12 453 GLU A CA 1
ATOM 3454 C C . GLU A 1 453 ? 32.280 -7.466 -1.940 1.00 76.12 453 GLU A C 1
ATOM 3456 O O . GLU A 1 453 ? 31.441 -8.253 -1.488 1.00 76.12 453 GLU A O 1
ATOM 3461 N N . LEU A 1 454 ? 31.984 -6.637 -2.945 1.00 73.31 454 LEU A N 1
ATOM 3462 C CA . LEU A 1 454 ? 30.673 -6.587 -3.595 1.00 73.31 454 LEU A CA 1
ATOM 3463 C C . LEU A 1 454 ? 30.358 -7.859 -4.381 1.00 73.31 454 LEU A C 1
ATOM 3465 O O . LEU A 1 454 ? 29.191 -8.236 -4.465 1.00 73.31 454 LEU A O 1
ATOM 3469 N N . ALA A 1 455 ? 31.370 -8.522 -4.941 1.00 78.25 455 ALA A N 1
ATOM 3470 C CA . ALA A 1 455 ? 31.202 -9.765 -5.683 1.00 78.25 455 ALA A CA 1
ATOM 3471 C C . ALA A 1 455 ? 30.857 -10.961 -4.780 1.00 78.25 455 ALA A C 1
ATOM 3473 O O . ALA A 1 455 ? 30.234 -11.922 -5.250 1.00 78.25 455 ALA A O 1
ATOM 3474 N N . GLN A 1 456 ? 31.198 -10.905 -3.488 1.00 74.12 456 GLN A N 1
ATOM 3475 C CA . GLN A 1 456 ? 30.848 -11.959 -2.535 1.00 74.12 456 GLN A CA 1
ATOM 3476 C C . GLN A 1 456 ? 29.326 -12.159 -2.481 1.00 74.12 456 GLN A C 1
ATOM 3478 O O . GLN A 1 456 ? 28.555 -11.202 -2.410 1.00 74.12 456 GLN A O 1
ATOM 3483 N N . GLN A 1 457 ? 28.890 -13.424 -2.503 1.00 67.50 457 GLN A N 1
ATOM 3484 C CA . GLN A 1 457 ? 27.478 -13.822 -2.380 1.00 67.50 457 GLN A CA 1
ATOM 3485 C C . GLN A 1 457 ? 26.552 -13.300 -3.506 1.00 67.50 457 GLN A C 1
ATOM 3487 O O . GLN A 1 457 ? 25.330 -13.284 -3.363 1.00 67.50 457 GLN A O 1
ATOM 3492 N N . THR A 1 458 ? 27.094 -12.907 -4.667 1.00 65.81 458 THR A N 1
ATOM 3493 C CA . THR A 1 458 ? 26.286 -12.477 -5.834 1.00 65.81 458 THR A CA 1
ATOM 3494 C C . THR A 1 458 ? 25.746 -13.639 -6.686 1.00 65.81 458 THR A C 1
ATOM 3496 O O . THR A 1 458 ? 24.953 -13.419 -7.603 1.00 65.81 458 THR A O 1
ATOM 3499 N N . PHE A 1 459 ? 26.097 -14.883 -6.338 1.00 64.19 459 PHE A N 1
ATOM 3500 C CA . PHE A 1 459 ? 25.949 -16.104 -7.147 1.00 64.19 459 PHE A CA 1
ATOM 3501 C C . PHE A 1 459 ? 24.530 -16.677 -7.296 1.00 64.19 459 PHE A C 1
ATOM 3503 O O . PHE A 1 459 ? 24.365 -17.748 -7.865 1.00 64.19 459 PHE A O 1
ATOM 3510 N N . HIS A 1 460 ? 23.493 -15.985 -6.822 1.00 58.44 460 HIS A N 1
ATOM 3511 C CA . HIS A 1 460 ? 22.150 -16.571 -6.714 1.00 58.44 460 HIS A CA 1
ATOM 3512 C C . HIS A 1 460 ? 21.194 -16.233 -7.874 1.00 58.44 460 HIS A C 1
ATOM 3514 O O . HIS A 1 460 ? 20.113 -16.812 -7.945 1.00 58.44 460 HIS A O 1
ATOM 3520 N N . ARG A 1 461 ? 21.534 -15.289 -8.772 1.00 69.00 461 ARG A N 1
ATOM 3521 C CA . ARG A 1 461 ? 20.690 -14.909 -9.930 1.00 69.00 461 ARG A CA 1
ATOM 3522 C C . ARG A 1 461 ? 21.525 -14.500 -11.143 1.00 69.00 461 ARG A C 1
ATOM 3524 O O . ARG A 1 461 ? 22.460 -13.712 -11.006 1.00 69.00 461 ARG A O 1
ATOM 3531 N N . GLY A 1 462 ? 21.117 -14.927 -12.341 1.00 72.62 462 GLY A N 1
ATOM 3532 C CA . GLY A 1 462 ? 21.859 -14.656 -13.579 1.00 72.62 462 GLY A CA 1
ATOM 3533 C C . GLY A 1 462 ? 22.032 -13.171 -13.931 1.00 72.62 462 GLY A C 1
ATOM 3534 O O . GLY A 1 462 ? 23.064 -12.781 -14.469 1.00 72.62 462 GLY A O 1
ATOM 3535 N N . GLN A 1 463 ? 21.076 -12.312 -13.555 1.00 75.75 463 GLN A N 1
ATOM 3536 C CA . GLN A 1 463 ? 21.200 -10.856 -13.727 1.00 75.75 463 GLN A CA 1
ATOM 3537 C C . GLN A 1 463 ? 22.282 -10.246 -12.826 1.00 75.75 463 GLN A C 1
ATOM 3539 O O . GLN A 1 463 ? 23.026 -9.371 -13.265 1.00 75.75 463 GLN A O 1
ATOM 3544 N N . ASN A 1 464 ? 22.396 -10.721 -11.581 1.00 80.00 464 ASN A N 1
ATOM 3545 C CA . ASN A 1 464 ? 23.400 -10.223 -10.642 1.00 80.00 464 ASN A CA 1
ATOM 3546 C C . ASN A 1 464 ? 24.806 -10.553 -11.147 1.00 80.00 464 ASN A C 1
ATOM 3548 O O . ASN A 1 464 ? 25.666 -9.678 -11.168 1.00 80.00 464 ASN A O 1
ATOM 3552 N N . LEU A 1 465 ? 25.009 -11.789 -11.614 1.00 83.81 465 LEU A N 1
ATOM 3553 C CA . LEU A 1 465 ? 26.288 -12.237 -12.161 1.00 83.81 465 LEU A CA 1
ATOM 3554 C C . LEU A 1 465 ? 26.680 -11.442 -13.404 1.00 83.81 465 LEU A C 1
ATOM 3556 O O . LEU A 1 465 ? 27.787 -10.918 -13.454 1.00 83.81 465 LEU A O 1
ATOM 3560 N N . ALA A 1 466 ? 25.763 -11.267 -14.357 1.00 83.25 466 ALA A N 1
ATOM 3561 C CA . ALA A 1 466 ? 26.043 -10.498 -15.565 1.00 83.25 466 ALA A CA 1
ATOM 3562 C C . ALA A 1 466 ? 26.403 -9.032 -15.262 1.00 83.25 466 ALA A C 1
ATOM 3564 O O . ALA A 1 466 ? 27.358 -8.506 -15.835 1.00 83.25 466 ALA A O 1
ATOM 3565 N N . ASN A 1 467 ? 25.682 -8.381 -14.340 1.00 78.44 467 ASN A N 1
ATOM 3566 C CA . ASN A 1 467 ? 25.962 -7.000 -13.938 1.00 78.44 467 ASN A CA 1
ATOM 3567 C C . ASN A 1 467 ? 27.328 -6.865 -13.252 1.00 78.44 467 ASN A C 1
ATOM 3569 O O . ASN A 1 467 ? 28.089 -5.956 -13.588 1.00 78.44 467 ASN A O 1
ATOM 3573 N N . THR A 1 468 ? 27.658 -7.778 -12.335 1.00 82.88 468 THR A N 1
ATOM 3574 C CA . THR A 1 468 ? 28.958 -7.800 -11.651 1.00 82.88 468 THR A CA 1
ATOM 3575 C C . THR A 1 468 ? 30.090 -8.113 -12.637 1.00 82.88 468 THR A C 1
ATOM 3577 O O . THR A 1 468 ? 31.069 -7.377 -12.689 1.00 82.88 468 THR A O 1
ATOM 3580 N N . SER A 1 469 ? 29.956 -9.120 -13.508 1.00 87.88 469 SER A N 1
ATOM 3581 C CA . SER A 1 469 ? 30.962 -9.427 -14.539 1.00 87.88 469 SER A CA 1
ATOM 3582 C C . SER A 1 469 ? 31.195 -8.254 -15.492 1.00 87.88 469 SER A C 1
ATOM 3584 O O . SER A 1 469 ? 32.344 -7.913 -15.777 1.00 87.88 469 SER A O 1
ATOM 3586 N N . TRP A 1 470 ? 30.128 -7.581 -15.937 1.00 87.00 470 TRP A N 1
ATOM 3587 C CA . TRP A 1 470 ? 30.237 -6.370 -16.753 1.00 87.00 470 TRP A CA 1
ATOM 3588 C C . TRP A 1 470 ? 30.988 -5.250 -16.024 1.00 87.00 470 TRP A C 1
ATOM 3590 O O . TRP A 1 470 ? 31.815 -4.563 -16.628 1.00 87.00 470 TRP A O 1
ATOM 3600 N N . ALA A 1 471 ? 30.730 -5.075 -14.727 1.00 77.94 471 ALA A N 1
ATOM 3601 C CA . ALA A 1 471 ? 31.375 -4.064 -13.902 1.00 77.94 471 ALA A CA 1
ATOM 3602 C C . ALA A 1 471 ? 32.887 -4.312 -13.760 1.00 77.94 471 ALA A C 1
ATOM 3604 O O . ALA A 1 471 ? 33.685 -3.406 -14.015 1.00 77.94 471 ALA A O 1
ATOM 3605 N N . PHE A 1 472 ? 33.286 -5.551 -13.452 1.00 85.69 472 PHE A N 1
ATOM 3606 C CA . PHE A 1 472 ? 34.692 -5.972 -13.403 1.00 85.69 472 PHE A CA 1
ATOM 3607 C C . PHE A 1 472 ? 35.394 -5.747 -14.749 1.00 85.69 472 PHE A C 1
ATOM 3609 O O . PHE A 1 472 ? 36.462 -5.135 -14.801 1.00 85.69 472 PHE A O 1
ATOM 3616 N N . ALA A 1 473 ? 34.759 -6.150 -15.853 1.00 85.06 473 ALA A N 1
ATOM 3617 C CA . ALA A 1 473 ? 35.298 -5.956 -17.196 1.00 85.06 473 ALA A CA 1
ATOM 3618 C C . ALA A 1 473 ? 35.438 -4.476 -17.587 1.00 85.06 473 ALA A C 1
ATOM 3620 O O . ALA A 1 473 ? 36.443 -4.075 -18.178 1.00 85.06 473 ALA A O 1
ATOM 3621 N N . THR A 1 474 ? 34.459 -3.647 -17.222 1.00 77.81 474 THR A N 1
ATOM 3622 C CA . THR A 1 474 ? 34.465 -2.199 -17.484 1.00 77.81 474 THR A CA 1
ATOM 3623 C C . THR A 1 474 ? 35.588 -1.491 -16.732 1.00 77.81 474 THR A C 1
ATOM 3625 O O . THR A 1 474 ? 36.244 -0.612 -17.294 1.00 77.81 474 THR A O 1
ATOM 3628 N N . LEU A 1 475 ? 35.851 -1.898 -15.489 1.00 77.25 475 LEU A N 1
ATOM 3629 C CA . LEU A 1 475 ? 36.940 -1.361 -14.670 1.00 77.25 475 LEU A CA 1
ATOM 3630 C C . LEU A 1 475 ? 38.296 -2.031 -14.934 1.00 77.25 475 LEU A C 1
ATOM 3632 O O . LEU A 1 475 ? 39.298 -1.588 -14.377 1.00 77.25 475 LEU A O 1
ATOM 3636 N N . ARG A 1 476 ? 38.342 -3.048 -15.806 1.00 84.31 476 ARG A N 1
ATOM 3637 C CA . ARG A 1 476 ? 39.529 -3.867 -16.108 1.00 84.31 476 ARG A CA 1
ATOM 3638 C C . ARG A 1 476 ? 40.119 -4.552 -14.869 1.00 84.31 476 ARG A C 1
ATOM 3640 O O . ARG A 1 476 ? 41.332 -4.700 -14.758 1.00 84.31 476 ARG A O 1
ATOM 3647 N N . VAL A 1 477 ? 39.255 -4.964 -13.944 1.00 82.94 477 VAL A N 1
ATOM 3648 C CA . VAL A 1 477 ? 39.634 -5.747 -12.764 1.00 82.94 477 VAL A CA 1
ATOM 3649 C C . VAL A 1 477 ? 39.488 -7.224 -13.115 1.00 82.94 477 VAL A C 1
ATOM 3651 O O . VAL A 1 477 ? 38.379 -7.697 -13.361 1.00 82.94 477 VAL A O 1
ATOM 3654 N N . ALA A 1 478 ? 40.606 -7.945 -13.154 1.00 78.00 478 ALA A N 1
ATOM 3655 C CA . ALA A 1 478 ? 40.619 -9.390 -13.341 1.00 78.00 478 ALA A CA 1
ATOM 3656 C C . ALA A 1 478 ? 40.658 -10.079 -11.969 1.00 78.00 478 ALA A C 1
ATOM 3658 O O . ALA A 1 478 ? 41.658 -9.996 -11.261 1.00 78.00 478 ALA A O 1
ATOM 3659 N N . ASP A 1 479 ? 39.561 -10.739 -11.595 1.00 84.88 479 ASP A N 1
ATOM 3660 C CA . ASP A 1 479 ? 39.490 -11.592 -10.406 1.00 84.88 479 ASP A CA 1
ATOM 3661 C C . ASP A 1 479 ? 39.244 -13.040 -10.832 1.00 84.88 479 ASP A C 1
ATOM 3663 O O . ASP A 1 479 ? 38.118 -13.443 -11.130 1.00 84.88 479 ASP A O 1
ATOM 3667 N N . GLU A 1 480 ? 40.327 -13.812 -10.898 1.00 85.56 480 GLU A N 1
ATOM 3668 C CA . GLU A 1 480 ? 40.310 -15.166 -11.454 1.00 85.56 480 GLU A CA 1
ATOM 3669 C C . GLU A 1 480 ? 39.324 -16.084 -10.713 1.00 85.56 480 GLU A C 1
ATOM 3671 O O . GLU A 1 480 ? 38.582 -16.837 -11.341 1.00 85.56 480 GLU A O 1
ATOM 3676 N N . ARG A 1 481 ? 39.235 -15.963 -9.380 1.00 85.44 481 ARG A N 1
ATOM 3677 C CA . ARG A 1 481 ? 38.345 -16.789 -8.544 1.00 85.44 481 ARG A CA 1
ATOM 3678 C C . ARG A 1 481 ? 36.875 -16.464 -8.790 1.00 85.44 481 ARG A C 1
ATOM 3680 O O . ARG A 1 481 ? 36.037 -17.371 -8.860 1.00 85.44 481 ARG A O 1
ATOM 3687 N N . PHE A 1 482 ? 36.550 -15.180 -8.911 1.00 86.88 482 PHE A N 1
ATOM 3688 C CA . PHE A 1 482 ? 35.206 -14.736 -9.252 1.00 86.88 482 PHE A CA 1
ATOM 3689 C C . PHE A 1 482 ? 34.812 -15.220 -10.652 1.00 86.88 482 PHE A C 1
ATOM 3691 O O . PHE A 1 482 ? 33.761 -15.847 -10.800 1.00 86.88 482 PHE A O 1
ATOM 3698 N N . PHE A 1 483 ? 35.659 -15.005 -11.662 1.00 90.50 483 PHE A N 1
ATOM 3699 C CA . PHE A 1 483 ? 35.363 -15.413 -13.038 1.00 90.50 483 PHE A CA 1
ATOM 3700 C C . PHE A 1 483 ? 35.327 -16.939 -13.220 1.00 90.50 483 PHE A C 1
ATOM 3702 O O . PHE A 1 483 ? 34.495 -17.426 -13.985 1.00 90.50 483 PHE A O 1
ATOM 3709 N N . ASP A 1 484 ? 36.107 -17.713 -12.462 1.00 90.12 484 ASP A N 1
ATOM 3710 C CA . ASP A 1 484 ? 35.960 -19.175 -12.391 1.00 90.12 484 ASP A CA 1
ATOM 3711 C C . ASP A 1 484 ? 34.593 -19.598 -11.858 1.00 90.12 484 ASP A C 1
ATOM 3713 O O . ASP A 1 484 ? 33.953 -20.509 -12.390 1.00 90.12 484 ASP A O 1
ATOM 3717 N N . SER A 1 485 ? 34.127 -18.926 -10.809 1.00 88.12 485 SER A N 1
ATOM 3718 C CA . SER A 1 485 ? 32.832 -19.217 -10.198 1.00 88.12 485 SER A CA 1
ATOM 3719 C C . SER A 1 485 ? 31.683 -18.861 -11.146 1.00 88.12 485 SER A C 1
ATOM 3721 O O . SER A 1 485 ? 30.767 -19.663 -11.332 1.00 88.12 485 SER A O 1
ATOM 3723 N N . VAL A 1 486 ? 31.761 -17.703 -11.814 1.00 89.62 486 VAL A N 1
ATOM 3724 C CA . VAL A 1 486 ? 30.796 -17.301 -12.851 1.00 89.62 486 VAL A CA 1
ATOM 3725 C C . VAL A 1 486 ? 30.774 -18.320 -13.988 1.00 89.62 486 VAL A C 1
ATOM 3727 O O . VAL A 1 486 ? 29.694 -18.735 -14.406 1.00 89.62 486 VAL A O 1
ATOM 3730 N N . ALA A 1 487 ? 31.942 -18.768 -14.454 1.00 92.06 487 ALA A N 1
ATOM 3731 C CA . ALA A 1 487 ? 32.037 -19.727 -15.547 1.00 92.06 487 ALA A CA 1
ATOM 3732 C C . ALA A 1 487 ? 31.359 -21.060 -15.219 1.00 92.06 487 ALA A C 1
ATOM 3734 O O . ALA A 1 487 ? 30.607 -21.574 -16.046 1.00 92.06 487 ALA A O 1
ATOM 3735 N N . LYS A 1 488 ? 31.556 -21.581 -14.001 1.00 90.25 488 LYS A N 1
ATOM 3736 C CA . LYS A 1 488 ? 30.894 -22.808 -13.527 1.00 90.25 488 LYS A CA 1
ATOM 3737 C C . LYS A 1 488 ? 29.373 -22.659 -13.479 1.00 90.25 488 LYS A C 1
ATOM 3739 O O . LYS A 1 488 ? 28.662 -23.526 -13.981 1.00 90.25 488 LYS A O 1
ATOM 3744 N N . VAL A 1 489 ? 28.871 -21.554 -12.920 1.00 89.62 489 VAL A N 1
ATOM 3745 C CA . VAL A 1 489 ? 27.422 -21.303 -12.823 1.00 89.62 489 VAL A CA 1
ATOM 3746 C C . VAL A 1 489 ? 26.798 -21.166 -14.209 1.00 89.62 489 VAL A C 1
ATOM 3748 O O . VAL A 1 489 ? 25.791 -21.807 -14.493 1.00 89.62 489 VAL A O 1
ATOM 3751 N N . VAL A 1 490 ? 27.406 -20.379 -15.099 1.00 90.44 490 VAL A N 1
ATOM 3752 C CA . VAL A 1 490 ? 26.890 -20.185 -16.462 1.00 90.44 490 VAL A CA 1
ATOM 3753 C C . VAL A 1 490 ? 26.954 -21.481 -17.266 1.00 90.44 490 VAL A C 1
ATOM 3755 O O . VAL A 1 490 ? 26.008 -21.775 -17.988 1.00 90.44 490 VAL A O 1
ATOM 3758 N N . ALA A 1 491 ? 28.011 -22.285 -17.126 1.00 91.44 491 ALA A N 1
ATOM 3759 C CA . ALA A 1 491 ? 28.095 -23.586 -17.789 1.00 91.44 491 ALA A CA 1
ATOM 3760 C C . ALA A 1 491 ? 26.962 -24.535 -17.354 1.00 91.44 491 ALA A C 1
ATOM 3762 O O . ALA A 1 491 ? 26.400 -25.233 -18.198 1.00 91.44 491 ALA A O 1
ATOM 3763 N N . ALA A 1 492 ? 26.598 -24.522 -16.067 1.00 88.31 492 ALA A N 1
ATOM 3764 C CA . ALA A 1 492 ? 25.552 -25.378 -15.510 1.00 88.31 492 ALA A CA 1
ATOM 3765 C C . ALA A 1 492 ? 24.121 -24.867 -15.766 1.00 88.31 492 ALA A C 1
ATOM 3767 O O . ALA A 1 492 ? 23.217 -25.672 -15.965 1.00 88.31 492 ALA A O 1
ATOM 3768 N N . GLN A 1 493 ? 23.905 -23.548 -15.757 1.00 88.25 493 GLN A N 1
ATOM 3769 C CA . GLN A 1 493 ? 22.570 -22.930 -15.681 1.00 88.25 493 GLN A CA 1
ATOM 3770 C C . GLN A 1 493 ? 22.300 -21.923 -16.811 1.00 88.25 493 GLN A C 1
ATOM 3772 O O . GLN A 1 493 ? 21.477 -21.023 -16.671 1.00 88.25 493 GLN A O 1
ATOM 3777 N N . CYS A 1 494 ? 22.989 -22.037 -17.952 1.00 86.81 494 CYS A N 1
ATOM 3778 C CA . CYS A 1 494 ? 22.882 -21.071 -19.056 1.00 86.81 494 CYS A CA 1
ATOM 3779 C C . CYS A 1 494 ? 21.438 -20.845 -19.551 1.00 86.81 494 CYS A C 1
ATOM 3781 O O . CYS A 1 494 ? 21.098 -19.742 -19.979 1.00 86.81 494 CYS A O 1
ATOM 3783 N N . SER A 1 495 ? 20.587 -21.876 -19.501 1.00 84.44 495 SER A N 1
ATOM 3784 C CA . SER A 1 495 ? 19.169 -21.803 -19.889 1.00 84.44 495 SER A CA 1
ATOM 3785 C C . SER A 1 495 ? 18.353 -20.848 -19.024 1.00 84.44 495 SER A C 1
ATOM 3787 O O . SER A 1 495 ? 17.422 -20.221 -19.524 1.00 84.44 495 SER A O 1
ATOM 3789 N N . ASP A 1 496 ? 18.732 -20.700 -17.758 1.00 84.50 496 ASP A N 1
ATOM 3790 C CA . ASP A 1 496 ? 17.957 -19.979 -16.745 1.00 84.50 496 ASP A CA 1
ATOM 3791 C C . ASP A 1 496 ? 18.268 -18.474 -16.773 1.00 84.50 496 ASP A C 1
ATOM 3793 O O . ASP A 1 496 ? 17.636 -17.657 -16.099 1.00 84.50 496 ASP A O 1
ATOM 3797 N N . PHE A 1 497 ? 19.263 -18.077 -17.571 1.00 82.62 497 PHE A N 1
ATOM 3798 C CA . PHE A 1 497 ? 19.642 -16.689 -17.757 1.00 82.62 497 PHE A CA 1
ATOM 3799 C C . PHE A 1 497 ? 18.748 -16.037 -18.817 1.00 82.62 497 PHE A C 1
ATOM 3801 O O . PHE A 1 497 ? 18.483 -16.585 -19.891 1.00 82.62 497 PHE A O 1
ATOM 3808 N N . ALA A 1 498 ? 18.336 -14.798 -18.541 1.00 82.88 498 ALA A N 1
ATOM 3809 C CA . ALA A 1 498 ? 17.767 -13.929 -19.565 1.00 82.88 498 ALA A CA 1
ATOM 3810 C C . ALA A 1 498 ? 18.793 -13.702 -20.692 1.00 82.88 498 ALA A C 1
ATOM 3812 O O . ALA A 1 498 ? 19.993 -13.587 -20.424 1.00 82.88 498 ALA A O 1
ATOM 3813 N N . GLN A 1 499 ? 18.329 -13.581 -21.936 1.00 82.88 499 GLN A N 1
ATOM 3814 C CA . GLN A 1 499 ? 19.171 -13.524 -23.137 1.00 82.88 499 GLN A CA 1
ATOM 3815 C C . GLN A 1 499 ? 20.247 -12.422 -23.047 1.00 82.88 499 GLN A C 1
ATOM 3817 O O . GLN A 1 499 ? 21.421 -12.658 -23.329 1.00 82.88 499 GLN A O 1
ATOM 3822 N N . GLN A 1 500 ? 19.872 -11.232 -22.563 1.00 79.25 500 GLN A N 1
ATOM 3823 C CA . GLN A 1 500 ? 20.793 -10.103 -22.382 1.00 79.25 500 GLN A CA 1
ATOM 3824 C C . GLN A 1 500 ? 21.922 -10.404 -21.375 1.00 79.25 500 GLN A C 1
ATOM 3826 O O . GLN A 1 500 ? 23.064 -9.976 -21.565 1.00 79.25 500 GLN A O 1
ATOM 3831 N N . ASN A 1 501 ? 21.629 -11.168 -20.318 1.00 86.50 501 ASN A N 1
ATOM 3832 C CA . ASN A 1 501 ? 22.604 -11.519 -19.282 1.00 86.50 501 ASN A CA 1
ATOM 3833 C C . ASN A 1 501 ? 23.669 -12.483 -19.819 1.00 86.50 501 ASN A C 1
ATOM 3835 O O . ASN A 1 501 ? 24.836 -12.380 -19.439 1.00 86.50 501 ASN A O 1
ATOM 3839 N N . ILE A 1 502 ? 23.287 -13.372 -20.741 1.00 87.69 502 ILE A N 1
ATOM 3840 C CA . ILE A 1 502 ? 24.204 -14.292 -21.425 1.00 87.69 502 ILE A CA 1
ATOM 3841 C C . ILE A 1 502 ? 25.198 -13.493 -22.271 1.00 87.69 502 ILE A C 1
ATOM 3843 O O . ILE A 1 502 ? 26.410 -13.629 -22.092 1.00 87.69 502 ILE A O 1
ATOM 3847 N N . SER A 1 503 ? 24.698 -12.596 -23.128 1.00 87.19 503 SER A N 1
ATOM 3848 C CA . SER A 1 503 ? 25.557 -11.782 -23.997 1.00 87.19 503 SER A CA 1
ATOM 3849 C C . SER A 1 503 ? 26.476 -10.838 -23.213 1.00 87.19 503 SER A C 1
ATOM 3851 O O . SER A 1 503 ? 27.634 -10.663 -23.584 1.00 87.19 503 SER A O 1
ATOM 3853 N N . ASN A 1 504 ? 25.997 -10.260 -22.104 1.00 86.38 504 ASN A N 1
ATOM 3854 C CA . ASN A 1 504 ? 26.810 -9.379 -21.258 1.00 86.38 504 ASN A CA 1
ATOM 3855 C C . ASN A 1 504 ? 27.913 -10.146 -20.524 1.00 86.38 504 ASN A C 1
ATOM 3857 O O . ASN A 1 504 ? 29.031 -9.645 -20.400 1.00 86.38 504 ASN A O 1
ATOM 3861 N N . THR A 1 505 ? 27.617 -11.366 -20.070 1.00 90.50 505 THR A N 1
ATOM 3862 C CA . THR A 1 505 ? 28.624 -12.231 -19.452 1.00 90.50 505 THR A CA 1
ATOM 3863 C C . THR A 1 505 ? 29.685 -12.637 -20.475 1.00 90.50 505 THR A C 1
ATOM 3865 O O . THR A 1 505 ? 30.865 -12.432 -20.214 1.00 90.50 505 THR A O 1
ATOM 3868 N N . ALA A 1 506 ? 29.297 -13.103 -21.669 1.00 91.88 506 ALA A N 1
ATOM 3869 C CA . ALA A 1 506 ? 30.247 -13.425 -22.743 1.00 91.88 506 ALA A CA 1
ATOM 3870 C C . ALA A 1 506 ? 31.168 -12.234 -23.073 1.00 91.88 506 ALA A C 1
ATOM 3872 O O . ALA A 1 506 ? 32.392 -12.384 -23.130 1.00 91.88 506 ALA A O 1
ATOM 3873 N N . TRP A 1 507 ? 30.580 -11.038 -23.192 1.00 93.44 507 TRP A N 1
ATOM 3874 C CA . TRP A 1 507 ? 31.317 -9.801 -23.440 1.00 93.44 507 TRP A CA 1
ATOM 3875 C C . TRP A 1 507 ? 32.322 -9.488 -22.334 1.00 93.44 507 TRP A C 1
ATOM 3877 O O . TRP A 1 507 ? 33.450 -9.103 -22.632 1.00 93.44 507 TRP A O 1
ATOM 3887 N N . ALA A 1 508 ? 31.954 -9.679 -21.065 1.00 91.62 508 ALA A N 1
ATOM 3888 C CA . ALA A 1 508 ? 32.847 -9.423 -19.939 1.00 91.62 508 ALA A CA 1
ATOM 3889 C C . ALA A 1 508 ? 34.099 -10.318 -19.971 1.00 91.62 508 ALA A C 1
ATOM 3891 O O . ALA A 1 508 ? 35.214 -9.814 -19.822 1.00 91.62 508 ALA A O 1
ATOM 3892 N N . PHE A 1 509 ? 33.929 -11.618 -20.235 1.00 93.88 509 PHE A N 1
ATOM 3893 C CA . PHE A 1 509 ? 35.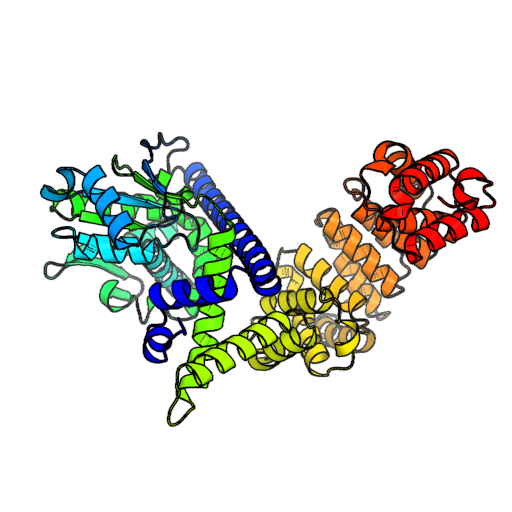048 -12.559 -20.378 1.00 93.88 509 PHE A CA 1
ATOM 3894 C C . PHE A 1 509 ? 35.941 -12.193 -21.567 1.00 93.88 509 PHE A C 1
ATOM 3896 O O . PHE A 1 509 ? 37.162 -12.136 -21.426 1.00 93.88 509 PHE A O 1
ATOM 3903 N N . ALA A 1 510 ? 35.345 -11.856 -22.714 1.00 92.06 510 ALA A N 1
ATOM 3904 C CA . ALA A 1 510 ? 36.088 -11.404 -23.887 1.00 92.06 510 ALA A CA 1
ATOM 3905 C C . ALA A 1 510 ? 36.858 -10.103 -23.641 1.00 92.06 510 ALA A C 1
ATOM 3907 O O . ALA A 1 510 ? 38.031 -9.985 -24.001 1.00 92.06 510 ALA A O 1
ATOM 3908 N N . LYS A 1 511 ? 36.232 -9.133 -22.972 1.00 89.50 511 LYS A N 1
ATOM 3909 C CA . LYS A 1 511 ? 36.839 -7.837 -22.664 1.00 89.50 511 LYS A CA 1
ATOM 3910 C C . LYS A 1 511 ? 38.054 -7.960 -21.744 1.00 89.50 511 LYS A C 1
ATOM 3912 O O . LYS A 1 511 ? 38.998 -7.191 -21.908 1.00 89.50 511 LYS A O 1
ATOM 3917 N N . LEU A 1 512 ? 38.032 -8.916 -20.815 1.00 91.19 512 LEU A N 1
ATOM 3918 C CA . LEU A 1 512 ? 39.145 -9.232 -19.914 1.00 91.19 512 LEU A CA 1
ATOM 3919 C C . LEU A 1 512 ? 40.110 -10.289 -20.470 1.00 91.19 512 LEU A C 1
ATOM 3921 O O . LEU A 1 512 ? 41.076 -10.623 -19.796 1.00 91.19 512 LEU A O 1
ATOM 3925 N N . GLN A 1 513 ? 39.870 -10.806 -21.681 1.00 92.12 513 GLN A N 1
ATOM 3926 C CA . GLN A 1 513 ? 40.663 -11.876 -22.302 1.00 92.12 513 GLN A CA 1
ATOM 3927 C C . GLN A 1 513 ? 40.690 -13.187 -21.489 1.00 92.12 513 GLN A C 1
ATOM 3929 O O . GLN A 1 513 ? 41.626 -13.979 -21.591 1.00 92.12 513 GLN A O 1
ATOM 3934 N N . ILE A 1 514 ? 39.638 -13.455 -20.710 1.00 92.81 514 ILE A N 1
ATOM 3935 C CA . ILE A 1 514 ? 39.515 -14.663 -19.889 1.00 92.81 514 ILE A CA 1
ATOM 3936 C C . ILE A 1 514 ? 38.868 -15.767 -20.728 1.00 92.81 514 ILE A C 1
ATOM 3938 O O . ILE A 1 514 ? 37.690 -15.698 -21.082 1.00 92.81 514 ILE A O 1
ATOM 3942 N N . LYS A 1 515 ? 39.631 -16.818 -21.036 1.00 91.94 515 LYS A N 1
ATOM 3943 C CA . LYS A 1 515 ? 39.134 -17.974 -21.797 1.00 91.94 515 LYS A CA 1
ATOM 3944 C C . LYS A 1 515 ? 38.581 -19.047 -20.858 1.00 91.94 515 LYS A C 1
ATOM 3946 O O . LYS A 1 515 ? 39.307 -19.566 -20.011 1.00 91.94 515 LYS A O 1
ATOM 3951 N N . ARG A 1 516 ? 37.306 -19.412 -21.036 1.00 93.81 516 ARG A N 1
ATOM 3952 C CA . ARG A 1 516 ? 36.642 -20.551 -20.368 1.00 93.81 516 ARG A CA 1
ATOM 3953 C C . ARG A 1 516 ? 35.846 -21.374 -21.392 1.00 93.81 516 ARG A C 1
ATOM 3955 O O . ARG A 1 516 ? 34.660 -21.109 -21.588 1.00 93.81 516 ARG A O 1
ATOM 3962 N N . PRO A 1 517 ? 36.489 -22.337 -22.078 1.00 89.75 517 PRO A N 1
ATOM 3963 C CA . PRO A 1 517 ? 35.892 -23.049 -23.211 1.00 89.75 517 PRO A CA 1
ATOM 3964 C C . PRO A 1 517 ? 34.556 -23.735 -22.902 1.00 89.75 517 PRO A C 1
ATOM 3966 O O . PRO A 1 517 ? 33.627 -23.631 -23.697 1.00 89.75 517 PRO A O 1
ATOM 3969 N N . GLU A 1 518 ? 34.419 -24.366 -21.733 1.00 91.25 518 GLU A N 1
ATOM 3970 C CA . GLU A 1 518 ? 33.185 -25.064 -21.333 1.00 91.25 518 GLU A CA 1
ATOM 3971 C C . GLU A 1 518 ? 31.992 -24.111 -21.184 1.00 91.25 518 GLU A C 1
ATOM 3973 O O . GLU A 1 518 ? 30.906 -24.374 -21.707 1.00 91.25 518 GLU A O 1
ATOM 3978 N N . MET A 1 519 ? 32.210 -22.964 -20.532 1.00 94.38 519 MET A N 1
ATOM 3979 C CA . MET A 1 519 ? 31.207 -21.905 -20.416 1.00 94.38 519 MET A CA 1
ATOM 3980 C C . MET A 1 519 ? 30.833 -21.358 -21.796 1.00 94.38 519 MET A C 1
ATOM 3982 O O . MET A 1 519 ? 29.652 -21.219 -22.105 1.00 94.38 519 MET A O 1
ATOM 3986 N N . MET A 1 520 ? 31.825 -21.070 -22.642 1.00 94.44 520 MET A N 1
ATOM 3987 C CA . MET A 1 520 ? 31.585 -20.529 -23.983 1.00 94.44 520 MET A CA 1
ATOM 3988 C C . MET A 1 520 ? 30.800 -21.521 -24.852 1.00 94.44 520 MET A C 1
ATOM 3990 O O . MET A 1 520 ? 29.845 -21.125 -25.514 1.00 94.44 520 MET A O 1
ATOM 3994 N N . ALA A 1 521 ? 31.091 -22.821 -24.772 1.00 92.69 521 ALA A N 1
ATOM 3995 C CA . ALA A 1 521 ? 30.308 -23.850 -25.454 1.00 92.69 521 ALA A CA 1
ATOM 3996 C C . ALA A 1 521 ? 28.849 -23.911 -24.954 1.00 92.69 521 ALA A C 1
ATOM 3998 O O . ALA A 1 521 ? 27.926 -24.092 -25.752 1.00 92.69 521 ALA A O 1
ATOM 3999 N N . ALA A 1 522 ? 28.612 -23.734 -23.649 1.00 93.31 522 ALA A N 1
ATOM 4000 C CA . ALA A 1 522 ? 27.258 -23.650 -23.094 1.00 93.31 522 ALA A CA 1
ATOM 4001 C C . ALA A 1 522 ? 26.499 -22.410 -23.597 1.00 93.31 522 ALA A C 1
ATOM 4003 O O . ALA A 1 522 ? 25.337 -22.527 -23.996 1.00 93.31 522 ALA A O 1
ATOM 4004 N N . ILE A 1 523 ? 27.169 -21.253 -23.650 1.00 93.38 523 ILE A N 1
ATOM 4005 C CA . ILE A 1 523 ? 26.623 -20.009 -24.212 1.00 93.38 523 ILE A CA 1
ATOM 4006 C C . ILE A 1 523 ? 26.248 -20.202 -25.682 1.00 93.38 523 ILE A C 1
ATOM 4008 O O . ILE A 1 523 ? 25.129 -19.863 -26.058 1.00 93.38 523 ILE A O 1
ATOM 4012 N N . SER A 1 524 ? 27.126 -20.807 -26.488 1.00 92.50 524 SER A N 1
ATOM 4013 C CA . SER A 1 524 ? 26.857 -21.094 -27.903 1.00 92.50 524 SER A CA 1
ATOM 4014 C C . SER A 1 524 ? 25.572 -21.906 -28.087 1.00 92.50 524 SER A C 1
ATOM 4016 O O . SER A 1 524 ? 24.657 -21.473 -28.787 1.00 92.50 524 SER A O 1
ATOM 4018 N N . ARG A 1 525 ? 25.428 -23.027 -27.364 1.00 91.12 525 ARG A N 1
ATOM 4019 C CA . ARG A 1 525 ? 24.212 -23.861 -27.412 1.00 91.12 525 ARG A CA 1
ATOM 4020 C C . ARG A 1 525 ? 22.952 -23.128 -26.946 1.00 91.12 525 ARG A C 1
ATOM 4022 O O . ARG A 1 525 ? 21.854 -23.446 -27.400 1.00 91.12 525 ARG A O 1
ATOM 4029 N N . CYS A 1 526 ? 23.071 -22.208 -25.989 1.00 89.81 526 CYS A N 1
ATOM 4030 C CA . CYS A 1 526 ? 21.932 -21.426 -25.506 1.00 89.81 526 CYS A CA 1
ATOM 4031 C C . CYS A 1 526 ? 21.503 -20.376 -26.538 1.00 89.81 526 CYS A C 1
ATOM 4033 O O . CYS A 1 526 ? 20.318 -20.272 -26.845 1.00 89.81 526 CYS A O 1
ATOM 4035 N N . VAL A 1 527 ? 22.470 -19.665 -27.122 1.00 89.25 527 VAL A N 1
ATOM 4036 C CA . VAL A 1 527 ? 22.238 -18.646 -28.151 1.00 89.25 527 VAL A CA 1
ATOM 4037 C C . VAL A 1 527 ? 21.672 -19.271 -29.420 1.00 89.25 527 VAL A C 1
ATOM 4039 O O . VAL A 1 527 ? 20.673 -18.772 -29.914 1.00 89.25 527 VAL A O 1
ATOM 4042 N N . GLN A 1 528 ? 22.205 -20.400 -29.896 1.00 88.25 528 GLN A N 1
ATOM 4043 C CA . GLN A 1 528 ? 21.666 -21.095 -31.075 1.00 88.25 528 GLN A CA 1
ATOM 4044 C C . GLN A 1 528 ? 20.190 -21.487 -30.898 1.00 88.25 528 GLN A C 1
ATOM 4046 O O . GLN A 1 528 ? 19.385 -21.287 -31.800 1.00 88.25 528 GLN A O 1
ATOM 4051 N N . ARG A 1 529 ? 19.805 -21.985 -29.715 1.00 87.50 529 ARG A N 1
ATOM 4052 C CA . ARG A 1 529 ? 18.409 -22.368 -29.431 1.00 87.50 529 ARG A CA 1
ATOM 4053 C C . ARG A 1 529 ? 17.456 -21.182 -29.293 1.00 87.50 529 ARG A C 1
ATOM 4055 O O . ARG A 1 529 ? 16.259 -21.359 -29.469 1.00 87.50 529 ARG A O 1
ATOM 4062 N N . ARG A 1 530 ? 17.968 -20.004 -28.931 1.00 85.69 530 ARG A N 1
ATOM 4063 C CA . ARG A 1 530 ? 17.163 -18.825 -28.565 1.00 85.69 530 ARG A CA 1
ATOM 4064 C C . ARG A 1 530 ? 17.448 -17.617 -29.452 1.00 85.69 530 ARG A C 1
ATOM 4066 O O . ARG A 1 530 ? 17.067 -16.508 -29.098 1.00 85.69 530 ARG A O 1
ATOM 4073 N N . ALA A 1 531 ? 18.117 -17.812 -30.589 1.00 82.00 531 ALA A N 1
ATOM 4074 C CA . ALA A 1 531 ? 18.623 -16.728 -31.429 1.00 82.00 531 ALA A CA 1
ATOM 4075 C C . ALA A 1 531 ? 17.504 -15.780 -31.882 1.00 82.00 531 ALA A C 1
ATOM 4077 O O . ALA A 1 531 ? 17.675 -14.566 -31.822 1.00 82.00 531 ALA A O 1
ATOM 4078 N N . ALA A 1 532 ? 16.337 -16.331 -32.236 1.00 81.56 532 ALA A N 1
ATOM 4079 C CA . ALA A 1 532 ? 15.156 -15.569 -32.645 1.00 81.56 532 ALA A CA 1
ATOM 4080 C C . ALA A 1 532 ? 14.583 -14.658 -31.539 1.00 81.56 532 ALA A C 1
ATOM 4082 O O . ALA A 1 532 ? 13.899 -13.684 -31.832 1.00 81.56 532 ALA A O 1
ATOM 4083 N N . GLU A 1 533 ? 14.871 -14.953 -30.270 1.00 79.62 533 GLU A N 1
ATOM 4084 C CA . GLU A 1 533 ? 14.411 -14.182 -29.109 1.00 79.62 533 GLU A CA 1
ATOM 4085 C C . GLU A 1 533 ? 15.438 -13.133 -28.654 1.00 79.62 533 GLU A C 1
ATOM 4087 O O . GLU A 1 533 ? 15.185 -12.371 -27.717 1.00 79.62 533 GLU A O 1
ATOM 4092 N N . MET A 1 534 ? 16.636 -13.117 -29.248 1.00 78.94 534 MET A N 1
ATOM 4093 C CA . MET A 1 534 ? 17.703 -12.213 -28.839 1.00 78.94 534 MET A CA 1
ATOM 4094 C C . MET A 1 534 ? 17.626 -10.887 -29.599 1.00 78.94 534 MET A C 1
ATOM 4096 O O . MET A 1 534 ? 17.491 -10.879 -30.821 1.00 78.94 534 MET A O 1
ATOM 4100 N N . PRO A 1 535 ? 17.819 -9.741 -28.921 1.00 77.25 535 PRO A N 1
ATOM 4101 C CA . PRO A 1 535 ? 18.004 -8.482 -29.625 1.00 77.25 535 PRO A CA 1
ATOM 4102 C C . PRO A 1 535 ? 19.296 -8.534 -30.450 1.00 77.25 535 PRO A C 1
ATOM 4104 O O . PRO A 1 535 ? 20.286 -9.139 -30.026 1.00 77.25 535 PRO A O 1
ATOM 4107 N N . ALA A 1 536 ? 19.328 -7.825 -31.581 1.00 79.00 536 ALA A N 1
ATOM 4108 C CA . ALA A 1 536 ? 20.484 -7.786 -32.484 1.00 79.00 536 ALA A CA 1
ATOM 4109 C C . ALA A 1 536 ? 21.805 -7.452 -31.760 1.00 79.00 536 ALA A C 1
ATOM 4111 O O . ALA A 1 536 ? 22.839 -8.068 -32.014 1.00 79.00 536 ALA A O 1
ATOM 4112 N N . GLN A 1 537 ? 21.759 -6.539 -30.782 1.00 76.69 537 GLN A N 1
ATOM 4113 C CA . GLN A 1 537 ? 22.913 -6.200 -29.945 1.00 76.69 537 GLN A CA 1
ATOM 4114 C C . GLN A 1 537 ? 23.442 -7.402 -29.141 1.00 76.69 537 GLN A C 1
ATOM 4116 O O . GLN A 1 537 ? 24.651 -7.555 -28.980 1.00 76.69 537 GLN A O 1
ATOM 4121 N N . GLY A 1 538 ? 22.554 -8.260 -28.633 1.00 81.25 538 GLY A N 1
ATOM 4122 C CA . GLY A 1 538 ? 22.928 -9.455 -27.877 1.00 81.25 538 GLY A CA 1
ATOM 4123 C C . GLY A 1 538 ? 23.641 -10.496 -28.743 1.00 81.25 538 GLY A C 1
ATOM 4124 O O . GLY A 1 538 ? 24.640 -11.079 -28.311 1.00 81.25 538 GLY A O 1
ATOM 4125 N N . ILE A 1 539 ? 23.178 -10.680 -29.983 1.00 84.50 539 ILE A N 1
ATOM 4126 C CA . ILE A 1 539 ? 23.817 -11.565 -30.970 1.00 84.50 539 ILE A CA 1
ATOM 4127 C C . ILE A 1 539 ? 25.201 -11.020 -31.342 1.00 84.50 539 ILE A C 1
ATOM 4129 O O . ILE A 1 539 ? 26.192 -11.745 -31.249 1.00 84.50 539 ILE A O 1
ATOM 4133 N N . ALA A 1 540 ? 25.290 -9.726 -31.664 1.00 85.06 540 ALA A N 1
ATOM 4134 C CA . ALA A 1 540 ? 26.547 -9.070 -32.016 1.00 85.06 540 ALA A CA 1
ATOM 4135 C C . ALA A 1 540 ? 27.585 -9.146 -30.884 1.00 85.06 540 ALA A C 1
ATOM 4137 O O . ALA A 1 540 ? 28.737 -9.503 -31.127 1.00 85.06 540 ALA A O 1
ATOM 4138 N N . ASN A 1 541 ? 27.178 -8.879 -29.637 1.00 86.19 541 ASN A N 1
ATOM 4139 C CA . ASN A 1 541 ? 28.061 -8.986 -28.472 1.00 86.19 541 ASN A CA 1
ATOM 4140 C C . ASN A 1 541 ? 28.575 -10.416 -28.277 1.00 86.19 541 ASN A C 1
ATOM 4142 O O . ASN A 1 541 ? 29.757 -10.604 -27.987 1.00 86.19 541 ASN A O 1
ATOM 4146 N N . THR A 1 542 ? 27.716 -11.423 -28.455 1.00 89.62 542 THR A N 1
ATOM 4147 C CA . THR A 1 542 ? 28.126 -12.830 -28.374 1.00 89.62 542 THR A CA 1
ATOM 4148 C C . THR A 1 542 ? 29.136 -13.159 -29.475 1.00 89.62 542 THR A C 1
ATOM 4150 O O . THR A 1 542 ? 30.234 -13.611 -29.160 1.00 89.62 542 THR A O 1
ATOM 4153 N N . ALA A 1 543 ? 28.832 -12.866 -30.743 1.00 88.19 543 ALA A N 1
ATOM 4154 C CA . ALA A 1 543 ? 29.734 -13.142 -31.865 1.00 88.19 543 ALA A CA 1
ATOM 4155 C C . ALA A 1 543 ? 31.095 -12.439 -31.704 1.00 88.19 543 ALA A C 1
ATOM 4157 O O . ALA A 1 543 ? 32.148 -13.072 -31.823 1.00 88.19 543 ALA A O 1
ATOM 4158 N N . TRP A 1 544 ? 31.083 -11.156 -31.324 1.00 92.31 544 TRP A N 1
ATOM 4159 C CA . TRP A 1 544 ? 32.299 -10.400 -31.017 1.00 92.31 544 TRP A CA 1
ATOM 4160 C C . TRP A 1 544 ? 33.113 -11.054 -29.897 1.00 92.31 544 TRP A C 1
ATOM 4162 O O . TRP A 1 544 ? 34.339 -11.093 -29.976 1.00 92.31 544 TRP A O 1
ATOM 4172 N N . SER A 1 545 ? 32.452 -11.607 -28.878 1.00 93.56 545 SER A N 1
ATOM 4173 C CA . SER A 1 545 ? 33.127 -12.255 -27.750 1.00 93.56 545 SER A CA 1
ATOM 4174 C C . SER A 1 545 ? 33.872 -13.524 -28.165 1.00 93.56 545 SER A C 1
ATOM 4176 O O . SER A 1 545 ? 35.015 -13.723 -27.755 1.00 93.56 545 SER A O 1
ATOM 4178 N N . PHE A 1 546 ? 33.262 -14.359 -29.012 1.00 92.94 546 PHE A N 1
ATOM 4179 C CA . PHE A 1 546 ? 33.901 -15.566 -29.552 1.00 92.94 546 PHE A CA 1
ATOM 4180 C C . PHE A 1 546 ? 35.101 -15.220 -30.436 1.00 92.94 546 PHE A C 1
ATOM 4182 O O . PHE A 1 546 ? 36.181 -15.781 -30.245 1.00 92.94 546 PHE A O 1
ATOM 4189 N N . ALA A 1 547 ? 34.943 -14.244 -31.335 1.00 91.00 547 ALA A N 1
ATOM 4190 C CA . ALA A 1 547 ? 36.035 -13.755 -32.173 1.00 91.00 547 ALA A CA 1
ATOM 4191 C C . ALA A 1 547 ? 37.190 -13.182 -31.330 1.00 91.00 547 ALA A C 1
ATOM 4193 O O . ALA A 1 547 ? 38.345 -13.555 -31.512 1.00 91.00 547 ALA A O 1
ATOM 4194 N N . THR A 1 548 ? 36.872 -12.339 -30.344 1.00 92.12 548 THR A N 1
ATOM 4195 C CA . THR A 1 548 ? 37.847 -11.690 -29.450 1.00 92.12 548 THR A CA 1
ATOM 4196 C C . THR A 1 548 ? 38.620 -12.688 -28.589 1.00 92.12 548 THR A C 1
ATOM 4198 O O . THR A 1 548 ? 39.793 -12.468 -28.299 1.00 92.12 548 THR A O 1
ATOM 4201 N N . LEU A 1 549 ? 37.997 -13.799 -28.187 1.00 92.62 549 LEU A N 1
ATOM 4202 C CA . LEU A 1 549 ? 38.667 -14.873 -27.447 1.00 92.62 549 LEU A CA 1
ATOM 4203 C C . LEU A 1 549 ? 39.363 -15.894 -28.363 1.00 92.62 549 LEU A C 1
ATOM 4205 O O . LEU A 1 549 ? 39.999 -16.827 -27.859 1.00 92.62 549 LEU A O 1
ATOM 4209 N N . ASN A 1 550 ? 39.287 -15.719 -29.685 1.00 91.56 550 ASN A N 1
ATOM 4210 C CA . ASN A 1 550 ? 39.770 -16.664 -30.689 1.00 91.56 550 ASN A CA 1
ATOM 4211 C C . ASN A 1 550 ? 39.208 -18.083 -30.466 1.00 91.56 550 ASN A C 1
ATOM 4213 O O . ASN A 1 550 ? 39.952 -19.065 -30.431 1.00 91.56 550 ASN A O 1
ATOM 4217 N N . ILE A 1 551 ? 37.896 -18.174 -30.226 1.00 91.06 551 ILE A N 1
ATOM 4218 C CA . ILE A 1 551 ? 37.164 -19.434 -30.067 1.00 91.06 551 ILE A CA 1
ATOM 4219 C C . ILE A 1 551 ? 36.373 -19.674 -31.346 1.00 91.06 551 ILE A C 1
ATOM 4221 O O . ILE A 1 551 ? 35.460 -18.917 -31.676 1.00 91.06 551 ILE A O 1
ATOM 4225 N N . ARG A 1 552 ? 36.725 -20.742 -32.060 1.00 87.31 552 ARG A N 1
ATOM 4226 C CA . ARG A 1 552 ? 36.033 -21.148 -33.280 1.00 87.31 552 ARG A CA 1
ATOM 4227 C C . ARG A 1 552 ? 34.759 -21.915 -32.932 1.00 87.31 552 ARG A C 1
ATOM 4229 O O . ARG A 1 552 ? 34.830 -22.970 -32.308 1.00 87.31 552 ARG A O 1
ATOM 4236 N N . ASP A 1 553 ? 33.619 -21.393 -33.370 1.00 86.75 553 ASP A N 1
ATOM 4237 C CA . ASP A 1 553 ? 32.315 -22.048 -33.270 1.00 86.75 553 ASP A CA 1
ATOM 4238 C C . ASP A 1 553 ? 31.535 -21.829 -34.573 1.00 86.75 553 ASP A C 1
ATOM 4240 O O . ASP A 1 553 ? 30.831 -20.836 -34.757 1.00 86.75 553 ASP A O 1
ATOM 4244 N N . ASP A 1 554 ? 31.720 -22.752 -35.517 1.00 84.12 554 ASP A N 1
ATOM 4245 C CA . ASP A 1 554 ? 31.152 -22.631 -36.861 1.00 84.12 554 ASP A CA 1
ATOM 4246 C C . ASP A 1 554 ? 29.611 -22.686 -36.837 1.00 84.12 554 ASP A C 1
ATOM 4248 O O . ASP A 1 554 ? 28.960 -22.152 -37.730 1.00 84.12 554 ASP A O 1
ATOM 4252 N N . ALA A 1 555 ? 29.006 -23.331 -35.834 1.00 82.06 555 ALA A N 1
ATOM 4253 C CA . ALA A 1 555 ? 27.552 -23.405 -35.693 1.00 82.06 555 ALA A CA 1
ATOM 4254 C C . ALA A 1 555 ? 26.962 -22.064 -35.233 1.00 82.06 555 ALA A C 1
ATOM 4256 O O . ALA A 1 555 ? 25.973 -21.611 -35.798 1.00 82.06 555 ALA A O 1
ATOM 4257 N N . LEU A 1 556 ? 27.608 -21.387 -34.282 1.00 83.25 556 LEU A N 1
ATOM 4258 C CA . LEU A 1 556 ? 27.216 -20.045 -33.851 1.00 83.25 556 LEU A CA 1
ATOM 4259 C C . LEU A 1 556 ? 27.397 -18.997 -34.962 1.00 83.25 556 LEU A C 1
ATOM 4261 O O . LEU A 1 556 ? 26.552 -18.120 -35.124 1.00 83.25 556 LEU A O 1
ATOM 4265 N N . MET A 1 557 ? 28.499 -19.076 -35.717 1.00 80.12 557 MET A N 1
ATOM 4266 C CA . MET A 1 557 ? 28.873 -18.058 -36.713 1.00 80.12 557 MET A CA 1
ATOM 4267 C C . MET A 1 557 ? 28.090 -18.144 -38.026 1.00 80.12 557 MET A C 1
ATOM 4269 O O . MET A 1 557 ? 28.067 -17.172 -38.778 1.00 80.12 557 MET A O 1
ATOM 4273 N N . ARG A 1 558 ? 27.446 -19.280 -38.315 1.00 75.19 558 ARG A N 1
ATOM 4274 C CA . ARG A 1 558 ? 26.609 -19.446 -39.515 1.00 75.19 558 ARG A CA 1
ATOM 4275 C C . ARG A 1 558 ? 25.239 -18.761 -39.412 1.00 75.19 558 ARG A C 1
ATOM 4277 O O . ARG A 1 558 ? 24.607 -18.583 -40.446 1.00 75.19 558 ARG A O 1
ATOM 4284 N N . GLY A 1 559 ? 24.839 -18.313 -38.216 1.00 58.44 559 GLY A N 1
ATOM 4285 C CA . GLY A 1 559 ? 23.503 -17.770 -37.951 1.00 58.44 559 GLY A CA 1
ATOM 4286 C C . GLY A 1 559 ? 22.417 -18.862 -37.945 1.00 58.44 559 GLY A C 1
ATOM 4287 O O . GLY A 1 559 ? 22.681 -19.973 -38.407 1.00 58.44 559 GLY A O 1
ATOM 4288 N N . PRO A 1 560 ? 21.236 -18.597 -37.355 1.00 50.53 560 PRO A N 1
ATOM 4289 C CA . PRO A 1 560 ? 20.059 -19.446 -37.538 1.00 50.53 560 PRO A CA 1
ATOM 4290 C C . PRO A 1 560 ? 19.535 -19.418 -38.979 1.00 50.53 560 PRO A C 1
ATOM 4292 O O . PRO A 1 560 ? 19.678 -18.363 -39.643 1.00 50.53 560 PRO A O 1
#

Radius of gyration: 28.89 Å; Cα contacts (8 Å, |Δi|>4): 756; chains: 1; bounding box: 76×51×70 Å

Nearest PDB structures (foldseek):
  8fni-assembly1_6  TM=4.056E-01  e=1.727E-07  Trypanosoma brucei
  9g6k-assembly1_L2  TM=6.832E-01  e=1.726E-03  Toxoplasma gondii
  6rdk-assembly1_2  TM=5.144E-01  e=1.671E-04  Polytomella sp. Pringsheim 198.80
  9evd-assembly1_3-2  TM=5.562E-01  e=5.144E-04  Polytomella sp. Pringsheim 198.80
  9g6k-assembly1_L4  TM=4.125E-01  e=2.052E-03  Toxoplasma gondii

Solvent-accessible surface area (backbone atoms only — not comparable to full-atom values): 30299 Å² total; per-residue (Å²): 132,79,60,41,53,69,48,42,66,62,74,42,73,68,30,24,51,55,47,36,68,75,39,67,83,39,69,66,53,47,53,52,7,48,50,47,24,52,53,51,51,49,50,53,49,57,51,48,55,48,47,43,50,11,44,50,51,17,28,76,70,64,64,34,77,85,78,66,89,61,59,72,70,46,76,42,71,45,64,98,48,54,48,61,58,48,29,52,53,51,50,62,72,49,58,72,45,56,82,54,19,32,55,36,40,43,33,55,62,84,74,62,45,63,68,59,23,50,54,41,39,44,74,71,41,64,65,40,45,79,49,61,65,68,58,55,47,28,53,48,26,44,48,36,50,51,51,14,62,75,70,72,50,59,59,79,78,46,63,43,75,70,45,48,53,52,48,53,71,24,49,47,76,47,73,56,93,90,36,82,44,43,36,38,50,55,98,87,45,78,44,49,44,86,80,28,61,83,47,70,49,55,34,65,81,27,59,76,43,34,69,70,46,47,43,77,39,39,26,62,50,50,56,51,49,48,54,48,49,52,53,41,14,74,70,39,26,22,34,42,34,60,53,54,64,72,66,47,53,74,50,90,46,82,46,33,36,32,44,40,62,90,55,67,51,55,37,4,39,46,51,48,21,47,56,39,42,53,58,22,39,60,56,44,70,74,44,98,79,59,44,42,65,51,40,48,52,35,40,52,52,43,49,52,50,59,64,43,68,53,35,21,58,50,53,42,50,61,45,49,78,40,54,86,75,50,57,58,72,56,33,34,55,50,48,37,51,28,44,66,22,88,50,25,78,76,46,58,81,42,65,59,55,53,53,42,49,56,49,28,51,53,55,69,74,56,39,92,78,59,89,54,67,58,59,56,25,44,42,50,29,21,33,44,68,43,67,56,76,54,77,70,54,41,53,56,54,41,56,67,52,51,79,74,52,95,82,70,85,92,80,60,68,66,52,56,56,50,52,65,44,62,84,46,54,87,74,40,54,43,66,38,25,17,40,37,38,31,21,39,26,71,69,66,58,81,50,70,69,60,52,55,61,38,54,57,76,25,86,85,44,52,63,27,43,17,36,34,40,35,17,32,32,69,58,69,53,87,52,68,72,59,54,52,52,50,38,53,50,42,40,74,45,45,83,80,34,57,65,63,32,51,18,39,33,42,32,17,33,27,70,65,67,56,87,52,68,67,28,52,54,34,47,44,59,44,44,67,77,41,50,92,78,42,55,71,68,35,52,49,36,36,54,50,18,35,59,67,58,71,51,91,50,73,72,62,72,68,56,136